Protein AF-0000000065926223 (afdb_homodimer)

InterPro domains:
  IPR000740 GrpE nucleotide exchange factor [MF_01151] (28-209)
  IPR000740 GrpE nucleotide exchange factor [PF01025] (44-209)
  IPR000740 GrpE nucleotide exchange factor [PR00773] (74-90)
  IPR000740 GrpE nucleotide exchange factor [PR00773] (102-117)
  IPR000740 GrpE nucleotide exchange factor [PR00773] (161-176)
  IPR000740 GrpE nucleotide exchange factor [PR00773] (188-207)
  IPR000740 GrpE nucleotide exchange factor [PTHR21237] (44-209)
  IPR000740 GrpE nucleotide exchange factor [cd00446] (72-207)
  IPR009012 GrpE nucleotide exchange factor, head [G3DSA:2.30.22.10] (153-209)
  IPR009012 GrpE nucleotide exchange factor, head [SSF51064] (154-209)
  IPR013805 GrpE nucleotide exchange factor, coiled-coil [G3DSA:3.90.20.20] (32-150)
  IPR013805 GrpE nucleotide exchange factor, coiled-coil [SSF58014] (54-153)

Radius of gyration: 42.56 Å; Cα contacts (8 Å, |Δi|>4): 434; chains: 2; bounding box: 91×116×112 Å

pLDDT: mean 78.64, std 27.22, range [23.28, 98.31]

Foldseek 3Di:
DDDDPDDDPPPPDDDDPDDPDDPPDDDPPPPPDDCPPPPDDPPPPPVPPPDPVVVVVVVVVVVVVVVVVVVVVVVVVVVVVVVVVVVVVVVVCCLQCVCLVVVLVCLVVLLVLVVVLVVDDPVNLVVDVVSVVVSVVSVVVSVVVVVVVVVSAKDWDDQAQHADDPVQEDEDEEDADPVHDARGFHAWSGIWMAGNNHTSGHTYTYGYHHDDD/DPPDDCPPPPDPDPDDPDDDDDPPPDDPPVPPPDPPVPPPDDPPPPVPPPDPVVVVVVVVVVVVVVVVVVVVVVVVVVVVVVVVVVVVVVVVCCLQCVCLVVVLVCLVVLLVLVVVLVVDDPVNLVVDVVSVVVSVVSVVVSVVVVVVVVVSQKDWDDQALHADDPVQEDEDEEDADPVHDARGFHAWSGIWMAGNNHTSGHTYTYGYHHDDD

Secondary structure (DSSP, 8-state):
---------------------------------------------------HHHHHHHHHHHHHHHHHHHHHHHHHHHHHHHHHHHHHHHHHHHHHHTTHHHHHHHHHHHHHHHHHHHTS-HHHHHH-HHHHHHHHHHHHHHHHHHHHHHHTTEEEE--TTSBP-TTTEEEEEEE--TTS-TTEEEEEEE-EEEETTEEEEPEEEEEE-----/---------------------------------------------------HHHHHHHHHHHHHHHHHHHHHHHHHHHHHHHHHHHHHHHHHHHHHHTTHHHHHHHHHHHHHHHHHHHTS-HHHHHH-HHHHHHHHHHHHHHHHHHHHHHHTTEEEE--TTSBP-TTTEEEEEEE--TTS-TTEEEEEEE-EEEETTEEEEPEEEEEE-----

Organism: Dictyostelium discoideum (NCBI:txid44689)

Nearest PDB structures (fo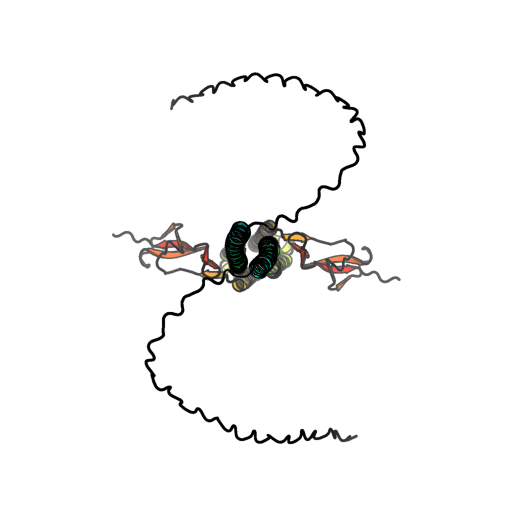ldseek):
  1dkg-assembly1_A  TM=8.616E-01  e=6.229E-10  Escherichia coli
  4ani-assembly1_B  TM=7.241E-01  e=8.053E-10  Geobacillus kaustophilus HTA426
  1dkg-assembly1_B  TM=6.951E-01  e=1.449E-08  Escherichia coli
  1dkg-assembly1_A  TM=8.561E-01  e=5.147E-10  Escherichia coli
  4ani-assembly1_B  TM=7.245E-01  e=1.112E-09  Geobacillus kaustophilus HTA426

Structure (mmCIF, N/CA/C/O backbone):
data_AF-0000000065926223-model_v1
#
loop_
_entity.id
_entity.type
_entity.pdbx_description
1 polymer 'GrpE protein homolog, mitochondrial'
#
loop_
_atom_site.group_PDB
_atom_site.id
_atom_site.type_symbol
_atom_site.label_atom_id
_atom_site.label_alt_id
_atom_site.label_comp_id
_atom_site.label_asym_id
_atom_site.label_entity_id
_atom_site.label_seq_id
_atom_site.pdbx_PDB_ins_code
_atom_site.Cartn_x
_atom_site.Cartn_y
_atom_site.Cartn_z
_atom_site.occupancy
_atom_site.B_iso_or_equiv
_atom_site.auth_seq_id
_atom_site.auth_comp_id
_atom_site.auth_asym_id
_atom_site.auth_atom_id
_atom_site.pdbx_PDB_model_num
ATOM 1 N N . MET A 1 1 ? 30.203 -31.156 47.719 1 23.75 1 MET A N 1
ATOM 2 C CA . MET A 1 1 ? 30.312 -30.125 48.75 1 23.75 1 MET A CA 1
ATOM 3 C C . MET A 1 1 ? 29.062 -29.25 48.781 1 23.75 1 MET A C 1
ATOM 5 O O . MET A 1 1 ? 28.547 -28.875 47.719 1 23.75 1 MET A O 1
ATOM 9 N N . ASN A 1 2 ? 28.203 -29.078 49.875 1 25.53 2 ASN A N 1
ATOM 10 C CA . ASN A 1 2 ? 26.938 -28.734 50.5 1 25.53 2 ASN A CA 1
ATOM 11 C C . ASN A 1 2 ? 26.672 -27.234 50.469 1 25.53 2 ASN A C 1
ATOM 13 O O . ASN A 1 2 ? 25.828 -26.719 51.188 1 25.53 2 ASN A O 1
ATOM 17 N N . SER A 1 3 ? 27.562 -26.359 49.875 1 26.95 3 SER A N 1
ATOM 18 C CA . SER A 1 3 ? 27.656 -25.062 50.531 1 26.95 3 SER A CA 1
ATOM 19 C C . SER A 1 3 ? 26.297 -24.359 50.531 1 26.95 3 SER A C 1
ATOM 21 O O . SER A 1 3 ? 25.484 -24.562 49.625 1 26.95 3 SER A O 1
ATOM 23 N N . LEU A 1 4 ? 25.906 -23.656 51.594 1 28.02 4 LEU A N 1
ATOM 24 C CA . LEU A 1 4 ? 25.016 -22.969 52.531 1 28.02 4 LEU A CA 1
ATOM 25 C C . LEU A 1 4 ? 24.438 -21.703 51.906 1 28.02 4 LEU A C 1
ATOM 27 O O . LEU A 1 4 ? 25.172 -20.734 51.656 1 28.02 4 LEU A O 1
ATOM 31 N N . ILE A 1 5 ? 23.531 -21.75 50.875 1 30.05 5 ILE A N 1
ATOM 32 C CA . ILE A 1 5 ? 22.938 -20.609 50.188 1 30.05 5 ILE A CA 1
ATOM 33 C C . ILE A 1 5 ? 22.188 -19.734 51.188 1 30.05 5 ILE A C 1
ATOM 35 O O . ILE A 1 5 ? 21.156 -20.141 51.75 1 30.05 5 ILE A O 1
ATOM 39 N N . ARG A 1 6 ? 22.812 -18.938 52.125 1 23.72 6 ARG A N 1
ATOM 40 C CA . ARG A 1 6 ? 22.406 -18.125 53.25 1 23.72 6 ARG A CA 1
ATOM 41 C C . ARG A 1 6 ? 21.422 -17.031 52.844 1 23.72 6 ARG A C 1
ATOM 43 O O . ARG A 1 6 ? 20.844 -16.344 53.688 1 23.72 6 ARG A O 1
ATOM 50 N N . ARG A 1 7 ? 21.172 -16.609 51.469 1 28.27 7 ARG A N 1
ATOM 51 C CA . ARG A 1 7 ? 21.047 -15.156 51.5 1 28.27 7 ARG A CA 1
ATOM 52 C C . ARG A 1 7 ? 19.875 -14.719 52.375 1 28.27 7 ARG A C 1
ATOM 54 O O . ARG A 1 7 ? 18.891 -15.438 52.531 1 28.27 7 ARG A O 1
ATOM 61 N N . GLY A 1 8 ? 19.953 -13.516 53.031 1 24.14 8 GLY A N 1
ATOM 62 C CA . GLY A 1 8 ? 19.578 -12.586 54.094 1 24.14 8 GLY A CA 1
ATOM 63 C C . GLY A 1 8 ? 18.188 -12 53.906 1 24.14 8 GLY A C 1
ATOM 64 O O . GLY A 1 8 ? 17.734 -11.797 52.781 1 24.14 8 GLY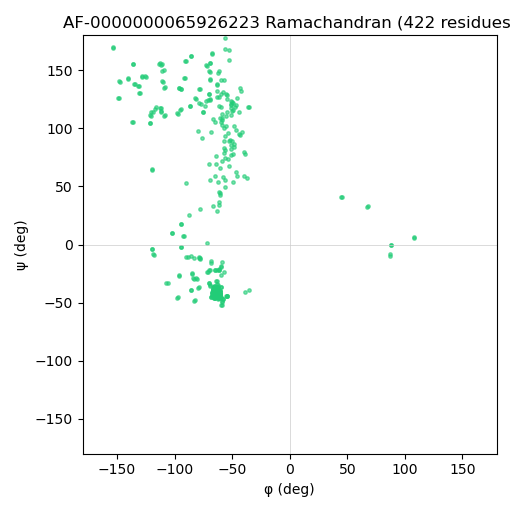 A O 1
ATOM 65 N N . LEU A 1 9 ? 17.219 -12.195 54.812 1 31.7 9 LEU A N 1
ATOM 66 C CA . LEU A 1 9 ? 15.867 -11.922 55.312 1 31.7 9 LEU A CA 1
ATOM 67 C C . LEU A 1 9 ? 15.594 -10.43 55.375 1 31.7 9 LEU A C 1
ATOM 69 O O . LEU A 1 9 ? 16.156 -9.711 56.188 1 31.7 9 LEU A O 1
ATOM 73 N N . VAL A 1 10 ? 15.812 -9.625 54.156 1 28.09 10 VAL A N 1
ATOM 74 C CA . VAL A 1 10 ? 15.758 -8.18 54.344 1 28.09 10 VAL A CA 1
ATOM 75 C C . VAL A 1 10 ? 14.406 -7.797 54.938 1 28.09 10 VAL A C 1
ATOM 77 O O . VAL A 1 10 ? 13.352 -8.172 54.406 1 28.09 10 VAL A O 1
ATOM 80 N N . SER A 1 11 ? 14.258 -7.543 56.25 1 28.02 11 SER A N 1
ATOM 81 C CA . SER A 1 11 ? 13.258 -7.164 57.25 1 28.02 11 SER A CA 1
ATOM 82 C C . SER A 1 11 ? 12.57 -5.852 56.875 1 28.02 11 SER A C 1
ATOM 84 O O . SER A 1 11 ? 13.18 -4.785 56.969 1 28.02 11 SER A O 1
ATOM 86 N N . ILE A 1 12 ? 12.078 -5.711 55.594 1 29.94 12 ILE A N 1
ATOM 87 C CA . ILE A 1 12 ? 11.688 -4.336 55.281 1 29.94 12 ILE A CA 1
ATOM 88 C C . ILE A 1 12 ? 10.703 -3.848 56.344 1 29.94 12 ILE A C 1
ATOM 90 O O . ILE A 1 12 ? 9.672 -4.48 56.594 1 29.94 12 ILE A O 1
ATOM 94 N N . ARG A 1 13 ? 11.125 -2.859 57.125 1 25.56 13 ARG A N 1
ATOM 95 C CA . ARG A 1 13 ? 10.742 -2.07 58.312 1 25.56 13 ARG A CA 1
ATOM 96 C C . ARG A 1 13 ? 9.344 -1.483 58.125 1 25.56 13 ARG A C 1
ATOM 98 O O . ARG A 1 13 ? 8.883 -1.297 57 1 25.56 13 ARG A O 1
ATOM 105 N N . THR A 1 14 ? 8.711 -1.131 59.219 1 27.23 14 THR A N 1
ATOM 106 C CA . THR A 1 14 ? 7.539 -0.996 60.062 1 27.23 14 THR A CA 1
ATOM 107 C C . THR A 1 14 ? 6.883 0.369 59.875 1 27.23 14 THR A C 1
ATOM 109 O O . THR A 1 14 ? 5.84 0.651 60.469 1 27.23 14 THR A O 1
ATOM 112 N N . SER A 1 15 ? 7.348 1.287 58.812 1 27.09 15 SER A N 1
ATOM 113 C CA . SER A 1 15 ? 7.25 2.656 59.312 1 27.09 15 SER A CA 1
ATOM 114 C C . SER A 1 15 ? 5.805 3.025 59.625 1 27.09 15 SER A C 1
ATOM 116 O O . SER A 1 15 ? 4.875 2.486 59 1 27.09 15 SER A O 1
ATOM 118 N N . THR A 1 16 ? 5.602 3.887 60.656 1 26.39 16 THR A N 1
ATOM 119 C CA . THR A 1 16 ? 4.715 4.43 61.688 1 26.39 16 THR A CA 1
ATOM 120 C C . THR A 1 16 ? 3.697 5.383 61.062 1 26.39 16 THR A C 1
ATOM 122 O O . THR A 1 16 ? 4.066 6.316 60.344 1 26.39 16 THR A O 1
ATOM 125 N N . VAL A 1 17 ? 2.502 4.945 60.656 1 31.7 17 VAL A N 1
ATOM 126 C CA . VAL A 1 17 ? 1.347 5.586 60.031 1 31.7 17 VAL A CA 1
ATOM 127 C C . VAL A 1 17 ? 0.868 6.746 60.906 1 31.7 17 VAL A C 1
ATOM 129 O O . VAL A 1 17 ? 0.377 6.539 62.031 1 31.7 17 VAL A O 1
ATOM 132 N N . ILE A 1 18 ? 1.649 7.867 60.875 1 28.47 18 ILE A N 1
ATOM 133 C CA . ILE A 1 18 ? 1.384 8.977 61.812 1 28.47 18 ILE A CA 1
ATOM 134 C C . ILE A 1 18 ? -0.054 9.461 61.625 1 28.47 18 ILE A C 1
ATOM 136 O O . ILE A 1 18 ? -0.587 9.438 60.5 1 28.47 18 ILE A O 1
ATOM 140 N N . LYS A 1 19 ? -0.744 9.82 62.719 1 29.92 19 LYS A N 1
ATOM 141 C CA . LYS A 1 19 ? -2.061 10.117 63.281 1 29.92 19 LYS A CA 1
ATOM 142 C C . LYS A 1 19 ? -2.611 11.43 62.719 1 29.92 19 LYS A C 1
ATOM 144 O O . LYS A 1 19 ? -2.115 12.508 63.062 1 29.92 19 LYS A O 1
ATOM 149 N N . PRO A 1 20 ? -2.746 11.672 61.438 1 30.23 20 PRO A N 1
ATOM 150 C CA . PRO A 1 20 ? -2.869 13.102 61.156 1 30.23 20 PRO A CA 1
ATOM 151 C C . PRO A 1 20 ? -3.986 13.766 61.938 1 30.23 20 PRO A C 1
ATOM 153 O O . PRO A 1 20 ? -4.996 13.133 62.25 1 30.23 20 PRO A O 1
ATOM 156 N N . SER A 1 21 ? -3.725 14.875 62.719 1 26.67 21 SER A N 1
ATOM 157 C CA . SER A 1 21 ? -4.34 15.727 63.719 1 26.67 21 SER A CA 1
ATOM 158 C C . SER A 1 21 ? -5.645 16.328 63.219 1 26.67 21 SER A C 1
ATOM 160 O O . SER A 1 21 ? -5.922 16.312 62 1 26.67 21 SER A O 1
ATOM 162 N N . SER A 1 22 ? -6.375 17.125 64.062 1 29.62 22 SER A N 1
ATOM 163 C CA . SER A 1 22 ? -7.633 17.609 64.625 1 29.62 22 SER A CA 1
ATOM 164 C C . SER A 1 22 ? -8.18 18.797 63.844 1 29.62 22 SER A C 1
ATOM 166 O O . SER A 1 22 ? -7.625 19.891 63.875 1 29.62 22 SER A O 1
ATOM 168 N N . PHE A 1 23 ? -8.375 18.797 62.562 1 30.06 23 PHE A N 1
ATOM 169 C CA . PHE A 1 23 ? -8.617 20.062 61.875 1 30.06 23 PHE A CA 1
ATOM 170 C C . PHE A 1 23 ? -9.805 20.797 62.5 1 30.06 23 PHE A C 1
ATOM 172 O O . PHE A 1 23 ? -10.891 20.219 62.625 1 30.06 23 PHE A O 1
ATOM 179 N N . GLY A 1 24 ? -9.648 21.859 63.375 1 28.78 24 GLY A N 1
ATOM 180 C CA . GLY A 1 24 ? -10.461 22.75 64.188 1 28.78 24 GLY A CA 1
ATOM 181 C C . GLY A 1 24 ? -11.414 23.594 63.344 1 28.78 24 GLY A C 1
ATOM 182 O O . GLY A 1 24 ? -10.992 24.5 62.625 1 28.78 24 GLY A O 1
ATOM 183 N N . LEU A 1 25 ? -12.203 23.094 62.531 1 29.84 25 LEU A N 1
ATOM 184 C CA . LEU A 1 25 ? -12.914 23.953 61.562 1 29.84 25 LEU A CA 1
ATOM 185 C C . LEU A 1 25 ? -13.586 25.109 62.281 1 29.84 25 LEU A C 1
ATOM 187 O O . LEU A 1 25 ? -14.227 24.922 63.312 1 29.84 25 LEU A O 1
ATOM 191 N N . MET A 1 26 ? -13.266 26.344 61.875 1 26.81 26 MET A N 1
ATOM 192 C CA . MET A 1 26 ? -13.445 27.75 62.219 1 26.81 26 MET A CA 1
ATOM 193 C C . MET A 1 26 ? -14.922 28.094 62.312 1 26.81 26 MET A C 1
ATOM 195 O O . MET A 1 26 ? -15.773 27.391 61.781 1 26.81 26 MET A O 1
ATOM 199 N N . ARG A 1 27 ? -15.25 29.344 62.875 1 29.06 27 ARG A N 1
ATOM 200 C CA . ARG A 1 27 ? -16.031 30.312 63.625 1 29.06 27 ARG A CA 1
ATOM 201 C C . ARG A 1 27 ? -17.078 30.984 62.75 1 29.06 27 ARG A C 1
ATOM 203 O O . ARG A 1 27 ? -17.266 32.188 62.812 1 29.06 27 ARG A O 1
ATOM 210 N N . ASN A 1 28 ? -17.547 30.438 61.719 1 27.31 28 ASN A N 1
ATOM 211 C CA . ASN A 1 28 ? -18.141 31.391 60.781 1 27.31 28 ASN A CA 1
ATOM 212 C C . ASN A 1 28 ? -19.25 32.219 61.438 1 27.31 28 ASN A C 1
ATOM 214 O O . ASN A 1 28 ? -20.297 31.656 61.812 1 27.31 28 ASN A O 1
ATOM 218 N N . ASN A 1 29 ? -18.922 33.25 62.125 1 28.14 29 ASN A N 1
ATOM 219 C CA . ASN A 1 29 ? -19.703 34.312 62.781 1 28.14 29 ASN A CA 1
ATOM 220 C C . ASN A 1 29 ? -20.703 34.938 61.812 1 28.14 29 ASN A C 1
ATOM 222 O O . ASN A 1 29 ? -20.312 35.5 60.781 1 28.14 29 ASN A O 1
ATOM 226 N N . ARG A 1 30 ? -21.844 34.406 61.656 1 33.31 30 ARG A N 1
ATOM 227 C CA . ARG A 1 30 ? -22.953 34.875 60.844 1 33.31 30 ARG A CA 1
ATOM 228 C C . ARG A 1 30 ? -23.312 36.312 61.156 1 33.31 30 ARG A C 1
ATOM 230 O O . ARG A 1 30 ? -23.906 36.594 62.219 1 33.31 30 ARG A O 1
ATOM 237 N N . PHE A 1 31 ? -22.438 37.344 60.844 1 31.5 31 PHE A N 1
ATOM 238 C CA . PHE A 1 31 ? -22.625 38.75 61.125 1 31.5 31 PHE A CA 1
ATOM 239 C C . PHE A 1 31 ? -23.844 39.281 60.375 1 31.5 31 PHE A C 1
ATOM 241 O O . PHE A 1 31 ? -23.734 39.75 59.25 1 31.5 31 PHE A O 1
ATOM 248 N N . TYR A 1 32 ? -24.859 38.531 60.062 1 30.3 32 TYR A N 1
ATOM 249 C CA . TYR A 1 32 ? -25.734 39.25 59.125 1 30.3 32 TYR A CA 1
ATOM 250 C C . TYR A 1 32 ? -26.062 40.625 59.656 1 30.3 32 TYR A C 1
ATOM 252 O O . TYR A 1 32 ? -26.438 40.812 60.812 1 30.3 32 TYR A O 1
ATOM 260 N N . SER A 1 33 ? -25.531 41.688 58.969 1 30.05 33 SER A N 1
ATOM 261 C CA . SER A 1 33 ? -25.422 43.125 58.781 1 30.05 33 SER A CA 1
ATOM 262 C C . SER A 1 33 ? -26.797 43.781 58.75 1 30.05 33 SER A C 1
ATOM 264 O O . SER A 1 33 ? -27.719 43.281 58.094 1 30.05 33 SER A O 1
ATOM 266 N N . THR A 1 34 ? -27.188 44.406 59.875 1 32.78 34 THR A N 1
ATOM 267 C CA . THR A 1 34 ? -28.281 45.344 60.125 1 32.78 34 THR A CA 1
ATOM 268 C C . THR A 1 34 ? -28.375 46.406 59.031 1 32.78 34 THR A C 1
ATOM 270 O O . THR A 1 34 ? -27.359 47 58.656 1 32.78 34 THR A O 1
ATOM 273 N N . GLU A 1 35 ? -29.453 46.438 58.219 1 30.41 35 GLU A N 1
ATOM 274 C CA . GLU A 1 35 ? -29.906 47.188 57.031 1 30.41 35 GLU A CA 1
ATOM 275 C C . GLU A 1 35 ? -30.016 48.688 57.344 1 30.41 35 GLU A C 1
ATOM 277 O O . GLU A 1 35 ? -31 49.125 57.938 1 30.41 35 GLU A O 1
ATOM 282 N N . ASN A 1 36 ? -29.062 49.312 58.062 1 29.59 36 ASN A N 1
ATOM 283 C CA . ASN A 1 36 ? -29.344 50.719 58.312 1 29.59 36 ASN A CA 1
ATOM 284 C C . ASN A 1 36 ? -29.5 51.5 57 1 29.59 36 ASN A C 1
ATOM 286 O O . ASN A 1 36 ? -28.625 51.469 56.125 1 29.59 36 ASN A O 1
ATOM 290 N N . ASN A 1 37 ? -30.703 51.938 56.625 1 29.89 37 ASN A N 1
ATOM 291 C CA . ASN A 1 37 ? -31.219 52.688 55.5 1 29.89 37 ASN A CA 1
ATOM 292 C C . ASN A 1 37 ? -30.609 54.094 55.406 1 29.89 37 ASN A C 1
ATOM 294 O O . ASN A 1 37 ? -31.109 55.031 56.031 1 29.89 37 ASN A O 1
ATOM 298 N N . GLN A 1 38 ? -29.359 54.281 55.781 1 29.3 38 GLN A N 1
ATOM 299 C CA . GLN A 1 38 ? -28.984 55.719 55.812 1 29.3 38 GLN A CA 1
ATOM 300 C C . GLN A 1 38 ? -29.109 56.312 54.406 1 29.3 38 GLN A C 1
ATOM 302 O O . GLN A 1 38 ? -28.703 55.719 53.406 1 29.3 38 GLN A O 1
ATOM 307 N N . GLU A 1 39 ? -29.984 57.344 54.219 1 32.16 39 GLU A N 1
ATOM 308 C CA . GLU A 1 39 ? -30.25 58.25 53.125 1 32.16 39 GLU A CA 1
ATOM 309 C C . GLU A 1 39 ? -28.969 58.906 52.625 1 32.16 39 GLU A C 1
ATOM 311 O O . GLU A 1 39 ? -28.312 59.625 53.375 1 32.16 39 GLU A O 1
ATOM 316 N N . ALA A 1 40 ? -28.188 58.219 51.75 1 33.19 40 ALA A N 1
ATOM 317 C CA . ALA A 1 40 ? -26.906 58.656 51.25 1 33.19 40 ALA A CA 1
ATOM 318 C C . ALA A 1 40 ? -27.031 60 50.531 1 33.19 40 ALA A C 1
ATOM 320 O O . ALA A 1 40 ? -27.906 60.156 49.656 1 33.19 40 ALA A O 1
ATOM 321 N N . ALA A 1 41 ? -26.609 61 51.25 1 34.25 41 ALA A N 1
ATOM 322 C CA . ALA A 1 41 ? -26.422 62.344 50.688 1 34.25 41 ALA A CA 1
ATOM 323 C C . ALA A 1 41 ? -25.594 62.281 49.406 1 34.25 41 ALA A C 1
ATOM 325 O O . ALA A 1 41 ? -24.703 61.438 49.25 1 34.25 41 ALA A O 1
ATOM 326 N N . LYS A 1 42 ? -26.094 62.75 48.312 1 36 42 LYS A N 1
ATOM 327 C CA . LYS A 1 42 ? -25.578 62.906 46.938 1 36 42 LYS A CA 1
ATOM 328 C C . LYS A 1 42 ? -24.219 63.625 46.938 1 36 42 LYS A C 1
ATOM 330 O O . LYS A 1 42 ? -24.125 64.75 47.344 1 36 42 LYS A O 1
ATOM 335 N N . PRO A 1 43 ? -23.125 62.875 47.312 1 34.44 43 PRO A N 1
ATOM 336 C CA . PRO A 1 43 ? -21.891 63.656 47.219 1 34.44 43 PRO A CA 1
ATOM 337 C C . PRO A 1 43 ? -21.75 64.375 45.906 1 34.44 43 PRO A C 1
ATOM 339 O O . PRO A 1 43 ? -22.266 63.938 44.875 1 34.44 43 PRO A O 1
ATOM 342 N N . GLU A 1 44 ? -21.625 65.688 45.906 1 33.16 44 GLU A N 1
ATOM 343 C CA . GLU A 1 44 ? -21.266 66.562 44.781 1 33.16 44 GLU A CA 1
ATOM 344 C C . GLU A 1 44 ? -20.031 66 44.062 1 33.16 44 GLU A C 1
ATOM 346 O O . GLU A 1 44 ? -18.984 65.812 44.656 1 33.16 44 GLU A O 1
ATOM 351 N N . GLU A 1 45 ? -20.125 65.125 43.125 1 33.41 45 GLU A N 1
ATOM 352 C CA . GLU A 1 45 ? -19.109 64.5 42.25 1 33.41 45 GLU A CA 1
ATOM 353 C C . GLU A 1 45 ? -18.188 65.625 41.688 1 33.41 45 GLU A C 1
ATOM 355 O O . GLU A 1 45 ? -18.609 66.375 40.844 1 33.41 45 GLU A O 1
ATOM 360 N N . THR A 1 46 ? -17.5 66.312 42.562 1 34.72 46 THR A N 1
ATOM 361 C CA . THR A 1 46 ? -16.438 67.062 41.906 1 34.72 46 THR A CA 1
ATOM 362 C C . THR A 1 46 ? -15.711 66.25 40.875 1 34.72 46 THR A C 1
ATOM 364 O O . THR A 1 46 ? -15.258 65.125 41.188 1 34.72 46 THR A O 1
ATOM 367 N N . GLU A 1 47 ? -16.047 66.312 39.656 1 37.81 47 GLU A N 1
ATOM 368 C CA . GLU A 1 47 ? -15.336 65.75 38.5 1 37.81 47 GLU A CA 1
ATOM 369 C C . GLU A 1 47 ? -13.828 65.875 38.688 1 37.81 47 GLU A C 1
ATOM 371 O O . GLU A 1 47 ? -13.273 67 38.625 1 37.81 47 GLU A O 1
ATOM 376 N N . ASN A 1 48 ? -13.258 65.375 39.688 1 39.84 48 ASN A N 1
ATOM 377 C CA . ASN A 1 48 ? -11.812 65.25 39.844 1 39.84 48 ASN A CA 1
ATOM 378 C C . ASN A 1 48 ? -11.125 64.875 38.531 1 39.84 48 ASN A C 1
ATOM 380 O O . ASN A 1 48 ? -11.281 63.781 38.062 1 39.84 48 ASN A O 1
ATOM 384 N N . L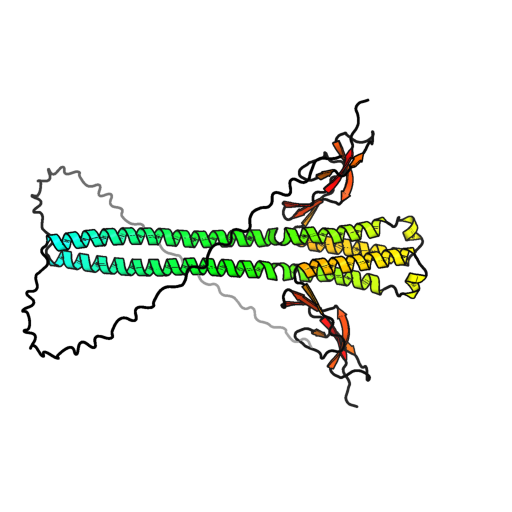YS A 1 49 ? -10.969 65.875 37.656 1 47.94 49 LYS A N 1
ATOM 385 C CA . LYS A 1 49 ? -10.109 65.688 36.469 1 47.94 49 LYS A CA 1
ATOM 386 C C . LYS A 1 49 ? -8.82 64.938 36.812 1 47.94 49 LYS A C 1
ATOM 388 O O . LYS A 1 49 ? -8.086 65.375 37.719 1 47.94 49 LYS A O 1
ATOM 393 N N . PRO A 1 50 ? -8.719 63.688 36.625 1 49.53 50 PRO A N 1
ATOM 394 C CA . PRO A 1 50 ? -7.465 63 36.938 1 49.53 50 PRO A CA 1
ATOM 395 C C . PRO A 1 50 ? -6.234 63.875 36.625 1 49.53 50 PRO A C 1
ATOM 397 O O . PRO A 1 50 ? -6.227 64.625 35.656 1 49.53 50 PRO A O 1
ATOM 400 N N . ALA A 1 51 ? -5.473 64.188 37.531 1 55.59 51 ALA A N 1
ATOM 401 C CA . ALA A 1 51 ? -4.246 65 37.438 1 55.59 51 ALA A CA 1
ATOM 402 C C . ALA A 1 51 ? -3.436 64.625 36.219 1 55.59 51 ALA A C 1
ATOM 404 O O . ALA A 1 51 ? -3.484 63.438 35.781 1 55.59 51 ALA A O 1
ATOM 405 N N . PRO A 1 52 ? -2.936 65.5 35.375 1 58.16 52 PRO A N 1
ATOM 406 C CA . PRO A 1 52 ? -2.146 65.312 34.156 1 58.16 52 PRO A CA 1
ATOM 407 C C . PRO A 1 52 ? -1.184 64.125 34.281 1 58.16 52 PRO A C 1
ATOM 409 O O . PRO A 1 52 ? -0.946 63.406 33.281 1 58.16 52 PRO A O 1
ATOM 412 N N . GLY A 1 53 ? -0.551 63.906 35.438 1 64.69 53 GLY A N 1
ATOM 413 C CA . GLY A 1 53 ? 0.356 62.812 35.688 1 64.69 53 GLY A CA 1
ATOM 414 C C . GLY A 1 53 ? -0.29 61.438 35.5 1 64.69 53 GLY A C 1
ATOM 415 O O . GLY A 1 53 ? 0.336 60.531 35 1 64.69 53 GLY A O 1
ATOM 416 N N . SER A 1 54 ? -1.621 61.469 35.688 1 82.12 54 SER A N 1
ATOM 417 C CA . SER A 1 54 ? -2.367 60.219 35.688 1 82.12 54 SER A CA 1
ATOM 418 C C . SER A 1 54 ? -2.701 59.781 34.281 1 82.12 54 SER A C 1
ATOM 420 O O . SER A 1 54 ? -2.57 58.594 33.938 1 82.12 54 SER A O 1
ATOM 422 N N . LEU A 1 55 ? -2.861 60.719 33.406 1 86.62 55 LEU A N 1
ATOM 423 C CA . LEU A 1 55 ? -3.207 60.406 32.031 1 86.62 55 LEU A CA 1
ATOM 424 C C . LEU A 1 55 ? -1.978 59.938 31.25 1 86.62 55 LEU A C 1
ATOM 426 O O . LEU A 1 55 ? -2.064 59.031 30.438 1 86.62 55 LEU A O 1
ATOM 430 N N . GLU A 1 56 ? -0.848 60.594 31.594 1 87.06 56 GLU A N 1
ATOM 431 C CA . GLU A 1 56 ? 0.405 60.219 30.953 1 87.06 56 GLU A CA 1
ATOM 432 C C . GLU A 1 56 ? 0.811 58.781 31.344 1 87.06 56 GLU A C 1
ATOM 434 O O . GLU A 1 56 ? 1.313 58.031 30.516 1 87.06 56 GLU A O 1
ATOM 439 N N . GLU A 1 57 ? 0.605 58.469 32.625 1 90.81 57 GLU A N 1
ATOM 440 C CA . GLU A 1 57 ? 0.903 57.125 33.094 1 90.81 57 GLU A CA 1
ATOM 441 C C . GLU A 1 57 ? 0.001 56.094 32.406 1 90.81 57 GLU A C 1
ATOM 443 O O . GLU A 1 57 ? 0.451 55 32.062 1 90.81 57 GLU A O 1
ATOM 448 N N . THR A 1 58 ? -1.238 56.438 32.25 1 92.81 58 THR A N 1
ATOM 449 C CA . THR A 1 58 ? -2.191 55.562 31.594 1 92.81 58 THR A CA 1
ATOM 450 C C . THR A 1 58 ? -1.801 55.344 30.141 1 92.81 58 THR A C 1
ATOM 452 O O . THR A 1 58 ? -1.886 54.219 29.625 1 92.81 58 THR A O 1
ATOM 455 N N . ILE A 1 59 ? -1.355 56.344 29.438 1 93.62 59 ILE A N 1
ATOM 456 C CA . ILE A 1 59 ? -0.938 56.281 28.047 1 93.62 59 ILE A CA 1
ATOM 457 C C . ILE A 1 59 ? 0.283 55.375 27.922 1 93.62 59 ILE A C 1
ATOM 459 O O . ILE A 1 59 ? 0.348 54.531 27.031 1 93.62 59 ILE A O 1
ATOM 463 N N . GLU A 1 60 ? 1.195 55.562 28.859 1 93.38 60 GLU A N 1
ATOM 464 C CA . GLU A 1 60 ? 2.396 54.719 28.828 1 93.38 60 GLU A CA 1
ATOM 465 C C . GLU A 1 60 ? 2.059 53.25 29.047 1 93.38 60 GLU A C 1
ATOM 467 O O . GLU A 1 60 ? 2.609 52.375 28.391 1 93.38 60 GLU A O 1
ATOM 472 N N . LYS A 1 61 ? 1.178 52.969 29.953 1 94.94 61 LYS A N 1
ATOM 473 C CA . LYS A 1 61 ? 0.764 51.594 30.234 1 94.94 61 LYS A CA 1
ATOM 474 C C . LYS A 1 61 ? 0.056 50.969 29.031 1 94.94 61 LYS A C 1
ATOM 476 O O . LYS A 1 61 ? 0.307 49.812 28.672 1 94.94 61 LYS A O 1
ATOM 481 N N . LEU A 1 62 ? -0.799 51.719 28.375 1 95.62 62 LEU A N 1
ATOM 482 C CA . LEU A 1 62 ? -1.535 51.25 27.203 1 95.62 62 LEU A CA 1
ATOM 483 C C . LEU A 1 62 ? -0.591 51 26.031 1 95.62 62 LEU A C 1
ATOM 485 O O . LEU A 1 62 ? -0.769 50.031 25.297 1 95.62 62 LEU A O 1
ATOM 489 N N . LYS A 1 63 ? 0.397 51.844 25.875 1 95.44 63 LYS A N 1
ATOM 490 C CA . LYS A 1 63 ? 1.381 51.656 24.812 1 95.44 63 LYS A CA 1
ATOM 491 C C . LYS A 1 63 ? 2.191 50.406 25.047 1 95.44 63 LYS A C 1
ATOM 493 O O . LYS A 1 63 ? 2.453 49.656 24.094 1 95.44 63 LYS A O 1
ATOM 498 N N . GLU A 1 64 ? 2.529 50.188 26.297 1 96.56 64 GLU A N 1
ATOM 499 C CA . GLU A 1 64 ? 3.275 48.969 26.641 1 96.56 64 GLU A CA 1
ATOM 500 C C . GLU A 1 64 ? 2.443 47.719 26.375 1 96.56 64 GLU A C 1
ATOM 502 O O . GLU A 1 64 ? 2.932 46.75 25.797 1 96.56 64 GLU A O 1
ATOM 507 N N . GLU A 1 65 ? 1.233 47.719 26.781 1 97.12 65 GLU A N 1
ATOM 508 C CA . GLU A 1 65 ? 0.344 46.594 26.562 1 97.12 65 GLU A CA 1
ATOM 509 C C . GLU A 1 65 ? 0.108 46.344 25.078 1 97.12 65 GLU A C 1
ATOM 511 O O . GLU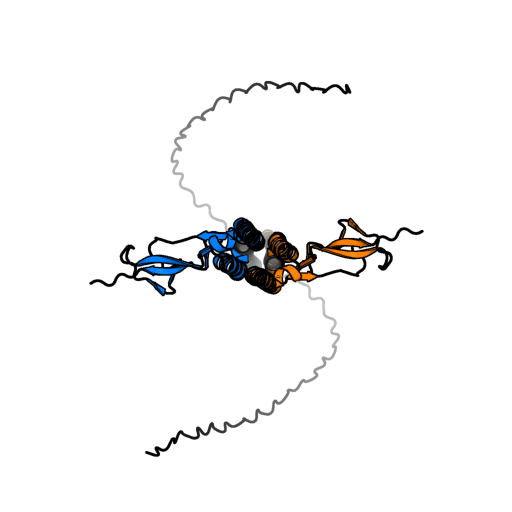 A 1 65 ? 0.069 45.219 24.625 1 97.12 65 GLU A O 1
ATOM 516 N N . LEU A 1 66 ? -0.049 47.406 24.344 1 97.25 66 LEU A N 1
ATOM 517 C CA . LEU A 1 66 ? -0.258 47.312 22.906 1 97.25 66 LEU A CA 1
ATOM 518 C C . LEU A 1 66 ? 0.958 46.688 22.219 1 97.25 66 LEU A C 1
ATOM 520 O O . LEU A 1 66 ? 0.817 45.844 21.359 1 97.25 66 LEU A O 1
ATOM 524 N N . GLU A 1 67 ? 2.133 47.156 22.609 1 97.19 67 GLU A N 1
ATOM 525 C CA . GLU A 1 67 ? 3.361 46.625 22.047 1 97.19 67 GLU A CA 1
ATOM 526 C C . GLU A 1 67 ? 3.51 45.125 22.359 1 97.19 67 GLU A C 1
ATOM 528 O O . GLU A 1 67 ? 3.895 44.344 21.484 1 97.19 67 GLU A O 1
ATOM 533 N N . GLU A 1 68 ? 3.174 44.781 23.547 1 97.75 68 GLU A N 1
ATOM 534 C CA . GLU A 1 68 ? 3.254 43.375 23.953 1 97.75 68 GLU A CA 1
ATOM 535 C C . GLU A 1 68 ? 2.254 42.5 23.172 1 97.75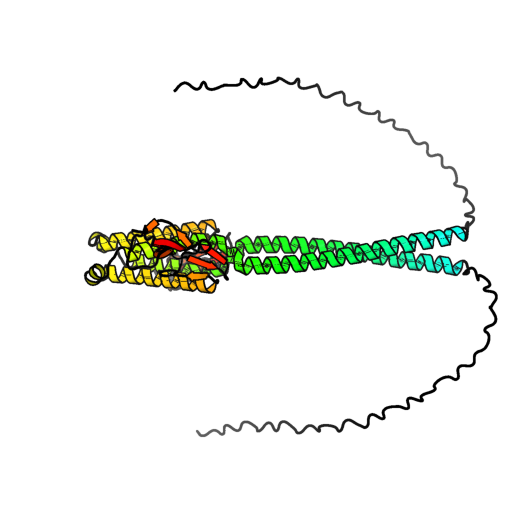 68 GLU A C 1
ATOM 537 O O . GLU A 1 68 ? 2.586 41.406 22.734 1 97.75 68 GLU A O 1
ATOM 542 N N . THR A 1 69 ? 1.075 42.969 23.016 1 97.75 69 THR A N 1
ATOM 543 C CA . THR A 1 69 ? 0.039 42.25 22.297 1 97.75 69 THR A CA 1
ATOM 544 C C . THR A 1 69 ? 0.398 42.094 20.828 1 97.75 69 THR A C 1
ATOM 546 O O . THR A 1 69 ? 0.147 41.062 20.219 1 97.75 69 THR A O 1
ATOM 549 N N . LYS A 1 70 ? 0.994 43.219 20.312 1 97.62 70 LYS A N 1
ATOM 550 C CA . LYS A 1 70 ? 1.426 43.156 18.906 1 97.62 70 LYS A CA 1
ATOM 551 C C . LYS A 1 70 ? 2.521 42.125 18.719 1 97.62 70 LYS A C 1
ATOM 553 O O . LYS A 1 70 ? 2.525 41.406 17.719 1 97.62 70 LYS A O 1
ATOM 558 N N . LYS A 1 71 ? 3.395 42 19.688 1 97.81 71 LYS A N 1
ATOM 559 C CA . LYS A 1 71 ? 4.441 41 19.641 1 97.81 71 LYS A CA 1
ATOM 560 C C . LYS A 1 71 ? 3.842 39.594 19.719 1 97.81 71 LYS A C 1
ATOM 562 O O . LYS A 1 71 ? 4.234 38.688 18.953 1 97.81 71 LYS A O 1
ATOM 567 N N . GLN A 1 72 ? 2.92 39.406 20.609 1 97.56 72 GLN A N 1
ATOM 568 C CA . GLN A 1 72 ? 2.256 38.125 20.734 1 97.56 72 GLN A CA 1
ATOM 569 C C . GLN A 1 72 ? 1.527 37.75 19.453 1 97.56 72 GLN A C 1
ATOM 571 O O . GLN A 1 72 ? 1.558 36.594 19.031 1 97.56 72 GLN A O 1
ATOM 576 N N . LEU A 1 73 ? 0.86 38.75 18.875 1 97.62 73 LEU A N 1
ATOM 577 C CA . LEU A 1 73 ? 0.141 38.531 17.625 1 97.62 73 LEU A CA 1
ATOM 578 C C . LEU A 1 73 ? 1.092 38.062 16.516 1 97.62 73 LEU A C 1
ATOM 580 O O . LEU A 1 73 ? 0.794 37.125 15.789 1 97.62 73 LEU A O 1
ATOM 584 N N . LEU A 1 74 ? 2.236 38.75 16.406 1 97.31 74 LEU A N 1
ATOM 585 C CA . LEU A 1 74 ? 3.229 38.406 15.406 1 97.31 74 LEU A CA 1
ATOM 586 C C . LEU A 1 74 ? 3.736 36.969 15.617 1 97.31 74 LEU A C 1
ATOM 588 O O . LEU A 1 74 ? 3.85 36.188 14.672 1 97.31 74 LEU A O 1
ATOM 592 N N . TYR A 1 75 ? 3.979 36.625 16.891 1 96.81 75 TYR A N 1
ATOM 593 C CA . TYR A 1 75 ? 4.461 35.312 17.234 1 96.81 75 TYR A CA 1
ATOM 594 C C . TYR A 1 75 ? 3.412 34.25 16.922 1 96.81 75 TYR A C 1
ATOM 596 O O . TYR A 1 75 ? 3.723 33.219 16.312 1 96.81 75 TYR A O 1
ATOM 604 N N . THR A 1 76 ? 2.211 34.5 17.297 1 97 76 THR A N 1
ATOM 605 C CA . THR A 1 76 ? 1.131 33.531 17.062 1 97 76 THR A CA 1
ATOM 606 C C . THR A 1 76 ? 0.902 33.344 15.57 1 97 76 THR A C 1
ATOM 608 O O . THR A 1 76 ? 0.664 32.219 15.125 1 97 76 THR A O 1
ATOM 611 N N . ALA A 1 77 ? 0.988 34.406 14.805 1 96.69 77 ALA A N 1
ATOM 612 C CA . ALA A 1 77 ? 0.829 34.312 13.352 1 96.69 77 ALA A CA 1
ATOM 613 C C . ALA A 1 77 ? 1.946 33.5 12.727 1 96.69 77 ALA A C 1
ATOM 615 O O . ALA A 1 77 ? 1.699 32.688 11.828 1 96.69 77 ALA A O 1
ATOM 616 N N . ALA A 1 78 ? 3.119 33.656 13.242 1 97.06 78 ALA A N 1
ATOM 617 C CA . ALA A 1 78 ? 4.262 32.875 12.766 1 97.06 78 ALA A CA 1
ATOM 618 C C . ALA A 1 78 ? 4.098 31.406 13.109 1 97.06 78 ALA A C 1
ATOM 620 O O . ALA A 1 78 ? 4.363 30.531 12.273 1 97.06 78 ALA A O 1
ATOM 621 N N . ASP A 1 79 ? 3.627 31.219 14.305 1 95.88 79 ASP A N 1
ATOM 622 C CA . ASP A 1 79 ? 3.395 29.844 14.734 1 95.88 79 ASP A CA 1
ATOM 623 C C . ASP A 1 79 ? 2.354 29.156 13.852 1 95.88 79 ASP A C 1
ATOM 625 O O . ASP A 1 79 ? 2.514 28 13.484 1 95.88 79 ASP A O 1
ATOM 629 N N . ARG A 1 80 ? 1.347 29.938 13.602 1 95.62 80 ARG A N 1
ATOM 630 C CA . ARG A 1 80 ? 0.302 29.406 12.734 1 95.62 80 ARG A CA 1
ATOM 631 C C . ARG A 1 80 ? 0.87 29 11.383 1 95.62 80 ARG A C 1
ATOM 633 O O . ARG A 1 80 ? 0.581 27.906 10.883 1 95.62 80 ARG A O 1
ATOM 640 N N . GLU A 1 81 ? 1.647 29.828 10.812 1 96.19 81 GLU A N 1
ATOM 641 C CA . GLU A 1 81 ? 2.24 29.531 9.508 1 96.19 81 GLU A CA 1
ATOM 642 C C . GLU A 1 81 ? 3.197 28.344 9.586 1 96.19 81 GLU A C 1
ATOM 644 O O . GLU A 1 81 ? 3.238 27.516 8.68 1 96.19 81 GLU A O 1
ATOM 649 N N . ASN A 1 82 ? 3.904 28.266 10.719 1 96 82 ASN A N 1
ATOM 650 C CA . ASN A 1 82 ? 4.82 27.156 10.906 1 96 82 ASN A CA 1
ATOM 651 C C . ASN A 1 82 ? 4.07 25.828 11.016 1 96 82 ASN A C 1
ATOM 653 O O . ASN A 1 82 ? 4.484 24.828 10.422 1 96 82 ASN A O 1
ATOM 657 N N . VAL A 1 83 ? 2.988 25.891 11.727 1 95.5 83 VAL A N 1
ATOM 658 C CA . VAL A 1 83 ? 2.172 24.688 11.875 1 95.5 83 VAL A CA 1
ATOM 659 C C . VAL A 1 83 ? 1.662 24.25 10.508 1 95.5 83 VAL A C 1
ATOM 661 O O . VAL A 1 83 ? 1.694 23.062 10.188 1 95.5 83 VAL A O 1
ATOM 664 N N . ARG A 1 84 ? 1.23 25.188 9.734 1 95.38 84 ARG A N 1
ATOM 665 C CA . ARG A 1 84 ? 0.726 24.906 8.398 1 95.38 84 ARG A CA 1
ATOM 666 C C . ARG A 1 84 ? 1.817 24.297 7.52 1 95.38 84 ARG A C 1
ATOM 668 O O . ARG A 1 84 ? 1.59 23.312 6.828 1 95.38 84 ARG A O 1
ATOM 675 N N . ARG A 1 85 ? 2.953 24.859 7.523 1 96.12 85 ARG A N 1
ATOM 676 C CA . ARG A 1 85 ? 4.074 24.391 6.707 1 96.12 85 ARG A CA 1
ATOM 677 C C . ARG A 1 85 ? 4.504 22.984 7.105 1 96.12 85 ARG A C 1
ATOM 679 O O . ARG A 1 85 ? 4.688 22.125 6.246 1 96.12 85 ARG A O 1
ATOM 686 N N . PHE A 1 86 ? 4.594 22.734 8.398 1 94.19 86 PHE A N 1
ATOM 687 C CA . PHE A 1 86 ? 5 21.422 8.891 1 94.19 86 PHE A CA 1
ATOM 688 C C . PHE A 1 86 ? 3.973 20.359 8.523 1 94.19 86 PHE A C 1
ATOM 690 O O . PHE A 1 86 ? 4.336 19.25 8.125 1 94.19 86 PHE A O 1
ATOM 697 N N . ALA A 1 87 ? 2.723 20.781 8.664 1 93.56 87 ALA A N 1
ATOM 698 C CA . ALA A 1 87 ? 1.656 19.844 8.305 1 93.56 87 ALA A CA 1
ATOM 699 C C . ALA A 1 87 ? 1.74 19.453 6.836 1 93.56 87 ALA A C 1
ATOM 701 O O . ALA A 1 87 ? 1.575 18.281 6.488 1 93.56 87 ALA A O 1
ATOM 702 N N . LYS A 1 88 ? 2.029 20.375 6.016 1 93.94 88 LYS A N 1
ATOM 703 C CA . LYS A 1 88 ? 2.146 20.125 4.582 1 93.94 88 LYS A CA 1
ATOM 704 C C . LYS A 1 88 ? 3.33 19.203 4.281 1 93.94 88 LYS A C 1
ATOM 706 O O . LYS A 1 88 ? 3.211 18.266 3.496 1 93.94 88 LYS A O 1
ATOM 711 N N . GLU A 1 89 ? 4.391 19.453 4.902 1 94.81 89 GLU A N 1
ATOM 712 C CA . GLU A 1 89 ? 5.59 18.656 4.699 1 94.81 89 GLU A CA 1
ATOM 713 C C . GLU A 1 89 ? 5.379 17.219 5.172 1 94.81 89 GLU A C 1
ATOM 715 O O . GLU A 1 89 ? 5.781 16.266 4.496 1 94.81 89 GLU A O 1
ATOM 720 N N . ASP A 1 90 ? 4.773 17.156 6.281 1 93.12 90 ASP A N 1
ATOM 721 C CA . ASP A 1 90 ? 4.504 15.836 6.84 1 93.12 90 ASP A CA 1
ATOM 722 C C . ASP A 1 90 ? 3.566 15.039 5.934 1 93.12 90 ASP A C 1
ATOM 724 O O . ASP A 1 90 ? 3.74 13.828 5.762 1 93.12 90 ASP A O 1
ATOM 728 N N . ASN A 1 91 ? 2.613 15.75 5.41 1 92.5 91 ASN A N 1
ATOM 729 C CA . ASN A 1 91 ? 1.689 15.102 4.484 1 92.5 91 ASN A CA 1
ATOM 730 C C . ASN A 1 91 ? 2.406 14.594 3.234 1 92.5 91 ASN A C 1
ATOM 732 O O . ASN A 1 91 ? 2.131 13.492 2.758 1 92.5 91 ASN A O 1
ATOM 736 N N . GLU A 1 92 ? 3.332 15.273 2.719 1 92.94 92 GLU A N 1
ATOM 737 C CA . GLU A 1 92 ? 4.098 14.883 1.539 1 92.94 92 GLU A CA 1
ATOM 738 C C . GLU A 1 92 ? 4.973 13.664 1.828 1 92.94 92 GLU A C 1
ATOM 740 O O . GLU A 1 92 ? 5.066 12.75 1.007 1 92.94 92 GLU A O 1
ATOM 745 N N . LYS A 1 93 ? 5.57 13.688 3.002 1 92.06 93 LYS A N 1
ATOM 746 C CA . LYS A 1 93 ? 6.383 12.539 3.402 1 92.06 93 LYS A CA 1
ATOM 747 C C . LYS A 1 93 ? 5.527 11.289 3.566 1 92.06 93 LYS A C 1
ATOM 749 O O . LYS A 1 93 ? 5.93 10.195 3.152 1 92.06 93 LYS A O 1
ATOM 754 N N . ALA A 1 94 ? 4.406 11.508 4.137 1 91.69 94 ALA A N 1
ATOM 755 C CA . ALA A 1 94 ? 3.486 10.391 4.34 1 91.69 94 ALA A CA 1
ATOM 756 C C . ALA A 1 94 ? 3.037 9.797 3.004 1 91.69 94 ALA A C 1
ATOM 758 O O . ALA A 1 94 ? 2.918 8.578 2.867 1 91.69 94 ALA A O 1
ATOM 759 N N . LYS A 1 95 ? 2.789 10.609 2.049 1 89.88 95 LYS A N 1
ATOM 760 C CA . LYS A 1 95 ? 2.379 10.148 0.726 1 89.88 95 LYS A CA 1
ATOM 761 C C . LYS A 1 95 ? 3.463 9.289 0.081 1 89.88 95 LYS A C 1
ATOM 763 O O . LYS A 1 95 ? 3.164 8.273 -0.554 1 89.88 95 LYS A O 1
ATOM 768 N N . LYS A 1 96 ? 4.707 9.648 0.31 1 90.25 96 LYS A N 1
ATOM 769 C CA . LYS A 1 96 ? 5.82 8.969 -0.344 1 90.25 96 LYS A CA 1
ATOM 770 C C . LYS A 1 96 ? 6.238 7.727 0.438 1 90.25 96 LYS A C 1
ATOM 772 O O . LYS A 1 96 ? 6.523 6.68 -0.152 1 90.25 96 LYS A O 1
ATOM 777 N N . PHE A 1 97 ? 6.227 7.852 1.803 1 92 97 PHE A N 1
ATOM 778 C CA . PHE A 1 97 ? 6.871 6.809 2.59 1 92 97 PHE A CA 1
ATOM 779 C C . PHE A 1 97 ? 5.867 6.133 3.516 1 92 97 PHE A C 1
ATOM 781 O O . PHE A 1 97 ? 6.215 5.195 4.238 1 92 97 PHE A O 1
ATOM 788 N N . GLY A 1 98 ? 4.684 6.629 3.502 1 89.5 98 GLY A N 1
ATOM 789 C CA . GLY A 1 98 ? 3.68 6.098 4.406 1 89.5 98 GLY A CA 1
ATOM 790 C C . GLY A 1 98 ? 3.41 4.617 4.199 1 89.5 98 GLY A C 1
ATOM 791 O O . GLY A 1 98 ? 2.998 3.92 5.125 1 89.5 98 GLY A O 1
ATOM 792 N N . ILE A 1 99 ? 3.777 4.066 3.049 1 91.81 99 ILE A N 1
ATOM 793 C CA . ILE A 1 99 ? 3.451 2.68 2.738 1 91.81 99 ILE A CA 1
ATOM 794 C C . ILE A 1 99 ? 4.684 1.802 2.939 1 91.81 99 ILE A C 1
ATOM 796 O O . ILE A 1 99 ? 4.684 0.623 2.576 1 91.81 99 ILE A O 1
ATOM 800 N N . GLN A 1 100 ? 5.668 2.32 3.486 1 94.19 100 GLN A N 1
ATOM 801 C CA . GLN A 1 100 ? 6.949 1.625 3.584 1 94.19 100 GLN A CA 1
ATOM 802 C C . GLN A 1 100 ? 6.805 0.311 4.344 1 94.19 100 GLN A C 1
ATOM 804 O O . GLN A 1 100 ? 7.246 -0.738 3.875 1 94.19 100 GLN A O 1
ATOM 809 N N . SER A 1 101 ? 6.238 0.349 5.484 1 93.88 101 SER A N 1
ATOM 810 C CA . SER A 1 101 ? 6.078 -0.862 6.285 1 93.88 101 SER A CA 1
ATOM 811 C C . SER A 1 101 ? 5.203 -1.886 5.57 1 93.88 101 SER A C 1
ATOM 813 O O . SER A 1 101 ? 5.523 -3.076 5.547 1 93.88 101 SER A O 1
ATOM 815 N N . PHE A 1 102 ? 4.145 -1.383 4.969 1 94.62 102 PHE A N 1
ATOM 816 C CA . PHE A 1 102 ? 3.234 -2.236 4.215 1 94.62 102 PHE A CA 1
ATOM 817 C C . PHE A 1 102 ? 3.953 -2.902 3.049 1 94.62 102 PHE A C 1
ATOM 819 O O . PHE A 1 102 ? 3.832 -4.113 2.85 1 94.62 102 PHE A O 1
ATOM 826 N N . THR A 1 103 ? 4.703 -2.078 2.359 1 95.31 103 THR A N 1
ATOM 827 C CA . THR A 1 103 ? 5.465 -2.584 1.223 1 95.31 103 THR A CA 1
ATOM 828 C C . THR A 1 103 ? 6.457 -3.652 1.668 1 95.31 103 THR A C 1
ATOM 830 O O . THR A 1 103 ? 6.617 -4.676 1 1 95.31 103 THR A O 1
ATOM 833 N N . LYS A 1 104 ? 7.039 -3.424 2.74 1 96.62 104 LYS A N 1
ATOM 834 C CA . LYS A 1 104 ? 8 -4.383 3.271 1 96.62 104 LYS A CA 1
ATOM 835 C C . LYS A 1 104 ? 7.344 -5.734 3.533 1 96.62 104 LYS A C 1
ATOM 837 O O . LYS A 1 104 ? 7.898 -6.781 3.182 1 96.62 104 LYS A O 1
ATOM 842 N N . GLU A 1 105 ? 6.227 -5.719 4.105 1 96.5 105 GLU A N 1
ATOM 843 C CA . GLU A 1 105 ? 5.484 -6.949 4.371 1 96.5 105 GLU A CA 1
ATOM 844 C C . GLU A 1 105 ? 5.07 -7.633 3.07 1 96.5 105 GLU A C 1
ATOM 846 O O . GLU A 1 105 ? 5.141 -8.859 2.959 1 96.5 105 GLU A O 1
ATOM 851 N N . LEU A 1 106 ? 4.734 -6.867 2.121 1 97.38 106 LEU A N 1
ATOM 852 C CA . LEU A 1 106 ? 4.266 -7.395 0.844 1 97.38 106 LEU A CA 1
ATOM 853 C C . LEU A 1 106 ? 5.402 -8.07 0.087 1 97.38 106 LEU A C 1
ATOM 855 O O . LEU A 1 106 ? 5.164 -8.922 -0.777 1 97.38 106 LEU A O 1
ATOM 859 N N . LEU A 1 107 ? 6.594 -7.727 0.397 1 97.69 107 LEU A N 1
ATOM 860 C CA . LEU A 1 107 ? 7.734 -8.328 -0.291 1 97.69 107 LEU A CA 1
ATOM 861 C C . LEU A 1 107 ? 7.816 -9.82 0.002 1 97.69 107 LEU A C 1
ATOM 863 O O . LEU A 1 107 ? 8.406 -10.578 -0.772 1 97.69 107 LEU A O 1
ATOM 867 N N . GLU A 1 108 ? 7.207 -10.242 1.087 1 96.19 108 GLU A N 1
ATOM 868 C CA . GLU A 1 108 ? 7.137 -11.664 1.393 1 96.19 108 GLU A CA 1
ATOM 869 C C . GLU A 1 108 ? 6.332 -12.414 0.335 1 96.19 108 GLU A C 1
ATOM 871 O O . GLU A 1 108 ? 6.617 -13.578 0.039 1 96.19 108 GLU A O 1
ATOM 876 N N . VAL A 1 109 ? 5.402 -11.773 -0.218 1 97 109 VAL A N 1
ATOM 877 C CA . VAL A 1 109 ? 4.582 -12.375 -1.263 1 97 109 VAL A CA 1
ATOM 878 C C . VAL A 1 109 ? 5.422 -12.594 -2.518 1 97 109 VAL A C 1
ATOM 880 O O . VAL A 1 109 ? 5.375 -13.672 -3.119 1 97 109 VAL A O 1
ATOM 883 N N . VAL A 1 110 ? 6.199 -11.602 -2.889 1 95.81 110 VAL A N 1
ATOM 884 C CA . VAL A 1 110 ? 7.07 -11.711 -4.055 1 95.81 110 VAL A CA 1
ATOM 885 C C . VAL A 1 110 ? 8.07 -12.852 -3.854 1 95.81 110 VAL A C 1
ATOM 887 O O . VAL A 1 110 ? 8.281 -13.664 -4.754 1 95.81 110 VAL A O 1
ATOM 890 N N . ASP A 1 111 ? 8.57 -12.859 -2.66 1 95.38 111 ASP A N 1
ATOM 891 C CA . ASP A 1 111 ? 9.539 -13.906 -2.344 1 95.38 111 ASP A CA 1
ATOM 892 C C . ASP A 1 111 ? 8.906 -15.289 -2.48 1 95.38 111 ASP A C 1
ATOM 894 O O . ASP A 1 111 ? 9.531 -16.219 -3.01 1 95.38 111 ASP A O 1
ATOM 898 N N . GLN A 1 112 ? 7.738 -15.375 -1.992 1 95.19 112 GLN A N 1
ATOM 899 C CA . GLN A 1 112 ? 7.039 -16.656 -2.07 1 95.19 112 GLN A CA 1
ATOM 900 C C . GLN A 1 112 ? 6.77 -17.047 -3.52 1 95.19 112 GLN A C 1
ATOM 902 O O . GLN A 1 112 ? 6.93 -18.203 -3.895 1 95.19 112 GLN A O 1
ATOM 907 N N . LEU A 1 113 ? 6.383 -16.125 -4.359 1 95.12 113 LEU A N 1
ATOM 908 C CA . LEU A 1 113 ? 6.133 -16.391 -5.773 1 95.12 113 LEU A CA 1
ATOM 909 C C . LEU A 1 113 ? 7.414 -16.812 -6.48 1 95.12 113 LEU A C 1
ATOM 911 O O . LEU A 1 113 ? 7.406 -17.766 -7.262 1 95.12 113 LEU A O 1
ATOM 915 N N . GLU A 1 114 ? 8.469 -16.125 -6.18 1 93.19 114 GLU A N 1
ATOM 916 C CA . GLU A 1 114 ? 9.766 -16.453 -6.766 1 93.19 114 GLU A CA 1
ATOM 917 C C . GLU A 1 114 ? 10.219 -17.859 -6.34 1 93.19 114 GLU A C 1
ATOM 919 O O . GLU A 1 114 ? 10.703 -18.625 -7.164 1 93.19 114 GLU A O 1
ATOM 924 N N . MET A 1 115 ? 10.023 -18.156 -5.109 1 91.31 115 MET A N 1
ATOM 925 C CA . MET A 1 115 ? 10.398 -19.469 -4.598 1 91.31 115 MET A CA 1
ATOM 926 C C . MET A 1 115 ? 9.609 -20.562 -5.293 1 91.31 115 MET A C 1
ATOM 928 O O . MET A 1 115 ? 10.172 -21.594 -5.668 1 91.31 115 MET A O 1
ATOM 932 N N . ALA A 1 116 ? 8.352 -20.297 -5.48 1 91.62 116 ALA A N 1
ATOM 933 C CA . ALA A 1 116 ? 7.473 -21.281 -6.102 1 91.62 116 ALA A CA 1
ATOM 934 C C . ALA A 1 116 ? 7.91 -21.578 -7.535 1 91.62 116 ALA A C 1
ATOM 936 O O . ALA A 1 116 ? 7.883 -22.734 -7.973 1 91.62 116 ALA A O 1
ATOM 937 N N . THR A 1 117 ? 8.359 -20.609 -8.234 1 91.56 117 THR A N 1
ATOM 938 C CA . THR A 1 117 ? 8.703 -20.797 -9.641 1 91.56 117 THR A CA 1
ATOM 939 C C . THR A 1 117 ? 10.125 -21.328 -9.789 1 91.56 117 THR A C 1
ATOM 941 O O . THR A 1 117 ? 10.43 -22.047 -10.742 1 91.56 117 THR A O 1
ATOM 944 N N . ASN A 1 118 ? 10.938 -21.062 -8.812 1 89.56 118 ASN A N 1
ATOM 945 C CA . ASN A 1 118 ? 12.328 -21.484 -8.891 1 89.56 118 ASN A CA 1
ATOM 946 C C . ASN A 1 118 ? 12.484 -22.969 -8.578 1 89.56 118 ASN A C 1
ATOM 948 O O . ASN A 1 118 ? 13.516 -23.562 -8.883 1 89.56 118 ASN A O 1
ATOM 952 N N . LEU A 1 119 ? 11.469 -23.594 -8.078 1 87.38 119 LEU A N 1
ATOM 953 C CA . LEU A 1 119 ? 11.508 -25 -7.699 1 87.38 119 LEU A CA 1
ATOM 954 C C . LEU A 1 119 ? 11.398 -25.906 -8.93 1 87.38 119 LEU A C 1
ATOM 956 O O . LEU A 1 119 ? 11.68 -27.094 -8.859 1 87.38 119 LEU A O 1
ATOM 960 N N . PHE A 1 120 ? 11.039 -25.297 -10.062 1 90.19 120 PHE A N 1
ATOM 961 C CA . PHE A 1 120 ? 10.789 -26.109 -11.25 1 90.19 120 PHE A CA 1
ATOM 962 C C . PHE A 1 120 ? 11.711 -25.688 -12.391 1 90.19 120 PHE A C 1
ATOM 964 O O . PHE A 1 120 ? 11.414 -24.734 -13.109 1 90.19 120 PHE A O 1
ATOM 971 N N . PRO A 1 121 ? 12.703 -26.578 -12.562 1 87.88 121 PRO A N 1
ATOM 972 C CA . PRO A 1 121 ? 13.633 -26.266 -13.648 1 87.88 121 PRO A CA 1
ATOM 973 C C . PRO A 1 121 ? 12.977 -26.375 -15.031 1 87.88 121 PRO A C 1
ATOM 975 O O . PRO A 1 121 ? 11.898 -26.969 -15.164 1 87.88 121 PRO A O 1
ATOM 978 N N . LYS A 1 122 ? 13.586 -25.859 -15.969 1 89.56 122 LYS A N 1
ATOM 979 C CA . LYS A 1 122 ? 13.047 -25.75 -17.328 1 89.56 122 LYS A CA 1
ATOM 980 C C . LYS A 1 122 ? 12.742 -27.141 -17.906 1 89.56 122 LYS A C 1
ATOM 982 O O . LYS A 1 122 ? 11.75 -27.312 -18.609 1 89.56 122 LYS A O 1
ATOM 987 N N . GLU A 1 123 ? 13.523 -28.062 -17.609 1 89.56 123 GLU A N 1
ATOM 988 C CA . GLU A 1 123 ? 13.359 -29.422 -18.125 1 89.56 123 GLU A CA 1
ATOM 989 C C . GLU A 1 123 ? 12.023 -30.016 -17.688 1 89.56 123 GLU A C 1
ATOM 991 O O . GLU A 1 123 ? 11.336 -30.656 -18.484 1 89.56 123 GLU A O 1
ATOM 996 N N . LYS A 1 124 ? 11.719 -29.797 -16.5 1 88.56 124 LYS A N 1
ATOM 997 C CA . LYS A 1 124 ? 10.469 -30.328 -15.969 1 88.56 124 LYS A CA 1
ATOM 998 C C . LYS A 1 124 ? 9.266 -29.609 -16.562 1 88.56 124 LYS A C 1
ATOM 1000 O O . LYS A 1 124 ? 8.227 -30.234 -16.828 1 88.56 124 LYS A O 1
ATOM 1005 N N . LEU A 1 125 ? 9.453 -28.406 -16.812 1 91.19 125 LEU A N 1
ATOM 1006 C CA . LEU A 1 125 ? 8.375 -27.594 -17.359 1 91.19 125 LEU A CA 1
ATOM 1007 C C . LEU A 1 125 ? 8.047 -28.016 -18.797 1 91.19 125 LEU A C 1
ATOM 1009 O O . LEU A 1 125 ? 6.879 -28.062 -19.188 1 91.19 125 LEU A O 1
ATOM 1013 N N . ASP A 1 126 ? 9.031 -28.375 -19.469 1 90.62 126 ASP A N 1
ATOM 1014 C CA . ASP A 1 126 ? 8.852 -28.75 -20.875 1 90.62 126 ASP A CA 1
ATOM 1015 C C . ASP A 1 126 ? 8.125 -30.078 -21 1 90.62 126 ASP A C 1
ATOM 1017 O O . ASP A 1 126 ? 7.48 -30.344 -22.016 1 90.62 126 ASP A O 1
ATOM 1021 N N . GLU A 1 127 ? 8.164 -30.922 -20.016 1 89.62 127 GLU A N 1
ATOM 1022 C CA . GLU A 1 127 ? 7.574 -32.25 -20.062 1 89.62 127 GLU A CA 1
ATOM 1023 C C . GLU A 1 127 ? 6.117 -32.219 -19.609 1 89.62 127 GLU A C 1
ATOM 1025 O O . GLU A 1 127 ? 5.395 -33.219 -19.781 1 89.62 127 GLU A O 1
ATOM 1030 N N . ASN A 1 128 ? 5.75 -31.125 -19.078 1 90.44 128 ASN A N 1
ATOM 1031 C CA . ASN A 1 128 ? 4.414 -31.031 -18.5 1 90.44 128 ASN A CA 1
ATOM 1032 C C . ASN A 1 128 ? 3.734 -29.719 -18.859 1 90.44 128 ASN A C 1
ATOM 1034 O O . ASN A 1 128 ? 3.973 -28.703 -18.219 1 90.44 128 ASN A O 1
ATOM 1038 N N . LYS A 1 129 ? 2.801 -29.75 -19.75 1 91.38 129 LYS A N 1
ATOM 1039 C CA . LYS A 1 129 ? 2.178 -28.547 -20.281 1 91.38 129 LYS A CA 1
ATOM 1040 C C . LYS A 1 129 ? 1.395 -27.812 -19.219 1 91.38 129 LYS A C 1
ATOM 1042 O O . LYS A 1 129 ? 1.45 -26.578 -19.141 1 91.38 129 LYS A O 1
ATOM 1047 N N . GLU A 1 130 ? 0.699 -28.531 -18.453 1 91.69 130 GLU A N 1
ATOM 1048 C CA . GLU A 1 130 ? -0.109 -27.906 -17.406 1 91.69 130 GLU A CA 1
ATOM 1049 C C . GLU A 1 130 ? 0.77 -27.219 -16.359 1 91.69 130 GLU A C 1
ATOM 1051 O O . GLU A 1 130 ? 0.45 -26.109 -15.906 1 91.69 130 GLU A O 1
ATOM 1056 N N . LEU A 1 131 ? 1.855 -27.891 -16.047 1 93.06 131 LEU A N 1
ATOM 1057 C CA . LEU A 1 131 ? 2.816 -27.297 -15.109 1 93.06 131 LEU A CA 1
ATOM 1058 C C . LEU A 1 131 ? 3.43 -26.031 -15.688 1 93.06 131 LEU A C 1
ATOM 1060 O O . LEU A 1 131 ? 3.58 -25.031 -14.977 1 93.06 131 LEU A O 1
ATOM 1064 N N . LYS A 1 132 ? 3.68 -26.109 -16.906 1 94.38 132 LYS A N 1
ATOM 1065 C CA . LYS A 1 132 ? 4.254 -24.953 -17.594 1 94.38 132 LYS A CA 1
ATOM 1066 C C . LYS A 1 132 ? 3.275 -23.781 -17.625 1 94.38 132 LYS A C 1
ATOM 1068 O O . LYS A 1 132 ? 3.662 -22.641 -17.406 1 94.38 132 LYS A O 1
ATOM 1073 N N . ASP A 1 133 ? 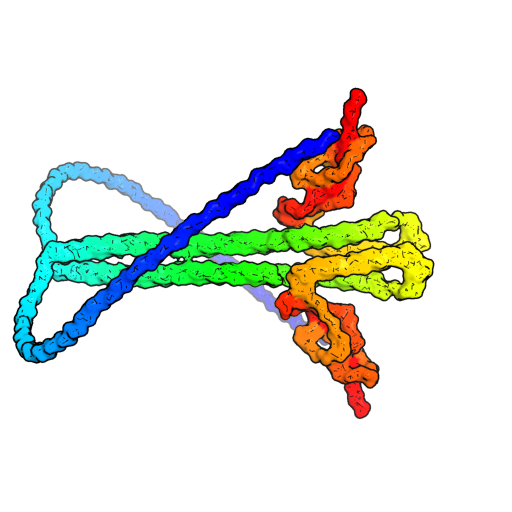2.07 -24.062 -17.906 1 93.25 133 ASP A N 1
ATOM 1074 C CA . ASP A 1 133 ? 1.042 -23.031 -17.953 1 93.25 133 ASP A CA 1
ATOM 1075 C C . ASP A 1 133 ? 0.882 -22.344 -16.594 1 93.25 133 ASP A C 1
ATOM 1077 O O . ASP A 1 133 ? 0.819 -21.125 -16.516 1 93.25 133 ASP A O 1
ATOM 1081 N N . LEU A 1 134 ? 0.857 -23.125 -15.594 1 94.25 134 LEU A N 1
ATOM 1082 C CA . LEU A 1 134 ? 0.727 -22.562 -14.25 1 94.25 134 LEU A CA 1
ATOM 1083 C C . LEU A 1 134 ? 1.978 -21.781 -13.875 1 94.25 134 LEU A C 1
ATOM 1085 O O . LEU A 1 134 ? 1.883 -20.688 -13.289 1 94.25 134 LEU A O 1
ATOM 1089 N N . HIS A 1 135 ? 3.096 -22.359 -14.164 1 95.31 135 HIS A N 1
ATOM 1090 C CA . HIS A 1 135 ? 4.363 -21.672 -13.906 1 95.31 135 HIS A CA 1
ATOM 1091 C C . HIS A 1 135 ? 4.402 -20.312 -14.57 1 95.31 135 HIS A C 1
ATOM 1093 O O . HIS A 1 135 ? 4.777 -19.312 -13.938 1 95.31 135 HIS A O 1
ATOM 1099 N N . GLU A 1 136 ? 3.979 -20.25 -15.742 1 94.06 136 GLU A N 1
ATOM 1100 C CA . GLU A 1 136 ? 3.939 -19 -16.484 1 94.06 136 GLU A CA 1
ATOM 1101 C C . GLU A 1 136 ? 2.932 -18.031 -15.883 1 94.06 136 GLU A C 1
ATOM 1103 O O . GLU A 1 136 ? 3.18 -16.828 -15.828 1 94.06 136 GLU A O 1
ATOM 1108 N N . GLY A 1 137 ? 1.828 -18.516 -15.445 1 93.56 137 GLY A N 1
ATOM 1109 C CA . GLY A 1 137 ? 0.855 -17.688 -14.766 1 93.56 137 GLY A CA 1
ATOM 1110 C C . GLY A 1 137 ? 1.401 -17.047 -13.5 1 93.56 137 GLY A C 1
ATOM 1111 O O . GLY A 1 137 ? 1.137 -15.867 -13.227 1 93.56 137 GLY A O 1
ATOM 1112 N N . VAL A 1 138 ? 2.139 -17.828 -12.805 1 95.5 138 VAL A N 1
ATOM 1113 C CA . VAL A 1 138 ? 2.748 -17.328 -11.578 1 95.5 138 VAL A CA 1
ATOM 1114 C C . VAL A 1 138 ? 3.77 -16.25 -11.914 1 95.5 138 VAL A C 1
ATOM 1116 O O . VAL A 1 138 ? 3.805 -15.195 -11.273 1 95.5 138 VAL A O 1
ATOM 1119 N N . LYS A 1 139 ? 4.504 -16.422 -12.961 1 95.5 139 LYS A N 1
ATOM 1120 C CA . LYS A 1 139 ? 5.504 -15.445 -13.391 1 95.5 139 LYS A CA 1
ATOM 1121 C C . LYS A 1 139 ? 4.84 -14.156 -13.852 1 95.5 139 LYS A C 1
ATOM 1123 O O . LYS A 1 139 ? 5.316 -13.062 -13.539 1 95.5 139 LYS A O 1
ATOM 1128 N N . MET A 1 140 ? 3.789 -14.328 -14.523 1 94.69 140 MET A N 1
ATOM 1129 C CA . MET A 1 140 ? 3.041 -13.164 -14.977 1 94.69 140 MET A CA 1
ATOM 1130 C C . MET A 1 140 ? 2.486 -12.375 -13.789 1 94.69 140 MET A C 1
ATOM 1132 O O . MET A 1 140 ? 2.48 -11.148 -13.805 1 94.69 140 MET A O 1
ATOM 1136 N N . THR A 1 141 ? 2.025 -13.117 -12.836 1 97 141 THR A N 1
ATOM 1137 C CA . THR A 1 141 ? 1.506 -12.461 -11.633 1 97 141 THR A CA 1
ATOM 1138 C C . THR A 1 141 ? 2.615 -11.719 -10.898 1 97 141 THR A C 1
ATOM 1140 O O . THR A 1 141 ? 2.412 -10.594 -10.438 1 97 141 THR A O 1
ATOM 1143 N N . GLU A 1 142 ? 3.717 -12.359 -10.766 1 96.12 142 GLU A N 1
ATOM 1144 C CA . GLU A 1 142 ? 4.875 -11.719 -10.148 1 96.12 142 GLU A CA 1
ATOM 1145 C C . GLU A 1 142 ? 5.234 -10.414 -10.867 1 96.12 142 GLU A C 1
ATOM 1147 O O . GLU A 1 142 ? 5.457 -9.391 -10.227 1 96.12 142 GLU A O 1
ATOM 1152 N N . GLN A 1 143 ? 5.234 -10.438 -12.117 1 96.75 143 GLN A N 1
ATOM 1153 C CA . GLN A 1 143 ? 5.555 -9.258 -12.914 1 96.75 143 GLN A CA 1
ATOM 1154 C C . GLN A 1 143 ? 4.512 -8.164 -12.711 1 96.75 143 GLN A C 1
ATOM 1156 O O . GLN A 1 143 ? 4.859 -6.984 -12.586 1 96.75 143 GLN A O 1
ATOM 1161 N N . LEU A 1 144 ? 3.293 -8.602 -12.703 1 97.12 144 LEU A N 1
ATOM 1162 C CA . LEU A 1 144 ? 2.209 -7.652 -12.453 1 97.12 144 LEU A CA 1
ATOM 1163 C C . LEU A 1 144 ? 2.357 -7 -11.086 1 97.12 144 LEU A C 1
ATOM 1165 O O . LEU A 1 144 ? 2.213 -5.781 -10.953 1 97.12 144 LEU A O 1
ATOM 1169 N N . PHE A 1 145 ? 2.646 -7.809 -10.164 1 97.56 145 PHE A N 1
ATOM 1170 C CA . PHE A 1 145 ? 2.84 -7.34 -8.797 1 97.56 145 PHE A CA 1
ATOM 1171 C C . PHE A 1 145 ? 3.961 -6.309 -8.734 1 97.56 145 PHE A C 1
ATOM 1173 O O . PHE A 1 145 ? 3.781 -5.219 -8.188 1 97.56 145 PHE A O 1
ATOM 1180 N N . LEU A 1 146 ? 5.016 -6.598 -9.289 1 96.88 146 LEU A N 1
ATOM 1181 C CA . LEU A 1 146 ? 6.18 -5.723 -9.266 1 96.88 146 LEU A CA 1
ATOM 1182 C C . LEU A 1 146 ? 5.906 -4.434 -10.031 1 96.88 146 LEU A C 1
ATOM 1184 O O . LEU A 1 146 ? 6.387 -3.363 -9.656 1 96.88 146 LEU A O 1
ATOM 1188 N N . LYS A 1 147 ? 5.172 -4.586 -11.07 1 97.62 147 LYS A N 1
ATOM 1189 C CA . LYS A 1 147 ? 4.793 -3.406 -11.844 1 97.62 147 LYS A CA 1
ATOM 1190 C C . LYS A 1 147 ? 3.943 -2.451 -11.008 1 97.62 147 LYS A C 1
ATOM 1192 O O . LYS A 1 147 ? 4.203 -1.247 -10.977 1 97.62 147 LYS A O 1
ATOM 1197 N N . ILE A 1 148 ? 2.996 -2.98 -10.312 1 97.31 148 ILE A N 1
ATOM 1198 C CA . ILE A 1 148 ? 2.105 -2.178 -9.477 1 97.31 148 ILE A CA 1
ATOM 1199 C C . ILE A 1 148 ? 2.906 -1.517 -8.359 1 97.31 148 ILE A C 1
ATOM 1201 O O . ILE A 1 148 ? 2.744 -0.323 -8.094 1 97.31 148 ILE A O 1
ATOM 1205 N N . MET A 1 149 ? 3.752 -2.244 -7.777 1 96.75 149 MET A N 1
ATOM 1206 C CA . MET A 1 149 ? 4.594 -1.709 -6.711 1 96.75 149 MET A CA 1
ATOM 1207 C C . MET A 1 149 ? 5.543 -0.642 -7.25 1 96.75 149 MET A C 1
ATOM 1209 O O . MET A 1 149 ? 5.816 0.35 -6.574 1 96.75 149 MET A O 1
ATOM 1213 N N . GLY A 1 150 ? 5.988 -0.905 -8.453 1 96.81 150 GLY A N 1
ATOM 1214 C CA . GLY A 1 150 ? 6.859 0.069 -9.086 1 96.81 150 GLY A CA 1
ATOM 1215 C C . GLY A 1 150 ? 6.188 1.408 -9.328 1 96.81 150 GLY A C 1
ATOM 1216 O O . GLY A 1 150 ? 6.82 2.457 -9.203 1 96.81 150 GLY A O 1
ATOM 1217 N N . ASN A 1 151 ? 4.926 1.357 -9.617 1 95.38 151 ASN A N 1
ATOM 1218 C CA . ASN A 1 151 ? 4.152 2.578 -9.812 1 95.38 151 ASN A CA 1
ATOM 1219 C C . ASN A 1 151 ? 4.105 3.418 -8.531 1 95.38 151 ASN A C 1
ATOM 1221 O O . ASN A 1 151 ? 3.934 4.637 -8.594 1 95.38 151 ASN A O 1
ATOM 1225 N N . GLN A 1 152 ? 4.34 2.771 -7.391 1 94.44 152 GLN A N 1
ATOM 1226 C CA . GLN A 1 152 ? 4.328 3.453 -6.102 1 94.44 152 GLN A CA 1
ATOM 1227 C C . GLN A 1 152 ? 5.734 3.889 -5.695 1 94.44 152 GLN A C 1
ATOM 1229 O O . GLN A 1 152 ? 5.926 4.48 -4.633 1 94.44 152 GLN A O 1
ATOM 1234 N N . GLY A 1 153 ? 6.719 3.549 -6.527 1 96 153 GLY A N 1
ATOM 1235 C CA . GLY A 1 153 ? 8.07 4.02 -6.27 1 96 153 GLY A CA 1
ATOM 1236 C C . GLY A 1 153 ? 9 2.924 -5.781 1 96 153 GLY A C 1
ATOM 1237 O O . GLY A 1 153 ? 10.141 3.195 -5.395 1 96 153 GLY A O 1
ATOM 1238 N N . LEU A 1 154 ? 8.531 1.737 -5.781 1 97.12 154 LEU A N 1
ATOM 1239 C CA . LEU A 1 154 ? 9.383 0.632 -5.352 1 97.12 154 LEU A CA 1
ATOM 1240 C C . LEU A 1 154 ? 10.352 0.23 -6.457 1 97.12 154 LEU A C 1
ATOM 1242 O O . LEU A 1 154 ? 9.953 0.073 -7.613 1 97.12 154 LEU A O 1
ATOM 1246 N N . GLN A 1 155 ? 11.57 0.073 -6.039 1 97.06 155 GLN A N 1
ATOM 1247 C CA . GLN A 1 155 ? 12.602 -0.328 -6.992 1 97.06 155 GLN A CA 1
ATOM 1248 C C . GLN A 1 155 ? 13.414 -1.503 -6.461 1 97.06 155 GLN A C 1
ATOM 1250 O O . GLN A 1 155 ? 13.891 -1.473 -5.32 1 97.06 155 GLN A O 1
ATOM 1255 N N . ARG A 1 156 ? 13.516 -2.453 -7.316 1 97 156 ARG A N 1
ATOM 1256 C CA . ARG A 1 156 ? 14.312 -3.631 -6.988 1 97 156 ARG A CA 1
ATOM 1257 C C . ARG A 1 156 ? 15.758 -3.463 -7.461 1 97 156 ARG A C 1
ATOM 1259 O O . ARG A 1 156 ? 16.016 -2.807 -8.469 1 97 156 ARG A O 1
ATOM 1266 N N . PHE A 1 157 ? 16.688 -3.98 -6.668 1 96.25 157 PHE A N 1
ATOM 1267 C CA . PHE A 1 157 ? 18.062 -3.984 -7.137 1 96.25 157 PHE A CA 1
ATOM 1268 C C . PHE A 1 157 ? 18.719 -5.336 -6.875 1 96.25 157 PHE A C 1
ATOM 1270 O O . PHE A 1 157 ? 18.438 -5.984 -5.863 1 96.25 157 PHE A O 1
ATOM 1277 N N . ASN A 1 158 ? 19.484 -5.812 -7.859 1 95.12 158 ASN A N 1
ATOM 1278 C CA . ASN A 1 158 ? 20.266 -7.051 -7.797 1 95.12 158 ASN A CA 1
ATOM 1279 C C . ASN A 1 158 ? 21.766 -6.77 -7.707 1 95.12 158 ASN A C 1
ATOM 1281 O O . ASN A 1 158 ? 22.391 -6.398 -8.703 1 95.12 158 ASN A O 1
ATOM 1285 N N . PRO A 1 159 ? 22.359 -7.051 -6.617 1 96.19 159 PRO A N 1
ATOM 1286 C CA . PRO A 1 159 ? 23.75 -6.645 -6.418 1 96.19 159 PRO A CA 1
ATOM 1287 C C . PRO A 1 159 ? 24.734 -7.746 -6.789 1 96.19 159 PRO A C 1
ATOM 1289 O O . PRO A 1 159 ? 25.906 -7.703 -6.375 1 96.19 159 PRO A O 1
ATOM 1292 N N . ILE A 1 160 ? 24.328 -8.711 -7.52 1 94.56 160 ILE A N 1
ATOM 1293 C CA . ILE A 1 160 ? 25.219 -9.805 -7.871 1 94.56 160 ILE A CA 1
ATOM 1294 C C . ILE A 1 160 ? 26.484 -9.25 -8.531 1 94.56 160 ILE A C 1
ATOM 1296 O O . ILE A 1 160 ? 26.391 -8.422 -9.438 1 94.56 160 ILE A O 1
ATOM 1300 N N . GLY A 1 161 ? 27.609 -9.656 -8.055 1 94 161 GLY A N 1
ATOM 1301 C CA . GLY A 1 161 ? 28.875 -9.25 -8.641 1 94 161 GLY A CA 1
ATOM 1302 C C . GLY A 1 161 ? 29.406 -7.941 -8.086 1 94 161 GLY A C 1
ATOM 1303 O O . GLY A 1 161 ? 30.547 -7.574 -8.336 1 94 161 GLY A O 1
ATOM 1304 N N . GLU A 1 162 ? 28.656 -7.281 -7.359 1 96.12 162 GLU A N 1
ATOM 1305 C CA . GLU A 1 162 ? 29.062 -6.016 -6.758 1 96.12 162 GLU A CA 1
ATOM 1306 C C . GLU A 1 162 ? 29.797 -6.242 -5.441 1 96.12 162 GLU A C 1
ATOM 1308 O O . GLU A 1 162 ? 29.719 -7.324 -4.855 1 96.12 162 GLU A O 1
ATOM 1313 N N . LYS A 1 163 ? 30.5 -5.133 -5.074 1 96.81 163 LYS A N 1
ATOM 1314 C CA . LYS A 1 163 ? 31.125 -5.18 -3.76 1 96.81 163 LYS A CA 1
ATOM 1315 C C . LYS A 1 163 ? 30.078 -5.145 -2.648 1 96.81 163 LYS A C 1
ATOM 1317 O O . LYS A 1 163 ? 29.109 -4.398 -2.732 1 96.81 163 LYS A O 1
ATOM 1322 N N . PHE A 1 164 ? 30.344 -5.891 -1.635 1 97.5 164 PHE A N 1
ATOM 1323 C CA . PHE A 1 164 ? 29.438 -5.949 -0.503 1 97.5 164 PHE A CA 1
ATOM 1324 C C . PHE A 1 164 ? 29.297 -4.578 0.154 1 97.5 164 PHE A C 1
ATOM 1326 O O . PHE A 1 164 ? 30.297 -3.912 0.427 1 97.5 164 PHE A O 1
ATOM 1333 N N . ASP A 1 165 ? 28.094 -4.156 0.297 1 97.06 165 ASP A N 1
ATOM 1334 C CA . ASP A 1 165 ? 27.766 -2.893 0.952 1 97.06 165 ASP A CA 1
ATOM 1335 C C . ASP A 1 165 ? 26.859 -3.119 2.164 1 97.06 165 ASP A C 1
ATOM 1337 O O . ASP A 1 165 ? 25.672 -3.436 2.016 1 97.06 165 ASP A O 1
ATOM 1341 N N . PHE A 1 166 ? 27.312 -2.852 3.367 1 95.31 166 PHE A N 1
ATOM 1342 C CA . PHE A 1 166 ? 26.609 -3.109 4.621 1 95.31 166 PHE A CA 1
ATOM 1343 C C . PHE A 1 166 ? 25.312 -2.32 4.684 1 95.31 166 PHE A C 1
ATOM 1345 O O . PHE A 1 166 ? 24.391 -2.691 5.414 1 95.31 166 PHE A O 1
ATOM 1352 N N . ASN A 1 167 ? 25.25 -1.305 3.922 1 95.88 167 ASN A N 1
ATOM 1353 C CA . ASN A 1 167 ? 24.047 -0.472 3.953 1 95.88 167 ASN A CA 1
ATOM 1354 C C . ASN A 1 167 ? 22.922 -1.074 3.113 1 95.88 167 ASN A C 1
ATOM 1356 O O . ASN A 1 167 ? 21.75 -0.884 3.418 1 95.88 167 ASN A O 1
ATOM 1360 N N . ASN A 1 168 ? 23.297 -1.789 2.123 1 97.38 168 ASN A N 1
ATOM 1361 C CA . ASN A 1 168 ? 22.297 -2.248 1.165 1 97.38 168 ASN A CA 1
ATOM 1362 C C . ASN A 1 168 ? 22.219 -3.771 1.122 1 97.38 168 ASN A C 1
ATOM 1364 O O . ASN A 1 168 ? 21.297 -4.332 0.521 1 97.38 168 ASN A O 1
ATOM 1368 N N . HIS A 1 169 ? 23.172 -4.363 1.809 1 98.31 169 HIS A N 1
ATOM 1369 C CA . HIS A 1 169 ? 23.234 -5.82 1.731 1 98.31 169 HIS A CA 1
ATOM 1370 C C . HIS A 1 169 ? 23.266 -6.445 3.123 1 98.31 169 HIS A C 1
ATOM 1372 O O . HIS A 1 169 ? 23.797 -5.852 4.062 1 98.31 169 HIS A O 1
ATOM 1378 N N . HIS A 1 170 ? 22.656 -7.559 3.262 1 97.94 170 HIS A N 1
ATOM 1379 C CA . HIS A 1 170 ? 22.719 -8.406 4.445 1 97.94 170 HIS A CA 1
ATOM 1380 C C . HIS A 1 170 ? 23.344 -9.758 4.121 1 97.94 170 HIS A C 1
ATOM 1382 O O . HIS A 1 170 ? 22.781 -10.547 3.367 1 97.94 170 HIS A O 1
ATOM 1388 N N . ALA A 1 171 ? 24.422 -9.992 4.715 1 97.25 171 ALA A N 1
ATOM 1389 C CA . ALA A 1 171 ? 25.125 -11.242 4.438 1 97.25 171 ALA A CA 1
ATOM 1390 C C . ALA A 1 171 ? 24.531 -12.398 5.234 1 97.25 171 ALA A C 1
ATOM 1392 O O . ALA A 1 171 ? 24.438 -12.336 6.461 1 97.25 171 ALA A O 1
ATOM 1393 N N . ILE A 1 172 ? 24.172 -13.398 4.516 1 96.69 172 ILE A N 1
ATOM 1394 C CA . ILE A 1 172 ? 23.547 -14.539 5.176 1 96.69 172 ILE A CA 1
ATOM 1395 C C . ILE A 1 172 ? 24.531 -15.695 5.254 1 96.69 172 ILE A C 1
ATOM 1397 O O . ILE A 1 172 ? 24.469 -16.531 6.164 1 96.69 172 ILE A O 1
ATOM 1401 N N . PHE A 1 173 ? 25.453 -15.852 4.215 1 95.31 173 PHE A N 1
ATOM 1402 C CA . PHE A 1 173 ? 26.469 -16.906 4.223 1 95.31 173 PHE A CA 1
ATOM 1403 C C . PHE A 1 173 ? 27.672 -16.484 3.395 1 95.31 173 PHE A C 1
ATOM 1405 O O . PHE A 1 173 ? 27.656 -15.438 2.746 1 95.31 173 PHE A O 1
ATOM 1412 N N . GLU A 1 174 ? 28.688 -17.344 3.574 1 94.94 174 GLU A N 1
ATOM 1413 C CA . GLU A 1 174 ? 29.922 -17.078 2.834 1 94.94 174 GLU A CA 1
ATOM 1414 C C . GLU A 1 174 ? 30.141 -18.141 1.749 1 94.94 174 GLU A C 1
ATOM 1416 O O . GLU A 1 174 ? 29.812 -19.312 1.931 1 94.94 174 GLU A O 1
ATOM 1421 N N . LEU A 1 175 ? 30.625 -17.547 0.667 1 92.75 175 LEU A N 1
ATOM 1422 C CA . LEU A 1 175 ? 31.016 -18.422 -0.429 1 92.75 175 LEU A CA 1
ATOM 1423 C C . LEU A 1 175 ? 32.531 -18.422 -0.604 1 92.75 175 LEU A C 1
ATOM 1425 O O . LEU A 1 175 ? 33.219 -17.453 -0.224 1 92.75 175 LEU A O 1
ATOM 1429 N N . ASN A 1 176 ? 33.031 -19.609 -1.086 1 91 176 ASN A N 1
ATOM 1430 C CA . ASN A 1 176 ? 34.438 -19.719 -1.368 1 91 176 ASN A CA 1
ATOM 1431 C C . ASN A 1 176 ? 34.719 -20.047 -2.838 1 91 176 ASN A C 1
ATOM 1433 O O . ASN A 1 176 ? 35.156 -21.141 -3.17 1 91 176 ASN A O 1
ATOM 1437 N N . ASP A 1 177 ? 34.344 -19.094 -3.645 1 88.5 177 ASP A N 1
ATOM 1438 C CA . ASP A 1 177 ? 34.562 -19.234 -5.082 1 88.5 177 ASP A CA 1
ATOM 1439 C C . ASP A 1 177 ? 35.844 -18.5 -5.52 1 88.5 177 ASP A C 1
ATOM 1441 O O . ASP A 1 177 ? 35.875 -17.266 -5.539 1 88.5 177 ASP A O 1
ATOM 1445 N N . PRO A 1 178 ? 36.844 -19.25 -5.949 1 86.94 178 PRO A N 1
ATOM 1446 C CA . PRO A 1 178 ? 38.125 -18.641 -6.316 1 86.94 178 PRO A CA 1
ATOM 1447 C C . PRO A 1 178 ? 38.031 -17.781 -7.578 1 86.94 178 PRO A C 1
ATOM 1449 O O . PRO A 1 178 ? 38.906 -16.953 -7.84 1 86.94 178 PRO A O 1
ATOM 1452 N N . THR A 1 179 ? 36.969 -17.938 -8.336 1 88.69 179 THR A N 1
ATOM 1453 C CA . THR A 1 179 ? 36.781 -17.219 -9.602 1 88.69 179 THR A CA 1
ATOM 1454 C C . THR A 1 179 ? 36.219 -15.828 -9.375 1 88.69 179 THR A C 1
ATOM 1456 O O . THR A 1 179 ? 36.219 -14.992 -10.281 1 88.69 179 THR A O 1
ATOM 1459 N N . LYS A 1 180 ? 35.781 -15.594 -8.18 1 87.5 180 LYS A N 1
ATOM 1460 C CA . LYS A 1 180 ? 35.188 -14.305 -7.891 1 87.5 180 LYS A CA 1
ATOM 1461 C C . LYS A 1 180 ? 36.062 -13.477 -6.953 1 87.5 180 LYS A C 1
ATOM 1463 O O . LYS A 1 180 ? 36.844 -14.023 -6.191 1 87.5 180 LYS A O 1
ATOM 1468 N N . GLU A 1 181 ? 35.844 -12.172 -7.086 1 90.56 181 GLU A N 1
ATOM 1469 C CA . GLU A 1 181 ? 36.625 -11.258 -6.266 1 90.56 181 GLU A CA 1
ATOM 1470 C C . GLU A 1 181 ? 36.25 -11.352 -4.793 1 90.56 181 GLU A C 1
ATOM 1472 O O . GLU A 1 181 ? 35.094 -11.641 -4.473 1 90.56 181 GLU A O 1
ATOM 1477 N N . ASN A 1 182 ? 37.188 -11.125 -4.012 1 92.38 182 ASN A N 1
ATOM 1478 C CA . ASN A 1 182 ? 36.969 -11.117 -2.568 1 92.38 182 ASN A CA 1
ATOM 1479 C C . ASN A 1 182 ? 36 -10.016 -2.156 1 92.38 182 ASN A C 1
ATOM 1481 O O . ASN A 1 182 ? 36.062 -8.906 -2.684 1 92.38 182 ASN A O 1
ATOM 1485 N N . ASN A 1 183 ? 35.156 -10.391 -1.273 1 94.94 183 ASN A N 1
ATOM 1486 C CA . ASN A 1 183 ? 34.188 -9.461 -0.669 1 94.94 183 ASN A CA 1
ATOM 1487 C C . ASN A 1 183 ? 33.156 -8.969 -1.686 1 94.94 183 ASN A C 1
ATOM 1489 O O . ASN A 1 183 ? 32.781 -7.797 -1.68 1 94.94 183 ASN A O 1
ATOM 1493 N N . THR A 1 184 ? 32.844 -9.82 -2.598 1 96.19 184 THR A N 1
ATOM 1494 C CA . THR A 1 184 ? 31.812 -9.492 -3.584 1 96.19 184 THR A CA 1
ATOM 1495 C C . THR A 1 184 ? 30.578 -10.383 -3.396 1 96.19 184 THR A C 1
ATOM 1497 O O . THR A 1 184 ? 30.688 -11.477 -2.83 1 96.19 184 THR A O 1
ATOM 1500 N N . VAL A 1 185 ? 29.531 -9.875 -3.85 1 97.19 185 VAL A N 1
ATOM 1501 C CA . VAL A 1 185 ? 28.281 -10.625 -3.756 1 97.19 185 VAL A CA 1
ATOM 1502 C C . VAL A 1 185 ? 28.281 -11.75 -4.797 1 97.19 185 VAL A C 1
ATOM 1504 O O . VAL A 1 185 ? 28.25 -11.484 -6 1 97.19 185 VAL A O 1
ATOM 1507 N N . GLY A 1 186 ? 28.297 -13 -4.301 1 95 186 GLY A N 1
ATOM 1508 C CA . GLY A 1 186 ? 28.344 -14.141 -5.211 1 95 186 GLY A CA 1
ATOM 1509 C C . GLY A 1 186 ? 26.984 -14.734 -5.5 1 95 186 GLY A C 1
ATOM 1510 O O . GLY A 1 186 ? 26.797 -15.391 -6.523 1 95 186 GLY A O 1
ATOM 1511 N N . HIS A 1 187 ? 26.109 -14.539 -4.539 1 95 187 HIS A N 1
ATOM 1512 C CA . HIS A 1 187 ? 24.766 -15.094 -4.664 1 95 187 HIS A CA 1
ATOM 1513 C C . HIS A 1 187 ? 23.734 -14.195 -3.973 1 95 187 HIS A C 1
ATOM 1515 O O . HIS A 1 187 ? 24 -13.664 -2.896 1 95 187 HIS A O 1
ATOM 1521 N N . VAL A 1 188 ? 22.641 -14.109 -4.633 1 95.94 188 VAL A N 1
ATOM 1522 C CA . VAL A 1 188 ? 21.562 -13.336 -4.035 1 95.94 188 VAL A CA 1
ATOM 1523 C C . VAL A 1 188 ? 20.406 -14.266 -3.666 1 95.94 188 VAL A C 1
ATOM 1525 O O . VAL A 1 188 ? 19.812 -14.906 -4.539 1 95.94 188 VAL A O 1
ATOM 1528 N N . VAL A 1 189 ? 20.094 -14.359 -2.379 1 94.5 189 VAL A N 1
ATOM 1529 C CA . VAL A 1 189 ? 19 -15.195 -1.893 1 94.5 189 VAL A CA 1
ATOM 1530 C C . VAL A 1 189 ? 17.672 -14.445 -2.033 1 94.5 189 VAL A C 1
ATOM 1532 O O . VAL A 1 189 ? 16.703 -14.992 -2.549 1 94.5 189 VAL A O 1
ATOM 1535 N N . LYS A 1 190 ? 17.656 -13.188 -1.577 1 95.75 190 LYS A N 1
ATOM 1536 C CA . LYS A 1 190 ? 16.516 -12.289 -1.728 1 95.75 190 LYS A CA 1
ATOM 1537 C C . LYS A 1 190 ? 16.953 -10.93 -2.26 1 95.75 190 LYS A C 1
ATOM 1539 O O . LYS A 1 190 ? 17.953 -10.367 -1.804 1 95.75 190 LYS A O 1
ATOM 1544 N N . GLN A 1 191 ? 16.234 -10.445 -3.156 1 96.12 191 GLN A N 1
ATOM 1545 C CA . GLN A 1 191 ? 16.578 -9.156 -3.754 1 96.12 191 GLN A CA 1
ATOM 1546 C C . GLN A 1 191 ? 16.297 -8.016 -2.781 1 96.12 191 GLN A C 1
ATOM 1548 O O . GLN A 1 191 ? 15.523 -8.164 -1.837 1 96.12 191 GLN A O 1
ATOM 1553 N N . GLY A 1 192 ? 17.047 -6.887 -2.975 1 97.69 192 GLY A N 1
ATOM 1554 C CA . GLY A 1 192 ? 16.812 -5.68 -2.201 1 97.69 192 GLY A CA 1
ATOM 1555 C C . GLY A 1 192 ? 15.82 -4.738 -2.854 1 97.69 192 GLY A C 1
ATOM 1556 O O . GLY A 1 192 ? 15.594 -4.805 -4.066 1 97.69 192 GLY A O 1
ATOM 1557 N N . TYR A 1 193 ? 15.258 -3.898 -1.982 1 98.31 193 TYR A N 1
ATOM 1558 C CA . TYR A 1 193 ? 14.234 -2.98 -2.475 1 98.31 193 TYR A CA 1
ATOM 1559 C C . TYR A 1 193 ? 14.383 -1.607 -1.831 1 98.31 193 TYR A C 1
ATOM 1561 O O . TYR A 1 193 ? 14.695 -1.502 -0.644 1 98.31 193 TYR A O 1
ATOM 1569 N N . LYS A 1 194 ? 14.125 -0.645 -2.654 1 97.69 194 LYS A N 1
ATOM 1570 C CA . LYS A 1 194 ? 14.062 0.736 -2.184 1 97.69 194 LYS A CA 1
ATOM 1571 C C . LYS A 1 194 ? 12.734 1.385 -2.559 1 97.69 194 LYS A C 1
ATOM 1573 O O . LYS A 1 194 ? 12.172 1.095 -3.617 1 97.69 194 LYS A O 1
ATOM 1578 N N . LEU A 1 195 ? 12.266 2.232 -1.658 1 97.06 195 LEU A N 1
ATOM 1579 C CA . LEU A 1 195 ? 11.086 3.057 -1.918 1 97.06 195 LEU A CA 1
ATOM 1580 C C . LEU A 1 195 ? 11.469 4.527 -2.027 1 97.06 195 LEU A C 1
ATOM 1582 O O . LEU A 1 195 ? 11.828 5.16 -1.027 1 97.06 195 LEU A O 1
ATOM 1586 N N . HIS A 1 196 ? 11.32 5.082 -3.162 1 94.81 196 HIS A N 1
ATOM 1587 C CA . HIS A 1 196 ? 11.758 6.453 -3.398 1 94.81 196 HIS A CA 1
ATOM 1588 C C . HIS A 1 196 ? 13.156 6.688 -2.822 1 94.81 196 HIS A C 1
ATOM 1590 O O . HIS A 1 196 ? 13.367 7.652 -2.084 1 94.81 196 HIS A O 1
ATOM 1596 N N . ASP A 1 197 ? 14.008 5.793 -2.967 1 92 197 ASP A N 1
ATOM 1597 C CA . ASP A 1 197 ? 15.43 5.871 -2.668 1 92 197 ASP A CA 1
ATOM 1598 C C . ASP A 1 197 ? 15.711 5.492 -1.215 1 92 197 ASP A C 1
ATOM 1600 O O . ASP A 1 197 ? 16.859 5.508 -0.772 1 92 197 ASP A O 1
ATOM 1604 N N . ARG A 1 198 ? 14.648 5.188 -0.52 1 95.31 198 ARG A N 1
ATOM 1605 C CA . ARG A 1 198 ? 14.828 4.684 0.837 1 95.31 198 ARG A CA 1
ATOM 1606 C C . ARG A 1 198 ? 14.805 3.158 0.862 1 95.31 198 ARG A C 1
ATOM 1608 O O . ARG A 1 198 ? 13.961 2.533 0.224 1 95.31 198 ARG A O 1
ATOM 1615 N N . LEU A 1 199 ? 15.797 2.713 1.623 1 97.31 199 LEU A N 1
ATOM 1616 C CA . LEU A 1 199 ? 15.914 1.261 1.69 1 97.31 199 LEU A CA 1
ATOM 1617 C C . LEU A 1 199 ? 14.742 0.652 2.453 1 97.31 199 LEU A C 1
ATOM 1619 O O . LEU A 1 199 ? 14.438 1.072 3.57 1 97.31 199 LEU A O 1
ATOM 1623 N N . VAL A 1 200 ? 14.078 -0.237 1.855 1 97.31 200 VAL A N 1
ATOM 1624 C CA . VAL A 1 200 ? 12.961 -0.939 2.482 1 97.31 200 VAL A CA 1
ATOM 1625 C C . VAL A 1 200 ? 13.438 -2.285 3.023 1 97.31 200 VAL A C 1
ATOM 1627 O O . VAL A 1 200 ? 13.078 -2.674 4.141 1 97.31 200 VAL A O 1
ATOM 1630 N N . ARG A 1 201 ? 14.195 -3 2.211 1 97.5 201 ARG A N 1
ATOM 1631 C CA . ARG A 1 201 ? 14.789 -4.281 2.572 1 97.5 201 ARG A CA 1
ATOM 1632 C C . ARG A 1 201 ? 16.125 -4.488 1.863 1 97.5 201 ARG A C 1
ATOM 1634 O O . ARG A 1 201 ? 16.203 -4.359 0.64 1 97.5 201 ARG A O 1
ATOM 1641 N N . PRO A 1 202 ? 17.141 -4.773 2.658 1 97.88 202 PRO A N 1
ATOM 1642 C CA . PRO A 1 202 ? 18.406 -5.055 2.006 1 97.88 202 PRO A CA 1
ATOM 1643 C C . PRO A 1 202 ? 18.406 -6.375 1.239 1 97.88 202 PRO A C 1
ATOM 1645 O O . PRO A 1 202 ? 17.578 -7.242 1.507 1 97.88 202 PRO A O 1
ATOM 1648 N N . ALA A 1 203 ? 19.297 -6.43 0.266 1 98.25 203 ALA A N 1
ATOM 1649 C CA . ALA A 1 203 ? 19.469 -7.711 -0.414 1 98.25 203 ALA A CA 1
ATOM 1650 C C . ALA A 1 203 ? 20.141 -8.734 0.5 1 98.25 203 ALA A C 1
ATOM 1652 O O . ALA A 1 203 ? 21.109 -8.406 1.193 1 98.25 203 ALA A O 1
ATOM 1653 N N . MET A 1 204 ? 19.547 -9.836 0.578 1 97.88 204 MET A N 1
ATOM 1654 C CA . MET A 1 204 ? 20.172 -10.938 1.319 1 97.88 204 MET A CA 1
ATOM 1655 C C . MET A 1 204 ? 21.109 -11.734 0.427 1 97.88 204 MET A C 1
ATOM 1657 O O . MET A 1 204 ? 20.672 -12.375 -0.528 1 97.88 204 MET A O 1
ATOM 1661 N N . VAL A 1 205 ? 22.359 -11.719 0.862 1 97.81 205 VAL A N 1
ATOM 1662 C CA . VAL A 1 205 ? 23.328 -12.156 -0.129 1 97.81 205 VAL A CA 1
ATOM 1663 C C . VAL A 1 205 ? 24.344 -13.094 0.525 1 97.81 205 VAL A C 1
ATOM 1665 O O . VAL A 1 205 ? 24.469 -13.141 1.752 1 97.81 205 VAL A O 1
ATOM 1668 N N . GLY A 1 206 ? 24.922 -13.945 -0.368 1 96.94 206 GLY A N 1
ATOM 1669 C CA . GLY A 1 206 ? 26.156 -14.641 -0.04 1 96.94 206 GLY A CA 1
ATOM 1670 C C . GLY A 1 206 ? 27.406 -13.914 -0.537 1 96.94 206 GLY A C 1
ATOM 1671 O O . GLY A 1 206 ? 27.469 -13.516 -1.7 1 96.94 206 GLY A O 1
ATOM 1672 N N . VAL A 1 207 ? 28.359 -13.828 0.344 1 97 207 VAL A N 1
ATOM 1673 C CA . VAL A 1 207 ? 29.547 -13.031 0.018 1 97 207 VAL A CA 1
ATOM 1674 C C . VAL A 1 207 ? 30.734 -13.953 -0.218 1 97 207 VAL A C 1
ATOM 1676 O O . VAL A 1 207 ? 30.938 -14.914 0.523 1 97 207 VAL A O 1
ATOM 1679 N N . ASN A 1 208 ? 31.438 -13.633 -1.253 1 95.94 208 ASN A N 1
ATOM 1680 C CA . ASN A 1 208 ? 32.625 -14.391 -1.555 1 95.94 208 ASN A CA 1
ATOM 1681 C C . ASN A 1 208 ? 33.812 -13.977 -0.664 1 95.94 208 ASN A C 1
ATOM 1683 O O . ASN A 1 208 ? 34.188 -12.805 -0.643 1 95.94 208 ASN A O 1
ATOM 1687 N N . LYS A 1 209 ? 34.312 -14.945 0.039 1 91.44 209 LYS A N 1
ATOM 1688 C CA . LYS A 1 209 ? 35.469 -14.711 0.875 1 91.44 209 LYS A CA 1
ATOM 1689 C C . LYS A 1 209 ? 36.625 -15.633 0.48 1 91.44 209 LYS A C 1
ATOM 1691 O O . LYS A 1 209 ? 36.5 -16.859 0.541 1 91.44 209 LYS A O 1
ATOM 1696 N N . ILE A 1 210 ? 37.594 -15.062 -0.041 1 83.44 210 ILE A N 1
ATOM 1697 C CA . ILE A 1 210 ? 38.781 -15.844 -0.391 1 83.44 210 ILE A CA 1
ATOM 1698 C C . ILE A 1 210 ? 39.812 -15.758 0.732 1 83.44 210 ILE A C 1
ATOM 1700 O O . ILE A 1 210 ? 40.156 -14.664 1.178 1 83.44 210 ILE A O 1
ATOM 1704 N N . LYS A 1 211 ? 40.094 -16.969 1.382 1 71.75 211 LYS A N 1
ATOM 1705 C CA . LYS A 1 211 ? 41.156 -17.016 2.398 1 71.75 211 LYS A CA 1
ATOM 1706 C C . LYS A 1 211 ? 42.531 -16.891 1.77 1 71.75 211 LYS A C 1
ATOM 1708 O O . LYS A 1 211 ? 42.781 -17.438 0.7 1 71.75 211 LYS A O 1
ATOM 1713 N N . PRO A 1 212 ? 43.312 -15.93 2.209 1 66.81 212 PRO A N 1
ATOM 1714 C CA . PRO A 1 212 ? 44.688 -15.914 1.707 1 66.81 212 PRO A CA 1
ATOM 1715 C C . PRO A 1 212 ? 45.375 -17.266 1.84 1 66.81 212 PRO A C 1
ATOM 1717 O O . PRO A 1 212 ? 45.094 -18.016 2.789 1 66.81 212 PRO A O 1
ATOM 1720 N N . GLN A 1 213 ? 45.75 -17.984 0.819 1 49.19 213 GLN A N 1
ATOM 1721 C CA . GLN A 1 213 ? 46.656 -19.109 0.956 1 49.19 213 GLN A CA 1
ATOM 1722 C C . GLN A 1 213 ? 47.844 -18.75 1.854 1 49.19 213 GLN A C 1
ATOM 1724 O O . GLN A 1 213 ? 48.344 -17.625 1.811 1 49.19 213 GLN A O 1
ATOM 1729 N N . MET B 1 1 ? -25.312 9.875 -46.281 1 24.77 1 MET B N 1
ATOM 1730 C CA . MET B 1 1 ? -23.969 10.031 -46.812 1 24.77 1 MET B CA 1
ATOM 1731 C C . MET B 1 1 ? -23.438 11.43 -46.531 1 24.77 1 MET B C 1
ATOM 1733 O O . MET B 1 1 ? -22.297 11.586 -46.094 1 24.77 1 MET B O 1
ATOM 1737 N N . ASN B 1 2 ? -24.016 12.539 -47.094 1 23.28 2 ASN B N 1
ATOM 1738 C CA . ASN B 1 2 ? -23.219 13.602 -47.688 1 23.28 2 ASN B CA 1
ATOM 1739 C C . ASN B 1 2 ? -22.891 14.703 -46.688 1 23.28 2 ASN B C 1
ATOM 1741 O O . ASN B 1 2 ? -22.609 15.836 -47.062 1 23.28 2 ASN B O 1
ATOM 1745 N N . SER B 1 3 ? -23.203 14.578 -45.281 1 32.06 3 SER B N 1
ATOM 1746 C CA . SER B 1 3 ? -23.359 15.836 -44.562 1 32.06 3 SER B CA 1
ATOM 1747 C C . SER B 1 3 ? -22.047 16.578 -44.438 1 32.06 3 SER B C 1
ATOM 1749 O O . SER B 1 3 ? -21.047 16.031 -43.969 1 32.06 3 SER B O 1
ATOM 1751 N N . LEU B 1 4 ? -21.781 17.594 -45.375 1 30.12 4 LEU B N 1
ATOM 1752 C CA . LEU B 1 4 ? -20.703 18.5 -45.75 1 30.12 4 LEU B CA 1
ATOM 1753 C C . LEU B 1 4 ? -20.094 19.141 -44.5 1 30.12 4 LEU B C 1
ATOM 1755 O O . LEU B 1 4 ? -20.797 19.5 -43.562 1 30.12 4 LEU B O 1
ATOM 1759 N N . ILE B 1 5 ? -18.672 19.062 -44.25 1 31.91 5 ILE B N 1
ATOM 1760 C CA . ILE B 1 5 ? -17.484 19.344 -43.438 1 31.91 5 ILE B CA 1
ATOM 1761 C C . ILE B 1 5 ? -17.25 20.844 -43.375 1 31.91 5 ILE B C 1
ATOM 1763 O O . ILE B 1 5 ? -16.953 21.484 -44.406 1 31.91 5 ILE B O 1
ATOM 1767 N N . ARG B 1 6 ? -18.172 21.719 -42.625 1 25.95 6 ARG B N 1
ATOM 1768 C CA . ARG B 1 6 ? -18.109 23.172 -42.594 1 25.95 6 ARG B CA 1
ATOM 1769 C C . ARG B 1 6 ? -16.734 23.656 -42.094 1 25.95 6 ARG B C 1
ATOM 1771 O O . ARG B 1 6 ? -16.375 23.438 -40.938 1 25.95 6 ARG B O 1
ATOM 1778 N N . ARG B 1 7 ? -15.617 23.688 -42.906 1 29.7 7 ARG B N 1
ATOM 1779 C CA . ARG B 1 7 ? -14.211 24.031 -42.75 1 29.7 7 ARG B CA 1
ATOM 1780 C C . ARG B 1 7 ? -14.055 25.484 -42.344 1 29.7 7 ARG B C 1
ATOM 1782 O O . ARG B 1 7 ? -14.117 26.391 -43.156 1 29.7 7 ARG B O 1
ATOM 1789 N N . GLY B 1 8 ? -14.875 26.062 -41.312 1 25.94 8 GLY B N 1
ATOM 1790 C CA . GLY B 1 8 ? -14.812 27.516 -41.156 1 25.94 8 GLY B CA 1
ATOM 1791 C C . GLY B 1 8 ? -13.406 28.031 -40.938 1 25.94 8 GLY B C 1
ATOM 1792 O O . GLY B 1 8 ? -12.641 27.453 -40.156 1 25.94 8 GLY B O 1
ATOM 1793 N N . LEU B 1 9 ? -12.727 28.766 -41.875 1 30.8 9 LEU B N 1
ATOM 1794 C CA . LEU B 1 9 ? -11.484 29.453 -42.25 1 30.8 9 LEU B CA 1
ATOM 1795 C C . LEU B 1 9 ? -11.125 30.5 -41.188 1 30.8 9 LEU B C 1
ATOM 1797 O O . LEU B 1 9 ? -11.789 31.531 -41.094 1 30.8 9 LEU B O 1
ATOM 1801 N N . VAL B 1 10 ? -10.977 30.156 -39.812 1 31.34 10 VAL B N 1
ATOM 1802 C CA . VAL B 1 10 ? -10.812 31.234 -38.844 1 31.34 10 VAL B CA 1
ATOM 1803 C C . VAL B 1 10 ? -9.547 32.031 -39.188 1 31.34 10 VAL B C 1
ATOM 1805 O O . VAL B 1 10 ? -8.477 31.469 -39.375 1 31.34 10 VAL B O 1
ATOM 1808 N N . SER B 1 11 ? -9.633 33.344 -39.719 1 28.39 11 SER B N 1
ATOM 1809 C CA . SER B 1 11 ? -8.766 34.375 -40.25 1 28.39 11 SER B CA 1
ATOM 1810 C C . SER B 1 11 ? -7.719 34.781 -39.219 1 28.39 11 SER B C 1
ATOM 1812 O O . SER B 1 11 ? -8.023 34.906 -38.031 1 28.39 11 SER B O 1
ATOM 1814 N N . ILE B 1 12 ? -6.418 34.5 -39.438 1 31.05 12 ILE B N 1
ATOM 1815 C CA . ILE B 1 12 ? -5.105 34.625 -38.844 1 31.05 12 ILE B CA 1
ATOM 1816 C C . ILE B 1 12 ? -4.738 36.094 -38.719 1 31.05 12 ILE B C 1
ATOM 1818 O O . ILE B 1 12 ? -4.395 36.75 -39.719 1 31.05 12 ILE B O 1
ATOM 1822 N N . ARG B 1 13 ? -5.582 37 -37.938 1 27.41 13 ARG B N 1
ATOM 1823 C CA . ARG B 1 13 ? -5.32 38.438 -37.969 1 27.41 13 ARG B CA 1
ATOM 1824 C C . ARG B 1 13 ? -3.906 38.719 -37.469 1 27.41 13 ARG B C 1
ATOM 1826 O O . ARG B 1 13 ? -3.418 38.094 -36.531 1 27.41 13 ARG B O 1
ATOM 1833 N N . THR B 1 14 ? -3.09 39.5 -38.219 1 29.14 14 THR B N 1
ATOM 1834 C CA . THR B 1 14 ? -1.724 39.969 -38.438 1 29.14 14 THR B CA 1
ATOM 1835 C C . THR B 1 14 ? -1.339 41.031 -37.438 1 29.14 14 THR B C 1
ATOM 1837 O O . THR B 1 14 ? -0.259 41.594 -37.5 1 29.14 14 THR B O 1
ATOM 1840 N N . SER B 1 15 ? -1.884 41.062 -36.094 1 28.5 15 SER B N 1
ATOM 1841 C CA . SER B 1 15 ? -1.83 42.375 -35.469 1 28.5 15 SER B CA 1
ATOM 1842 C C . SER B 1 15 ? -0.391 42.844 -35.281 1 28.5 15 SER B C 1
ATOM 1844 O O . SER B 1 15 ? 0.51 42.031 -35.062 1 28.5 15 SER B O 1
ATOM 1846 N N . THR B 1 16 ? -0.077 44.156 -35.688 1 28.22 16 THR B N 1
ATOM 1847 C CA . THR B 1 16 ? 0.998 45.094 -35.969 1 28.22 16 THR B CA 1
ATOM 1848 C C . THR B 1 16 ? 1.76 45.438 -34.688 1 28.22 16 THR B C 1
ATOM 1850 O O . THR B 1 16 ? 1.153 45.75 -33.656 1 28.22 16 THR B O 1
ATOM 1853 N N . VAL B 1 17 ? 3.025 44.969 -34.469 1 30.67 17 VAL B N 1
ATOM 1854 C CA . VAL B 1 17 ? 4.051 44.938 -33.438 1 30.67 17 VAL B CA 1
ATOM 1855 C C . VAL B 1 17 ? 4.523 46.375 -33.156 1 30.67 17 VAL B C 1
ATOM 1857 O O . VAL B 1 17 ? 5.145 47 -34.031 1 30.67 17 VAL B O 1
ATOM 1860 N N . ILE B 1 18 ? 3.713 47.219 -32.406 1 29.55 18 ILE B N 1
ATOM 1861 C CA . ILE B 1 18 ? 3.957 48.625 -32.156 1 29.55 18 ILE B CA 1
ATOM 1862 C C . ILE B 1 18 ? 5.312 48.812 -31.469 1 29.55 18 ILE B C 1
ATOM 1864 O O . ILE B 1 18 ? 5.68 48.031 -30.594 1 29.55 18 ILE B O 1
ATOM 1868 N N . LYS B 1 19 ? 6.152 49.75 -31.984 1 30.97 19 LYS B N 1
ATOM 1869 C CA . LYS B 1 19 ? 7.531 50.219 -31.859 1 30.97 19 LYS B CA 1
ATOM 1870 C C . LYS B 1 19 ? 7.797 50.812 -30.469 1 30.97 19 LYS B C 1
ATOM 1872 O O . LYS B 1 19 ? 7.043 51.656 -30 1 30.97 19 LYS B O 1
ATOM 1877 N N . PRO B 1 20 ? 8.5 50.156 -29.547 1 32.28 20 PRO B N 1
ATOM 1878 C CA . PRO B 1 20 ? 8.734 50.531 -28.141 1 32.28 20 PRO B CA 1
ATOM 1879 C C . PRO B 1 20 ? 9.43 51.875 -28 1 32.28 20 PRO B C 1
ATOM 1881 O O . PRO B 1 20 ? 10.352 52.188 -28.766 1 32.28 20 PRO B O 1
ATOM 1884 N N . SER B 1 21 ? 8.758 53 -27.594 1 27.41 21 SER B N 1
ATOM 1885 C CA . SER B 1 21 ? 9.078 54.406 -27.469 1 27.41 21 SER B CA 1
ATOM 1886 C C . SER B 1 21 ? 10.344 54.625 -26.641 1 27.41 21 SER B C 1
ATOM 1888 O O . SER B 1 21 ? 10.758 53.719 -25.906 1 27.41 21 SER B O 1
ATOM 1890 N N . SER B 1 22 ? 10.945 55.906 -26.641 1 29.62 22 SER B N 1
ATOM 1891 C CA . SER B 1 22 ? 12.117 56.75 -26.516 1 29.62 22 SER B CA 1
ATOM 1892 C C . SER B 1 22 ? 12.492 56.969 -25.062 1 29.62 22 SER B C 1
ATOM 1894 O O . SER B 1 22 ? 11.648 57.375 -24.25 1 29.62 22 SER B O 1
ATOM 1896 N N . PHE B 1 23 ? 13.453 56.25 -24.438 1 32.5 23 PHE B N 1
ATOM 1897 C CA . PHE B 1 23 ? 14.016 56.281 -23.094 1 32.5 23 PHE B CA 1
ATOM 1898 C C . PHE B 1 23 ? 14.57 57.656 -22.734 1 32.5 23 PHE B C 1
ATOM 1900 O O . PHE B 1 23 ? 15.539 58.094 -23.344 1 32.5 23 PHE B O 1
ATOM 1907 N N . GLY B 1 24 ? 13.75 58.688 -22.297 1 28 24 GLY B N 1
ATOM 1908 C CA . GLY B 1 24 ? 14.07 60.062 -21.969 1 28 24 GLY B CA 1
ATOM 1909 C C . GLY B 1 24 ? 15.062 60.188 -20.828 1 28 24 GLY B C 1
ATOM 1910 O O . GLY B 1 24 ? 14.742 59.906 -19.672 1 28 24 GLY B O 1
ATOM 1911 N N . LEU B 1 25 ? 16.281 59.781 -20.922 1 30.83 25 LEU B N 1
ATOM 1912 C CA . LEU B 1 25 ? 17.25 59.75 -19.844 1 30.83 25 LEU B CA 1
ATOM 1913 C C . LEU B 1 25 ? 17.375 61.125 -19.172 1 30.83 25 LEU B C 1
ATOM 1915 O O . LEU B 1 25 ? 17.641 62.094 -19.859 1 30.83 25 LEU B O 1
ATOM 1919 N N . MET B 1 26 ? 16.656 61.344 -18.062 1 29.3 26 MET B N 1
ATOM 1920 C CA . MET B 1 26 ? 16.547 62.469 -17.156 1 29.3 26 MET B CA 1
ATOM 1921 C C . MET B 1 26 ? 17.938 62.938 -16.688 1 29.3 26 MET B C 1
ATOM 1923 O O . MET B 1 26 ? 18.766 62.094 -16.312 1 29.3 26 MET B O 1
ATOM 1927 N N . ARG B 1 27 ? 18.281 64.188 -17.031 1 27.44 27 ARG B N 1
ATOM 1928 C CA . ARG B 1 27 ? 19.438 65.062 -16.812 1 27.44 27 ARG B CA 1
ATOM 1929 C C . ARG B 1 27 ? 19.797 65.125 -15.336 1 27.44 27 ARG B C 1
ATOM 1931 O O . ARG B 1 27 ? 18.922 65.312 -14.484 1 27.44 27 ARG B O 1
ATOM 1938 N N . ASN B 1 28 ? 20.984 64.75 -14.992 1 28.69 28 ASN B N 1
ATOM 1939 C CA . ASN B 1 28 ? 21.844 64.625 -13.82 1 28.69 28 ASN B CA 1
ATOM 1940 C C . ASN B 1 28 ? 22.062 66 -13.164 1 28.69 28 ASN B C 1
ATOM 1942 O O . ASN B 1 28 ? 22.953 66.75 -13.555 1 28.69 28 ASN B O 1
ATOM 1946 N N . ASN B 1 29 ? 20.953 66.812 -13.023 1 27.69 29 ASN B N 1
ATOM 1947 C CA . ASN B 1 29 ? 21.25 68.188 -12.531 1 27.69 29 ASN B CA 1
ATOM 1948 C C . ASN B 1 29 ? 21.984 68.125 -11.195 1 27.69 29 ASN B C 1
ATOM 1950 O O . ASN B 1 29 ? 21.453 67.625 -10.203 1 27.69 29 ASN B O 1
ATOM 1954 N N . ARG B 1 30 ? 23.25 68.062 -11.203 1 33.38 30 ARG B N 1
ATOM 1955 C CA . ARG B 1 30 ? 24.219 68.062 -10.109 1 33.38 30 ARG B CA 1
ATOM 1956 C C . ARG B 1 30 ? 24.078 69.312 -9.25 1 33.38 30 ARG B C 1
ATOM 1958 O O . ARG B 1 30 ? 24.516 70.375 -9.656 1 33.38 30 ARG B O 1
ATOM 1965 N N . PHE B 1 31 ? 22.828 69.562 -8.633 1 30.58 31 PHE B N 1
ATOM 1966 C CA . PHE B 1 31 ? 22.641 70.75 -7.805 1 30.58 31 PHE B CA 1
ATOM 1967 C C . PHE B 1 31 ? 23.688 70.75 -6.691 1 30.58 31 PHE B C 1
ATOM 1969 O O . PHE B 1 31 ? 23.828 69.812 -5.914 1 30.58 31 PHE B O 1
ATOM 1976 N N . TYR B 1 32 ? 24.797 71.438 -6.988 1 31.64 32 TYR B N 1
ATOM 1977 C CA . TYR B 1 32 ? 25.859 71.75 -6.047 1 31.64 32 TYR B CA 1
ATOM 1978 C C . TYR B 1 32 ? 25.297 72.438 -4.797 1 31.64 32 TYR B C 1
ATOM 1980 O O . TYR B 1 32 ? 24.734 73.5 -4.871 1 31.64 32 TYR B O 1
ATOM 1988 N N . SER B 1 33 ? 24.609 71.625 -3.945 1 30.17 33 SER B N 1
ATOM 1989 C CA . SER B 1 33 ? 24.031 72.062 -2.682 1 30.17 33 SER B CA 1
ATOM 1990 C C . SER B 1 33 ? 25.047 72.812 -1.834 1 30.17 33 SER B C 1
ATOM 1992 O O . SER B 1 33 ? 26.125 72.312 -1.544 1 30.17 33 SER B O 1
ATOM 1994 N N . THR B 1 34 ? 25.109 74.188 -2.062 1 32.19 34 THR B N 1
ATOM 1995 C CA . THR B 1 34 ? 25.828 75.188 -1.272 1 32.19 34 THR B CA 1
ATOM 1996 C C . THR B 1 34 ? 25.578 75 0.218 1 32.19 34 THR B C 1
ATOM 1998 O O . THR B 1 34 ? 24.422 74.812 0.639 1 32.19 34 THR B O 1
ATOM 2001 N N . GLU B 1 35 ? 26.641 74.75 1.048 1 30.45 35 GLU B N 1
ATOM 2002 C CA . GLU B 1 35 ? 26.922 74.438 2.443 1 30.45 35 GLU B CA 1
ATOM 2003 C C . GLU B 1 35 ? 26.453 75.562 3.377 1 30.45 35 GLU B C 1
ATOM 2005 O O . GLU B 1 35 ? 27.188 76.5 3.621 1 30.45 35 GLU B O 1
ATOM 2010 N N . ASN B 1 36 ? 25.312 76.25 3.127 1 29.75 36 ASN B N 1
ATOM 2011 C CA . ASN B 1 36 ? 25.094 77.375 4.043 1 29.75 36 ASN B CA 1
ATOM 2012 C C . ASN B 1 36 ? 25.031 76.875 5.492 1 29.75 36 ASN B C 1
ATOM 2014 O O . ASN B 1 36 ? 24.203 76.062 5.84 1 29.75 36 ASN B O 1
ATOM 2018 N N . ASN B 1 37 ? 26.047 77.125 6.285 1 29.39 37 ASN B N 1
ATOM 2019 C CA . ASN B 1 37 ? 26.328 76.812 7.688 1 29.39 37 ASN B CA 1
ATOM 2020 C C . ASN B 1 37 ? 25.375 77.562 8.617 1 29.39 37 ASN B C 1
ATOM 2022 O O . ASN B 1 37 ? 25.625 78.688 9 1 29.39 37 ASN B O 1
ATOM 2026 N N . GLN B 1 38 ? 24.125 77.812 8.242 1 29.39 38 GLN B N 1
ATOM 2027 C CA . GLN B 1 38 ? 23.406 78.688 9.172 1 29.39 38 GLN B CA 1
ATOM 2028 C C . GLN B 1 38 ? 23.344 78.062 10.562 1 29.39 38 GLN B C 1
ATOM 2030 O O . GLN B 1 38 ? 23.062 76.875 10.703 1 29.39 38 GLN B O 1
ATOM 2035 N N . GLU B 1 39 ? 23.953 78.75 11.562 1 31.34 39 GLU B N 1
ATOM 2036 C CA . GLU B 1 39 ? 23.984 78.562 13.008 1 31.34 39 GLU B CA 1
ATOM 2037 C C . GLU B 1 39 ? 22.578 78.438 13.57 1 31.34 39 GLU B C 1
ATOM 2039 O O . GLU B 1 39 ? 21.75 79.312 13.406 1 31.34 39 GLU B O 1
ATOM 2044 N N . ALA B 1 40 ? 22.031 77.188 13.656 1 33.06 40 ALA B N 1
ATOM 2045 C CA . ALA B 1 40 ? 20.719 76.75 14.164 1 33.06 40 ALA B CA 1
ATOM 2046 C C . ALA B 1 40 ? 20.5 77.312 15.578 1 33.06 40 ALA B C 1
ATOM 2048 O O . ALA B 1 40 ? 21.297 77.062 16.484 1 33.06 40 ALA B O 1
ATOM 2049 N N . ALA B 1 41 ? 19.922 78.5 15.586 1 34.94 41 ALA B N 1
ATOM 2050 C CA . ALA B 1 41 ? 19.422 79 16.859 1 34.94 41 ALA B CA 1
ATOM 2051 C C . ALA B 1 41 ? 18.547 78 17.562 1 34.94 41 ALA B C 1
ATOM 2053 O O . ALA B 1 41 ? 17.797 77.25 16.906 1 34.94 41 ALA B O 1
ATOM 2054 N N . LYS B 1 42 ? 18.891 77.562 18.75 1 35.69 42 LYS B N 1
ATOM 2055 C CA . LYS B 1 42 ? 18.281 76.688 19.719 1 35.69 42 LYS B CA 1
ATOM 2056 C C . LYS B 1 42 ? 16.828 77.062 20 1 35.69 42 LYS B C 1
ATOM 2058 O O . LYS B 1 42 ? 16.562 78.188 20.5 1 35.69 42 LYS B O 1
ATOM 2063 N N . PRO B 1 43 ? 15.859 76.688 19.062 1 34.22 43 PRO B N 1
ATOM 2064 C CA . PRO B 1 43 ? 14.492 77 19.484 1 34.22 43 PRO B CA 1
ATOM 2065 C C . PRO B 1 43 ? 14.203 76.562 20.922 1 34.22 43 PRO B C 1
ATOM 2067 O O . PRO B 1 43 ? 14.734 75.562 21.391 1 34.22 43 PRO B O 1
ATOM 2070 N N . GLU B 1 44 ? 13.898 77.5 21.766 1 32.31 44 GLU B N 1
ATOM 2071 C CA . GLU B 1 44 ? 13.367 77.312 23.125 1 32.31 44 GLU B CA 1
ATOM 2072 C C . GLU B 1 44 ? 12.188 76.312 23.109 1 32.31 44 GLU B C 1
ATOM 2074 O O . GLU B 1 44 ? 11.195 76.562 22.422 1 32.31 44 GLU B O 1
ATOM 2079 N N . GLU B 1 45 ? 12.367 75.062 23.141 1 33.28 45 GLU B N 1
ATOM 2080 C CA . GLU B 1 45 ? 11.383 73.938 23.25 1 33.28 45 GLU B CA 1
ATOM 2081 C C . GLU B 1 45 ? 10.352 74.25 24.344 1 33.28 45 GLU B C 1
ATOM 2083 O O . GLU B 1 45 ? 10.68 74.25 25.531 1 33.28 45 GLU B O 1
ATOM 2088 N N . THR B 1 46 ? 9.633 75.375 24.172 1 34.47 46 THR B N 1
ATOM 2089 C CA . THR B 1 46 ? 8.484 75.375 25.078 1 34.47 46 THR B CA 1
ATOM 2090 C C . THR B 1 46 ? 7.805 74.062 25.125 1 34.47 46 THR B C 1
ATOM 2092 O O . THR B 1 46 ? 7.449 73.5 24.094 1 34.47 46 THR B O 1
ATOM 2095 N N . GLU B 1 47 ? 8.141 73.25 26.047 1 37.62 47 GLU B N 1
ATOM 2096 C CA . GLU B 1 47 ? 7.461 72 26.391 1 37.62 47 GLU B CA 1
ATOM 2097 C C . GLU B 1 47 ? 5.945 72.188 26.312 1 37.62 47 GLU B C 1
ATOM 2099 O O . GLU B 1 47 ? 5.34 72.812 27.141 1 37.62 47 GLU B O 1
ATOM 2104 N N . ASN B 1 48 ? 5.371 72.562 25.219 1 40.12 48 ASN B N 1
ATOM 2105 C CA . ASN B 1 48 ? 3.93 72.5 25 1 40.12 48 ASN B CA 1
ATOM 2106 C C . ASN B 1 48 ? 3.299 71.25 25.578 1 40.12 48 ASN B C 1
ATOM 2108 O O . ASN B 1 48 ? 3.525 70.188 25.078 1 40.12 48 ASN B O 1
ATOM 2112 N N . LYS B 1 49 ? 3.088 71.312 26.859 1 48.03 49 LYS B N 1
ATOM 2113 C CA . LYS B 1 49 ? 2.266 70.25 27.516 1 48.03 49 LYS B CA 1
ATOM 2114 C C . LYS B 1 49 ? 1.001 70 26.703 1 48.03 49 LYS B C 1
ATOM 2116 O O . LYS B 1 49 ? 0.215 70.875 26.438 1 48.03 49 LYS B O 1
ATOM 2121 N N . PRO B 1 50 ? 0.938 69 25.875 1 50.03 50 PRO B N 1
ATOM 2122 C CA . PRO B 1 50 ? -0.285 68.688 25.125 1 50.03 50 PRO B CA 1
ATOM 2123 C C . PRO B 1 50 ? -1.552 68.938 25.938 1 50.03 50 PRO B C 1
ATOM 2125 O O . PRO B 1 50 ? -1.565 68.688 27.141 1 50.03 50 PRO B O 1
ATOM 2128 N N . ALA B 1 51 ? -2.383 69.75 25.578 1 56.38 51 ALA B N 1
ATOM 2129 C CA . ALA B 1 51 ? -3.66 70.125 26.203 1 56.38 51 ALA B CA 1
ATOM 2130 C C . ALA B 1 51 ? -4.406 68.875 26.672 1 56.38 51 ALA B C 1
ATOM 2132 O O . ALA B 1 51 ? -4.254 67.812 26.078 1 56.38 51 ALA B O 1
ATOM 2133 N N . PRO B 1 52 ? -4.969 68.812 27.844 1 57.69 52 PRO B N 1
ATOM 2134 C CA . PRO B 1 52 ? -5.703 67.688 28.453 1 57.69 52 PRO B CA 1
ATOM 2135 C C . PRO B 1 52 ? -6.574 66.938 27.453 1 57.69 52 PRO B C 1
ATOM 2137 O O . PRO B 1 52 ? -6.723 65.75 27.547 1 57.69 52 PRO B O 1
ATOM 2140 N N . GLY B 1 53 ? -7.277 67.688 26.531 1 63.72 53 GLY B N 1
ATOM 2141 C CA . GLY B 1 53 ? -8.094 67.062 25.484 1 63.72 53 GLY B CA 1
ATOM 2142 C C . GLY B 1 53 ? -7.332 66.125 24.594 1 63.72 53 GLY B C 1
ATOM 2143 O O . GLY B 1 53 ? -7.852 65.062 24.203 1 63.72 53 GLY B O 1
ATOM 2144 N N . SER B 1 54 ? -6.027 66.375 24.547 1 82.19 54 SER B N 1
ATOM 2145 C CA . SER B 1 54 ? -5.164 65.625 23.625 1 82.19 54 SER B CA 1
ATOM 2146 C C . SER B 1 54 ? -4.727 64.312 24.219 1 82.19 54 SER B C 1
ATOM 2148 O O . SER B 1 54 ? -4.734 63.281 23.531 1 82.19 54 SER B O 1
ATOM 2150 N N . LEU B 1 55 ? -4.633 64.25 25.516 1 86.69 55 LEU B N 1
ATOM 2151 C CA . LEU B 1 55 ? -4.195 63.062 26.172 1 86.69 55 LEU B CA 1
ATOM 2152 C C . LEU B 1 55 ? -5.336 62.031 26.266 1 86.69 55 LEU B C 1
ATOM 2154 O O . LEU B 1 55 ? -5.121 60.844 26.094 1 86.69 55 LEU B O 1
ATOM 2158 N N . GLU B 1 56 ? -6.535 62.625 26.5 1 87.06 56 GLU B N 1
ATOM 2159 C CA . GLU B 1 56 ? -7.715 61.75 26.562 1 87.06 56 GLU B CA 1
ATOM 2160 C C . GLU B 1 56 ? -7.996 61.094 25.203 1 87.06 56 GLU B C 1
ATOM 2162 O O . GLU B 1 56 ? -8.383 59.938 25.141 1 87.06 56 GLU B O 1
ATOM 2167 N N . GLU B 1 57 ? -7.824 61.875 24.172 1 90.81 57 GLU B N 1
ATOM 2168 C CA . GLU B 1 57 ? -8.008 61.344 22.828 1 90.81 57 GLU B CA 1
ATOM 2169 C C . GLU B 1 57 ? -6.977 60.281 22.516 1 90.81 57 GLU B C 1
ATOM 2171 O O . GLU B 1 57 ? -7.297 59.281 21.875 1 90.81 57 GLU B O 1
ATOM 2176 N N . THR B 1 58 ? -5.777 60.5 22.922 1 92.88 58 THR B N 1
ATOM 2177 C CA . THR B 1 58 ? -4.707 59.531 22.734 1 92.88 58 THR B CA 1
ATOM 2178 C C . THR B 1 58 ? -5.008 58.25 23.484 1 92.88 58 THR B C 1
ATOM 2180 O O . THR B 1 58 ? -4.789 57.125 22.969 1 92.88 58 THR B O 1
ATOM 2183 N N . ILE B 1 59 ? -5.523 58.312 24.688 1 93.5 59 ILE B N 1
ATOM 2184 C CA . ILE B 1 59 ? -5.867 57.156 25.5 1 93.5 59 ILE B CA 1
ATOM 2185 C C . ILE B 1 59 ? -6.98 56.344 24.828 1 93.5 59 ILE B C 1
ATOM 2187 O O . ILE B 1 59 ? -6.918 55.125 24.766 1 93.5 59 ILE B O 1
ATOM 2191 N N . GLU B 1 60 ? -7.941 57.094 24.328 1 93.38 60 GLU B N 1
ATOM 2192 C CA . GLU B 1 60 ? -9.055 56.406 23.656 1 93.38 60 GLU B CA 1
ATOM 2193 C C . GLU B 1 60 ? -8.578 55.688 22.406 1 93.38 60 GLU B C 1
ATOM 2195 O O . GLU B 1 60 ? -9 54.562 22.141 1 93.38 60 GLU B O 1
ATOM 2200 N N . LYS B 1 61 ? -7.727 56.281 21.641 1 94.94 61 LYS B N 1
ATOM 2201 C CA . LYS B 1 61 ? -7.191 55.656 20.422 1 94.94 61 LYS B CA 1
ATOM 2202 C C . LYS B 1 61 ? -6.367 54.406 20.766 1 94.94 61 LYS B C 1
ATOM 2204 O O . LYS B 1 61 ? -6.48 53.375 20.094 1 94.94 61 LYS B O 1
ATOM 2209 N N . LEU B 1 62 ? -5.57 54.5 21.812 1 95.62 62 LEU B N 1
ATOM 2210 C CA . LEU B 1 62 ? -4.734 53.375 22.234 1 95.62 62 LEU B CA 1
ATOM 2211 C C . LEU B 1 62 ? -5.59 52.219 22.734 1 95.62 62 LEU B C 1
ATOM 2213 O O . LEU B 1 62 ? -5.281 51.062 22.484 1 95.62 62 LEU B O 1
ATOM 2217 N N . LYS B 1 63 ? -6.656 52.562 23.469 1 95.44 63 LYS B N 1
ATOM 2218 C CA . LYS B 1 63 ? -7.562 51.531 23.953 1 95.44 63 LYS B CA 1
ATOM 2219 C C . LYS B 1 63 ? -8.25 50.781 22.812 1 95.44 63 LYS B C 1
ATOM 2221 O O . LYS B 1 63 ? -8.391 49.562 22.828 1 95.44 63 LYS B O 1
ATOM 2226 N N . GLU B 1 64 ? -8.625 51.594 21.828 1 96.56 64 GLU B N 1
ATOM 2227 C CA . GLU B 1 64 ? -9.258 51 20.641 1 96.56 64 GLU B CA 1
ATOM 2228 C C . GLU B 1 64 ? -8.289 50.094 19.891 1 96.56 64 GLU B C 1
ATOM 2230 O O . GLU B 1 64 ? -8.648 48.969 19.516 1 96.56 64 GLU B O 1
ATOM 2235 N N . GLU B 1 65 ? -7.109 50.531 19.703 1 97.06 65 GLU B N 1
ATOM 2236 C CA . GLU B 1 65 ? -6.098 49.719 19.016 1 97.06 65 GLU B CA 1
ATOM 2237 C C . GLU B 1 65 ? -5.77 48.469 19.797 1 97.06 65 GLU B C 1
ATOM 2239 O O . GLU B 1 65 ? -5.59 47.375 19.219 1 97.06 65 GLU B O 1
ATOM 2244 N N . LEU B 1 66 ? -5.684 48.594 21.078 1 97.31 66 LEU B N 1
ATOM 2245 C CA . LEU B 1 66 ? -5.398 47.438 21.938 1 97.31 66 LEU B CA 1
ATOM 2246 C C . LEU B 1 66 ? -6.512 46.406 21.859 1 97.31 66 LEU B C 1
ATOM 2248 O O . LEU B 1 66 ? -6.242 45.188 21.766 1 97.31 66 LEU B O 1
ATOM 2252 N N . GLU B 1 67 ? -7.742 46.875 21.891 1 97.19 67 GLU B N 1
ATOM 2253 C CA . GLU B 1 67 ? -8.883 45.969 21.797 1 97.19 67 GLU B CA 1
ATOM 2254 C C . GLU B 1 67 ? -8.891 45.25 20.453 1 97.19 67 GLU B C 1
ATOM 2256 O O . GLU B 1 67 ? -9.148 44.062 20.391 1 97.19 67 GLU B O 1
ATOM 2261 N N . GLU B 1 68 ? -8.57 45.969 19.406 1 97.75 68 GLU B N 1
ATOM 2262 C CA . GLU B 1 68 ? -8.523 45.375 18.078 1 97.75 68 GLU B CA 1
ATOM 2263 C C . GLU B 1 68 ? -7.406 44.344 17.984 1 97.75 68 GLU B C 1
ATOM 2265 O O . GLU B 1 68 ? -7.602 43.25 17.422 1 97.75 68 GLU B O 1
ATOM 2270 N N . THR B 1 69 ? -6.273 44.625 18.5 1 97.69 69 THR B N 1
ATOM 2271 C CA . THR B 1 69 ? -5.133 43.719 18.453 1 97.69 69 THR B CA 1
ATOM 2272 C C . THR B 1 69 ? -5.406 42.469 19.281 1 97.69 69 THR B C 1
ATOM 2274 O O . THR B 1 69 ? -5.023 41.344 18.891 1 97.69 69 THR B O 1
ATOM 2277 N N . LYS B 1 70 ? -6.098 42.719 20.422 1 97.62 70 LYS B N 1
ATOM 2278 C CA . LYS B 1 70 ? -6.457 41.562 21.266 1 97.62 70 LYS B CA 1
ATOM 2279 C C . LYS B 1 70 ? -7.43 40.656 20.531 1 97.62 70 LYS B C 1
ATOM 2281 O O . LYS B 1 70 ? -7.312 39.406 20.641 1 97.62 70 LYS B O 1
ATOM 2286 N N . LYS B 1 71 ? -8.328 41.219 19.781 1 97.88 71 LYS B N 1
ATOM 2287 C CA . LYS B 1 71 ? -9.258 40.438 18.984 1 97.88 71 LYS B CA 1
ATOM 2288 C C . LYS B 1 71 ? -8.523 39.656 17.906 1 97.88 71 LYS B C 1
ATOM 2290 O O . LYS B 1 71 ? -8.781 38.469 17.703 1 97.88 71 LYS B O 1
ATOM 2295 N N . GLN B 1 72 ? -7.633 40.312 17.234 1 97.62 72 GLN B N 1
ATOM 2296 C CA . GLN B 1 72 ? -6.844 39.656 16.203 1 97.62 72 GLN B CA 1
ATOM 2297 C C . GLN B 1 72 ? -6.023 38.5 16.781 1 97.62 72 GLN B C 1
ATOM 2299 O O . GLN B 1 72 ? -5.91 37.438 16.156 1 97.62 72 GLN B O 1
ATOM 2304 N N . LEU B 1 73 ? -5.441 38.781 17.953 1 97.69 73 LEU B N 1
ATOM 2305 C CA . LEU B 1 73 ? -4.645 37.75 18.625 1 97.69 73 LEU B CA 1
ATOM 2306 C C . LEU B 1 73 ? -5.492 36.531 18.938 1 97.69 73 LEU B C 1
ATOM 2308 O O . LEU B 1 73 ? -5.066 35.375 18.703 1 97.69 73 LEU B O 1
ATOM 2312 N N . LEU B 1 74 ? -6.691 36.781 19.469 1 97.38 74 LEU B N 1
ATOM 2313 C CA . LEU B 1 74 ? -7.594 35.688 19.797 1 97.38 74 LEU B CA 1
ATOM 2314 C C . LEU B 1 74 ? -7.961 34.875 18.547 1 97.38 74 LEU B C 1
ATOM 2316 O O . LEU B 1 74 ? -7.953 33.656 18.562 1 97.38 74 LEU B O 1
ATOM 2320 N N . TYR B 1 75 ? -8.219 35.625 17.453 1 96.75 75 TYR B N 1
ATOM 2321 C CA . TYR B 1 75 ? -8.578 34.969 16.188 1 96.75 75 TYR B CA 1
ATOM 2322 C C . TYR B 1 75 ? -7.41 34.156 15.641 1 96.75 75 TYR B C 1
ATOM 2324 O O . TYR B 1 75 ? -7.582 33 15.227 1 96.75 75 TYR B O 1
ATOM 2332 N N . THR B 1 76 ? -6.266 34.719 15.641 1 97.06 76 THR B N 1
ATOM 2333 C CA . THR B 1 76 ? -5.082 34.062 15.125 1 97.06 76 THR B CA 1
ATOM 2334 C C . THR B 1 76 ? -4.766 32.812 15.938 1 97.06 76 THR B C 1
ATOM 2336 O O . THR B 1 76 ? -4.391 31.766 15.383 1 97.06 76 THR B O 1
ATOM 2339 N N . ALA B 1 77 ? -4.941 32.906 17.25 1 96.69 77 ALA B N 1
ATOM 2340 C CA . ALA B 1 77 ? -4.711 31.766 18.125 1 96.69 77 ALA B CA 1
ATOM 2341 C C . ALA B 1 77 ? -5.707 30.641 17.844 1 96.69 77 ALA B C 1
ATOM 2343 O O . ALA B 1 77 ? -5.34 29.469 17.828 1 96.69 77 ALA B O 1
ATOM 2344 N N . ALA B 1 78 ? -6.902 31.016 17.578 1 97 78 ALA B N 1
ATOM 2345 C CA . ALA B 1 78 ? -7.938 30.047 17.234 1 97 78 ALA B CA 1
ATOM 2346 C C . ALA B 1 78 ? -7.641 29.375 15.891 1 97 78 ALA B C 1
ATOM 2348 O O . ALA B 1 78 ? -7.785 28.172 15.75 1 97 78 ALA B O 1
ATOM 2349 N N . ASP B 1 79 ? -7.203 30.219 15.008 1 95.94 79 ASP B N 1
ATOM 2350 C CA . ASP B 1 79 ? -6.852 29.703 13.688 1 95.94 79 ASP B CA 1
ATOM 2351 C C . ASP B 1 79 ? -5.707 28.688 13.789 1 95.94 79 ASP B C 1
ATOM 2353 O O . ASP B 1 79 ? -5.738 27.641 13.133 1 95.94 79 ASP B O 1
ATOM 2357 N N . ARG B 1 80 ? -4.781 29.078 14.578 1 95.62 80 ARG B N 1
ATOM 2358 C CA . ARG B 1 80 ? -3.65 28.188 14.789 1 95.62 80 ARG B CA 1
ATOM 2359 C C . ARG B 1 80 ? -4.117 26.828 15.328 1 95.62 80 ARG B C 1
ATOM 2361 O O . ARG B 1 80 ? -3.697 25.781 14.836 1 95.62 80 ARG B O 1
ATOM 2368 N N . GLU B 1 81 ? -4.941 26.844 16.281 1 96.25 81 GLU B N 1
ATOM 2369 C CA . GLU B 1 81 ? -5.445 25.609 16.875 1 96.25 81 GLU B CA 1
ATOM 2370 C C . GLU B 1 81 ? -6.285 24.828 15.875 1 96.25 81 GLU B C 1
ATOM 2372 O O . GLU B 1 81 ? -6.203 23.594 15.828 1 96.25 81 GLU B O 1
ATOM 2377 N N . ASN B 1 82 ? -7.031 25.578 15.055 1 96.06 82 ASN B N 1
ATOM 2378 C CA . ASN B 1 82 ? -7.844 24.922 14.031 1 96.06 82 ASN B CA 1
ATOM 2379 C C . ASN B 1 82 ? -6.977 24.219 12.992 1 96.06 82 ASN B C 1
ATOM 2381 O O . ASN B 1 82 ? -7.262 23.094 12.586 1 96.06 82 ASN B O 1
ATOM 2385 N N . VAL B 1 83 ? -5.93 24.906 12.625 1 95.44 83 VAL B N 1
ATOM 2386 C CA . VAL B 1 83 ? -5.008 24.344 11.656 1 95.44 83 VAL B CA 1
ATOM 2387 C C . VAL B 1 83 ? -4.395 23.062 12.219 1 95.44 83 VAL B C 1
ATOM 2389 O O . VAL B 1 83 ? -4.297 22.047 11.516 1 95.44 83 VAL B O 1
ATOM 2392 N N . ARG B 1 84 ? -4.027 23.109 13.453 1 95.38 84 ARG B N 1
ATOM 2393 C CA . ARG B 1 84 ? -3.436 21.953 14.117 1 95.38 84 ARG B CA 1
ATOM 2394 C C . ARG B 1 84 ? -4.422 20.797 14.172 1 95.38 84 ARG B C 1
ATOM 2396 O O . ARG B 1 84 ? -4.066 19.656 13.875 1 95.38 84 ARG B O 1
ATOM 2403 N N . ARG B 1 85 ? -5.605 21.031 14.531 1 96.06 85 ARG B N 1
ATOM 2404 C CA . ARG B 1 85 ? -6.637 20.016 14.656 1 96.06 85 ARG B CA 1
ATOM 2405 C C . ARG B 1 85 ? -6.941 19.375 13.305 1 96.06 85 ARG B C 1
ATOM 2407 O O . ARG B 1 85 ? -6.996 18.141 13.195 1 96.06 85 ARG B O 1
ATOM 2414 N N . PHE B 1 86 ? -7.062 20.188 12.273 1 94.31 86 PHE B N 1
ATOM 2415 C CA . PHE B 1 86 ? -7.363 19.688 10.938 1 94.31 86 PHE B CA 1
ATOM 2416 C C . PHE B 1 86 ? -6.215 18.828 10.406 1 94.31 86 PHE B C 1
ATOM 2418 O O . PHE B 1 86 ? -6.445 17.781 9.805 1 94.31 86 PHE B O 1
ATOM 2425 N N . ALA B 1 87 ? -5.012 19.328 10.688 1 93.62 87 ALA B N 1
ATOM 2426 C CA . ALA B 1 87 ? -3.844 18.562 10.258 1 93.62 87 ALA B CA 1
ATOM 2427 C C . ALA B 1 87 ? -3.818 17.188 10.906 1 93.62 87 ALA B C 1
ATOM 2429 O O . ALA B 1 87 ? -3.52 16.188 10.242 1 93.62 87 ALA B O 1
ATOM 2430 N N . LYS B 1 88 ? -4.16 17.125 12.125 1 93.88 88 LYS B N 1
ATOM 2431 C CA . LYS B 1 88 ? -4.184 15.852 12.852 1 93.88 88 LYS B CA 1
ATOM 2432 C C . LYS B 1 88 ? -5.254 14.914 12.289 1 93.88 88 LYS B C 1
ATOM 2434 O O . LYS B 1 88 ? -5 13.727 12.086 1 93.88 88 LYS B O 1
ATOM 2439 N N . GLU B 1 89 ? -6.363 15.445 12.023 1 94.88 89 GLU B N 1
ATOM 2440 C CA . GLU B 1 89 ? -7.461 14.656 11.484 1 94.88 89 GLU B CA 1
ATOM 2441 C C . GLU B 1 89 ? -7.125 14.125 10.094 1 94.88 89 GLU B C 1
ATOM 2443 O O . GLU B 1 89 ? -7.395 12.961 9.789 1 94.88 89 GLU B O 1
ATOM 2448 N N . ASP B 1 90 ? -6.578 14.992 9.352 1 93.12 90 ASP B N 1
ATOM 2449 C CA . ASP B 1 90 ? -6.199 14.594 8 1 93.12 90 ASP B CA 1
ATOM 2450 C C . ASP B 1 90 ? -5.141 13.492 8.023 1 93.12 90 ASP B C 1
ATOM 2452 O O . ASP B 1 90 ? -5.18 12.57 7.203 1 93.12 90 ASP B O 1
ATOM 2456 N N . ASN B 1 91 ? -4.246 13.641 8.945 1 92.44 91 ASN B N 1
ATOM 2457 C CA . ASN B 1 91 ? -3.215 12.617 9.094 1 92.44 91 ASN B CA 1
ATOM 2458 C C . ASN B 1 91 ? -3.816 11.273 9.484 1 92.44 91 ASN B C 1
ATOM 2460 O O . ASN B 1 91 ? -3.406 10.234 8.969 1 92.44 91 ASN B O 1
ATOM 2464 N N . GLU B 1 92 ? -4.777 11.219 10.289 1 92.88 92 GLU B N 1
ATOM 2465 C CA . GLU B 1 92 ? -5.445 9.992 10.711 1 92.88 92 GLU B CA 1
ATOM 2466 C C . GLU B 1 92 ? -6.203 9.344 9.555 1 92.88 92 GLU B C 1
ATOM 2468 O O . GLU B 1 92 ? -6.156 8.125 9.383 1 92.88 92 GLU B O 1
ATOM 2473 N N . LYS B 1 93 ? -6.852 10.195 8.773 1 92 93 LYS B N 1
ATOM 2474 C CA . LYS B 1 93 ? -7.555 9.688 7.605 1 92 93 LYS B CA 1
ATOM 2475 C C . LYS B 1 93 ? -6.582 9.094 6.586 1 92 93 LYS B C 1
ATOM 2477 O O . LYS B 1 93 ? -6.848 8.047 6.004 1 92 93 LYS B O 1
ATOM 2482 N N . ALA B 1 94 ? -5.52 9.781 6.434 1 91.56 94 ALA B N 1
ATOM 2483 C CA . ALA B 1 94 ? -4.496 9.32 5.5 1 91.56 94 ALA B CA 1
ATOM 2484 C C . ALA B 1 94 ? -3.928 7.969 5.934 1 91.56 94 ALA B C 1
ATOM 2486 O O . ALA B 1 94 ? -3.676 7.098 5.098 1 91.56 94 ALA B O 1
ATOM 2487 N N . LYS B 1 95 ? -3.725 7.785 7.184 1 89.62 95 LYS B N 1
ATOM 2488 C CA . LYS B 1 95 ? -3.207 6.527 7.707 1 89.62 95 LYS B CA 1
ATOM 2489 C C . LYS B 1 95 ? -4.164 5.375 7.414 1 89.62 95 LYS B C 1
ATOM 2491 O O . LYS B 1 95 ? -3.73 4.273 7.074 1 89.62 95 LYS B O 1
ATOM 2496 N N . LYS B 1 96 ? -5.449 5.652 7.469 1 90.12 96 LYS B N 1
ATOM 2497 C CA . LYS B 1 96 ? -6.449 4.602 7.309 1 90.12 96 LYS B CA 1
ATOM 2498 C C . LYS B 1 96 ? -6.773 4.363 5.836 1 90.12 96 LYS B C 1
ATOM 2500 O O . LYS B 1 96 ? -6.922 3.221 5.406 1 90.12 96 LYS B O 1
ATOM 2505 N N . PHE B 1 97 ? -6.836 5.484 5.055 1 91.81 97 PHE B N 1
ATOM 2506 C CA . PHE B 1 97 ? -7.402 5.355 3.715 1 91.81 97 PHE B CA 1
ATOM 2507 C C . PHE B 1 97 ? -6.379 5.738 2.654 1 91.81 97 PHE B C 1
ATOM 2509 O O . PHE B 1 97 ? -6.66 5.664 1.457 1 91.81 97 PHE B O 1
ATOM 2516 N N . GLY B 1 98 ? -5.258 6.164 3.104 1 89.38 98 GLY B N 1
ATOM 2517 C CA . GLY B 1 98 ? -4.242 6.621 2.166 1 89.38 98 GLY B CA 1
ATOM 2518 C C . GLY B 1 98 ? -3.809 5.547 1.186 1 89.38 98 GLY B C 1
ATOM 2519 O O . GLY B 1 98 ? -3.367 5.855 0.077 1 89.38 98 GLY B O 1
ATOM 2520 N N . ILE B 1 99 ? -4.059 4.277 1.485 1 91.75 99 ILE B N 1
ATOM 2521 C CA . ILE B 1 99 ? -3.572 3.191 0.644 1 91.75 99 ILE B CA 1
ATOM 2522 C C . ILE B 1 99 ? -4.715 2.656 -0.218 1 91.75 99 ILE B C 1
ATOM 2524 O O . ILE B 1 99 ? -4.566 1.63 -0.887 1 91.75 99 ILE B O 1
ATOM 2528 N N . GLN B 1 100 ? -5.777 3.297 -0.231 1 94.12 100 GLN B N 1
ATOM 2529 C CA . GLN B 1 100 ? -6.977 2.791 -0.889 1 94.12 100 GLN B CA 1
ATOM 2530 C C . GLN B 1 100 ? -6.73 2.551 -2.375 1 94.12 100 GLN B C 1
ATOM 2532 O O . GLN B 1 100 ? -7.039 1.478 -2.895 1 94.12 100 GLN B O 1
ATOM 2537 N N . SER B 1 101 ? -6.23 3.51 -3.051 1 93.75 101 SER B N 1
ATOM 2538 C CA . SER B 1 101 ? -5.98 3.365 -4.484 1 93.75 101 SER B CA 1
ATOM 2539 C C . SER B 1 101 ? -4.969 2.262 -4.762 1 93.75 101 SER B C 1
ATOM 2541 O O . SER B 1 101 ? -5.16 1.449 -5.668 1 93.75 101 SER B O 1
ATOM 2543 N N . PHE B 1 102 ? -3.938 2.24 -3.934 1 94.5 102 PHE B N 1
ATOM 2544 C CA . PHE B 1 102 ? -2.902 1.221 -4.055 1 94.5 102 PHE B CA 1
ATOM 2545 C C . PHE B 1 102 ? -3.484 -0.172 -3.848 1 94.5 102 PHE B C 1
ATOM 2547 O O . PHE B 1 102 ? -3.223 -1.084 -4.633 1 94.5 102 PHE B O 1
ATOM 2554 N N . THR B 1 103 ? -4.289 -0.257 -2.812 1 95.25 103 THR B N 1
ATOM 2555 C CA . THR B 1 103 ? -4.926 -1.531 -2.502 1 95.25 103 THR B CA 1
ATOM 2556 C C . THR B 1 103 ? -5.824 -1.98 -3.65 1 95.25 103 THR B C 1
ATOM 2558 O O . THR B 1 103 ? -5.84 -3.162 -4.008 1 95.25 103 THR B O 1
ATOM 2561 N N . LYS B 1 104 ? -6.48 -1.082 -4.195 1 96.5 104 LYS B N 1
ATOM 2562 C CA . LYS B 1 104 ? -7.359 -1.396 -5.32 1 96.5 104 LYS B CA 1
ATOM 2563 C C . LYS B 1 104 ? -6.57 -1.984 -6.488 1 96.5 104 LYS B C 1
ATOM 2565 O O . LYS B 1 104 ? -6.984 -2.979 -7.086 1 96.5 104 LYS B O 1
ATOM 2570 N N . GLU B 1 105 ? -5.484 -1.407 -6.793 1 96.5 105 GLU B N 1
ATOM 2571 C CA . GLU B 1 105 ? -4.625 -1.907 -7.859 1 96.5 105 GLU B CA 1
ATOM 2572 C C . GLU B 1 105 ? -4.078 -3.291 -7.527 1 96.5 105 GLU B C 1
ATOM 2574 O O . GLU B 1 105 ? -4 -4.16 -8.398 1 96.5 105 GLU B O 1
ATOM 2579 N N . LEU B 1 106 ? -3.781 -3.496 -6.316 1 97.38 106 LEU B N 1
ATOM 2580 C CA . LEU B 1 106 ? -3.195 -4.758 -5.875 1 97.38 106 LEU B CA 1
ATOM 2581 C C . LEU B 1 106 ? -4.215 -5.891 -5.957 1 97.38 106 LEU B C 1
ATOM 2583 O O . LEU B 1 106 ? -3.84 -7.062 -6.039 1 97.38 106 LEU B O 1
ATOM 2587 N N . LEU B 1 107 ? -5.441 -5.555 -5.945 1 97.69 107 LEU B N 1
ATOM 2588 C CA . LEU B 1 107 ? -6.469 -6.59 -6.016 1 97.69 107 LEU B CA 1
ATOM 2589 C C . LEU B 1 107 ? -6.41 -7.328 -7.348 1 97.69 107 LEU B C 1
ATOM 2591 O O . LEU B 1 107 ? -6.875 -8.461 -7.453 1 97.69 107 LEU B O 1
ATOM 2595 N N . GLU B 1 108 ? -5.824 -6.703 -8.336 1 96.19 108 GLU B N 1
ATOM 2596 C CA . GLU B 1 108 ? -5.613 -7.367 -9.617 1 96.19 108 GLU B CA 1
ATOM 2597 C C . GLU B 1 108 ? -4.68 -8.57 -9.477 1 96.19 108 GLU B C 1
ATOM 2599 O O . GLU B 1 108 ? -4.824 -9.562 -10.188 1 96.19 108 GLU B O 1
ATOM 2604 N N . VAL B 1 109 ? -3.797 -8.477 -8.586 1 97 109 VAL B N 1
ATOM 2605 C CA . VAL B 1 109 ? -2.863 -9.57 -8.328 1 97 109 VAL B CA 1
ATOM 2606 C C . VAL B 1 109 ? -3.609 -10.758 -7.734 1 97 109 VAL B C 1
ATOM 2608 O O . VAL B 1 109 ? -3.418 -11.898 -8.164 1 97 109 VAL B O 1
ATOM 2611 N N . VAL B 1 110 ? -4.477 -10.5 -6.781 1 95.88 110 VAL B N 1
ATOM 2612 C CA . VAL B 1 110 ? -5.273 -11.555 -6.156 1 95.88 110 VAL B CA 1
ATOM 2613 C C . VAL B 1 110 ? -6.148 -12.234 -7.207 1 95.88 110 VAL B C 1
ATOM 2615 O O . VAL B 1 110 ? -6.227 -13.461 -7.254 1 95.88 110 VAL B O 1
ATOM 2618 N N . ASP B 1 111 ? -6.703 -11.383 -8.008 1 95.44 111 ASP B N 1
ATOM 2619 C CA . ASP B 1 111 ? -7.559 -11.914 -9.062 1 95.44 111 ASP B CA 1
ATOM 2620 C C . ASP B 1 111 ? -6.777 -12.836 -10 1 95.44 111 ASP B C 1
ATOM 2622 O O . ASP B 1 111 ? -7.27 -13.891 -10.391 1 95.44 111 ASP B O 1
ATOM 2626 N N . GLN B 1 112 ? -5.633 -12.383 -10.305 1 95.12 112 GLN B N 1
ATOM 2627 C CA . GLN B 1 112 ? -4.793 -13.188 -11.188 1 95.12 112 GLN B CA 1
ATOM 2628 C C . GLN B 1 112 ? -4.41 -14.508 -10.539 1 95.12 112 GLN B C 1
ATOM 2630 O O . GLN B 1 112 ? -4.422 -15.555 -11.188 1 95.12 112 GLN B O 1
ATOM 2635 N N . LEU B 1 113 ? -4.078 -14.523 -9.273 1 95.06 113 LEU B N 1
ATOM 2636 C CA . LEU B 1 113 ? -3.736 -15.742 -8.547 1 95.06 113 LEU B CA 1
ATOM 2637 C C . LEU B 1 113 ? -4.926 -16.688 -8.484 1 95.06 113 LEU B C 1
ATOM 2639 O O . LEU B 1 113 ? -4.777 -17.891 -8.711 1 95.06 113 LEU B O 1
ATOM 2643 N N . GLU B 1 114 ? -6.066 -16.141 -8.219 1 93.12 114 GLU B N 1
ATOM 2644 C CA . GLU B 1 114 ? -7.285 -16.938 -8.164 1 93.12 114 GLU B CA 1
ATOM 2645 C C . GLU B 1 114 ? -7.598 -17.562 -9.531 1 93.12 114 GLU B C 1
ATOM 2647 O O . GLU B 1 114 ? -7.953 -18.734 -9.617 1 93.12 114 GLU B O 1
ATOM 2652 N N . MET B 1 115 ? -7.434 -16.781 -10.539 1 91.38 115 MET B N 1
ATOM 2653 C CA . MET B 1 115 ? -7.691 -17.266 -11.891 1 91.38 115 MET B CA 1
ATOM 2654 C C . MET B 1 115 ? -6.746 -18.422 -12.242 1 91.38 115 MET B C 1
ATOM 2656 O O . MET B 1 115 ? -7.168 -19.422 -12.82 1 91.38 115 MET B O 1
ATOM 2660 N N . ALA B 1 116 ? -5.52 -18.25 -11.836 1 91.62 116 ALA B N 1
ATOM 2661 C CA . ALA B 1 116 ? -4.508 -19.25 -12.148 1 91.62 116 ALA B CA 1
ATOM 2662 C C . ALA B 1 116 ? -4.836 -20.594 -11.477 1 91.62 116 ALA B C 1
ATOM 2664 O O . ALA B 1 116 ? -4.652 -21.656 -12.07 1 91.62 116 ALA B O 1
ATOM 2665 N N . THR B 1 117 ? -5.367 -20.547 -10.297 1 91.62 117 THR B N 1
ATOM 2666 C CA . THR B 1 117 ? -5.613 -21.781 -9.547 1 91.62 117 THR B CA 1
ATOM 2667 C C . THR B 1 117 ? -6.957 -22.391 -9.945 1 91.62 117 THR B C 1
ATOM 2669 O O . THR B 1 117 ? -7.129 -23.609 -9.891 1 91.62 117 THR B O 1
ATOM 2672 N N . ASN B 1 118 ? -7.84 -21.562 -10.414 1 89.56 118 ASN B N 1
ATOM 2673 C CA . ASN B 1 118 ? -9.172 -22.047 -10.758 1 89.56 118 ASN B CA 1
ATOM 2674 C C . ASN B 1 118 ? -9.18 -22.766 -12.102 1 89.56 118 ASN B C 1
ATOM 2676 O O . ASN B 1 118 ? -10.125 -23.5 -12.414 1 89.56 118 ASN B O 1
ATOM 2680 N N . LEU B 1 119 ? -8.125 -22.688 -12.852 1 87.19 119 LEU B N 1
ATOM 2681 C CA . LEU B 1 119 ? -8.031 -23.297 -14.172 1 87.19 119 LEU B CA 1
ATOM 2682 C C . LEU B 1 119 ? -7.762 -24.797 -14.055 1 87.19 119 LEU B C 1
ATOM 2684 O O . LEU B 1 119 ? -7.918 -25.547 -15.031 1 87.19 119 LEU B O 1
ATOM 2688 N N . PHE B 1 120 ? -7.418 -25.25 -12.844 1 90.12 120 PHE B N 1
ATOM 2689 C CA . PHE B 1 120 ? -7.023 -26.641 -12.68 1 90.12 120 PHE B CA 1
ATOM 2690 C C . PHE B 1 120 ? -7.922 -27.344 -11.672 1 90.12 120 PHE B C 1
ATOM 2692 O O . PHE B 1 120 ? -7.703 -27.25 -10.461 1 90.12 120 PHE B O 1
ATOM 2699 N N . PRO B 1 121 ? -8.805 -28.156 -12.289 1 88.06 121 PRO B N 1
ATOM 2700 C CA . PRO B 1 121 ? -9.703 -28.891 -11.406 1 88.06 121 PRO B CA 1
ATOM 2701 C C . PRO B 1 121 ? -8.977 -29.938 -10.555 1 88.06 121 PRO B C 1
ATOM 2703 O O . PRO B 1 121 ? -7.84 -30.297 -10.859 1 88.06 121 PRO B O 1
ATOM 2706 N N . LYS B 1 122 ? -9.586 -30.391 -9.578 1 89.69 122 LYS B N 1
ATOM 2707 C CA . LYS B 1 122 ? -9 -31.297 -8.586 1 89.69 122 LYS B CA 1
ATOM 2708 C C . LYS B 1 122 ? -8.508 -32.594 -9.242 1 89.69 122 LYS B C 1
ATOM 2710 O O . LYS B 1 122 ? -7.469 -33.125 -8.867 1 89.69 122 LYS B O 1
ATOM 2715 N N . GLU B 1 123 ? -9.203 -33.031 -10.188 1 89.75 123 GLU B N 1
ATOM 2716 C CA . GLU B 1 123 ? -8.859 -34.281 -10.867 1 89.75 123 GLU B CA 1
ATOM 2717 C C . GLU B 1 123 ? -7.492 -34.188 -11.547 1 89.75 123 GLU B C 1
ATOM 2719 O O . GLU B 1 123 ? -6.699 -35.125 -11.477 1 89.75 123 GLU B O 1
ATOM 2724 N N . LYS B 1 124 ? -7.266 -33.094 -12.133 1 88.5 124 LYS B N 1
ATOM 2725 C CA . LYS B 1 124 ? -5.992 -32.906 -12.82 1 88.5 124 LYS B CA 1
ATOM 2726 C C . LYS B 1 124 ? -4.844 -32.781 -11.828 1 88.5 124 LYS B C 1
ATOM 2728 O O . LYS B 1 124 ? -3.736 -33.25 -12.086 1 88.5 124 LYS B O 1
ATOM 2733 N N . LEU B 1 125 ? -5.156 -32.219 -10.758 1 91.19 125 LEU B N 1
ATOM 2734 C CA . LEU B 1 125 ? -4.145 -31.984 -9.734 1 91.19 125 LEU B CA 1
ATOM 2735 C C . LEU B 1 125 ? -3.703 -33.312 -9.117 1 91.19 125 LEU B C 1
ATOM 2737 O O . LEU B 1 125 ? -2.518 -33.5 -8.836 1 91.19 125 LEU B O 1
ATOM 2741 N N . ASP B 1 126 ? -4.602 -34.188 -9.008 1 90.81 126 ASP B N 1
ATOM 2742 C CA . ASP B 1 126 ? -4.309 -35.469 -8.367 1 90.81 126 ASP B CA 1
ATOM 2743 C C . ASP B 1 126 ? -3.432 -36.312 -9.266 1 90.81 126 ASP B C 1
ATOM 2745 O O . ASP B 1 126 ? -2.713 -37.188 -8.781 1 90.81 126 ASP B O 1
ATOM 2749 N N . GLU B 1 127 ? -3.428 -36.094 -10.539 1 89.56 127 GLU B N 1
ATOM 2750 C CA . GLU B 1 127 ? -2.695 -36.938 -11.5 1 89.56 127 GLU B CA 1
ATOM 2751 C C . GLU B 1 127 ? -1.275 -36.406 -11.695 1 89.56 127 GLU B C 1
ATOM 2753 O O . GLU B 1 127 ? -0.443 -37.062 -12.312 1 89.56 127 GLU B O 1
ATOM 2758 N N . ASN B 1 128 ? -1.046 -35.25 -11.188 1 90.31 128 ASN B N 1
ATOM 2759 C CA . ASN B 1 128 ? 0.238 -34.594 -11.422 1 90.31 128 ASN B CA 1
ATOM 2760 C C . ASN B 1 128 ? 0.785 -33.969 -10.148 1 90.31 128 ASN B C 1
ATOM 2762 O O . ASN B 1 128 ? 0.406 -32.844 -9.797 1 90.31 128 ASN B O 1
ATOM 2766 N N . LYS B 1 129 ? 1.757 -34.562 -9.562 1 91.38 129 LYS B N 1
ATOM 2767 C CA . LYS B 1 129 ? 2.268 -34.125 -8.258 1 91.38 129 LYS B CA 1
ATOM 2768 C C . LYS B 1 129 ? 2.908 -32.75 -8.344 1 91.38 129 LYS B C 1
ATOM 2770 O O . LYS B 1 129 ? 2.715 -31.922 -7.461 1 91.38 129 LYS B O 1
ATOM 2775 N N . GLU B 1 130 ? 3.639 -32.562 -9.359 1 91.69 130 GLU B N 1
ATOM 2776 C CA . GLU B 1 130 ? 4.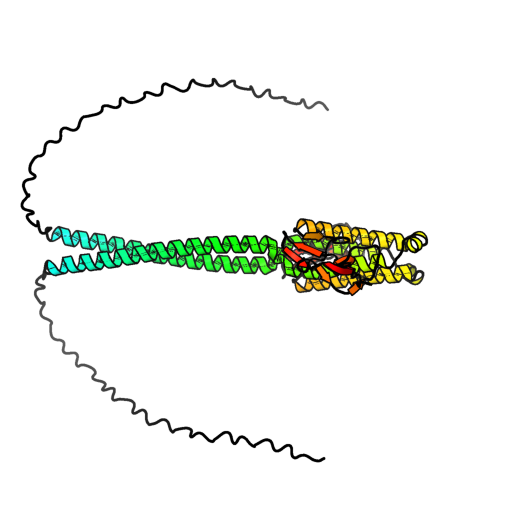316 -31.281 -9.516 1 91.69 130 GLU B CA 1
ATOM 2777 C C . GLU B 1 130 ? 3.314 -30.141 -9.711 1 91.69 130 GLU B C 1
ATOM 2779 O O . GLU B 1 130 ? 3.488 -29.062 -9.156 1 91.69 130 GLU B O 1
ATOM 2784 N N . LEU B 1 131 ? 2.297 -30.438 -10.477 1 93.12 131 LEU B N 1
ATOM 2785 C CA . LEU B 1 131 ? 1.229 -29.469 -10.688 1 93.12 131 LEU B CA 1
ATOM 2786 C C . LEU B 1 131 ? 0.509 -29.172 -9.375 1 93.12 131 LEU B C 1
ATOM 2788 O O . LEU B 1 131 ? 0.213 -28 -9.078 1 93.12 131 LEU B O 1
ATOM 2792 N N . LYS B 1 132 ? 0.325 -30.172 -8.672 1 94.38 132 LYS B N 1
ATOM 2793 C CA . LYS B 1 132 ? -0.339 -30.031 -7.375 1 94.38 132 LYS B CA 1
ATOM 2794 C C . LYS B 1 132 ? 0.507 -29.203 -6.414 1 94.38 132 LYS B C 1
ATOM 2796 O O . LYS B 1 132 ? -0.017 -28.344 -5.699 1 94.38 132 LYS B O 1
ATOM 2801 N N . ASP B 1 133 ? 1.75 -29.453 -6.383 1 93.25 133 ASP B N 1
ATOM 2802 C CA . ASP B 1 133 ? 2.66 -28.719 -5.508 1 93.25 133 ASP B CA 1
ATOM 2803 C C . ASP B 1 133 ? 2.674 -27.234 -5.855 1 93.25 133 ASP B C 1
ATOM 2805 O O . ASP B 1 133 ? 2.598 -26.391 -4.965 1 93.25 133 ASP B O 1
ATOM 2809 N N . LEU B 1 134 ? 2.734 -26.953 -7.102 1 94.25 134 LEU B N 1
ATOM 2810 C CA . LEU B 1 134 ? 2.732 -25.562 -7.523 1 94.25 134 LEU B CA 1
ATOM 2811 C C . LEU B 1 134 ? 1.385 -24.906 -7.234 1 94.25 134 LEU B C 1
ATOM 2813 O O . LEU B 1 134 ? 1.329 -23.766 -6.781 1 94.25 134 LEU B O 1
ATOM 2817 N N . HIS B 1 135 ? 0.35 -25.625 -7.531 1 95.38 135 HIS B N 1
ATOM 2818 C CA . HIS B 1 135 ? -0.995 -25.141 -7.246 1 95.38 135 HIS B CA 1
ATOM 2819 C C . HIS B 1 135 ? -1.15 -24.766 -5.773 1 95.38 135 HIS B C 1
ATOM 2821 O O . HIS B 1 135 ? -1.664 -23.703 -5.445 1 95.38 135 HIS B O 1
ATOM 2827 N N . GLU B 1 136 ? -0.672 -25.578 -4.961 1 94 136 GLU B N 1
ATOM 2828 C CA . GLU B 1 136 ? -0.732 -25.344 -3.523 1 94 136 GLU B CA 1
ATOM 2829 C C . GLU B 1 136 ? 0.13 -24.156 -3.125 1 94 136 GLU B C 1
ATOM 2831 O O . GLU B 1 136 ? -0.25 -23.375 -2.252 1 94 136 GLU B O 1
ATOM 2836 N N . GLY B 1 137 ? 1.257 -24.016 -3.727 1 93.56 137 GLY B N 1
ATOM 2837 C CA . GLY B 1 137 ? 2.098 -22.844 -3.484 1 93.56 137 GLY B CA 1
ATOM 2838 C C . GLY B 1 137 ? 1.422 -21.531 -3.84 1 93.56 137 GLY B C 1
ATOM 2839 O O . GLY B 1 137 ? 1.544 -20.547 -3.107 1 93.56 137 GLY B O 1
ATOM 2840 N N . VAL B 1 138 ? 0.738 -21.594 -4.922 1 95.56 138 VAL B N 1
ATOM 2841 C CA . VAL B 1 138 ? 0.015 -20.406 -5.359 1 95.56 138 VAL B CA 1
ATOM 2842 C C . VAL B 1 138 ? -1.096 -20.078 -4.363 1 95.56 138 VAL B C 1
ATOM 2844 O O . VAL B 1 138 ? -1.275 -18.922 -3.977 1 95.56 138 VAL B O 1
ATOM 2847 N N . LYS B 1 139 ? -1.763 -21.078 -3.861 1 95.5 139 LYS B N 1
ATOM 2848 C CA . LYS B 1 139 ? -2.836 -20.875 -2.891 1 95.5 139 LYS B CA 1
ATOM 2849 C C . LYS B 1 139 ? -2.293 -20.328 -1.572 1 95.5 139 LYS B C 1
ATOM 2851 O O . LYS B 1 139 ? -2.904 -19.453 -0.963 1 95.5 139 LYS B O 1
ATOM 2856 N N . MET B 1 140 ? -1.2 -20.859 -1.225 1 94.75 140 MET B N 1
ATOM 2857 C CA . MET B 1 140 ? -0.562 -20.375 -0.002 1 94.75 140 MET B CA 1
ATOM 2858 C C . MET B 1 140 ? -0.157 -18.922 -0.137 1 94.75 140 MET B C 1
ATOM 2860 O O . MET B 1 140 ? -0.287 -18.141 0.812 1 94.75 140 MET B O 1
ATOM 2864 N N . THR B 1 141 ? 0.33 -18.594 -1.29 1 97 141 THR B N 1
ATOM 2865 C CA . THR B 1 141 ? 0.718 -17.219 -1.537 1 97 141 THR B CA 1
ATOM 2866 C C . THR B 1 141 ? -0.501 -16.297 -1.499 1 97 141 THR B C 1
ATOM 2868 O O . THR B 1 141 ? -0.445 -15.203 -0.932 1 97 141 THR B O 1
ATOM 2871 N N . GLU B 1 142 ? -1.533 -16.719 -2.137 1 96.06 142 GLU B N 1
ATOM 2872 C CA . GLU B 1 142 ? -2.783 -15.969 -2.105 1 96.06 142 GLU B CA 1
ATOM 2873 C C . GLU B 1 142 ? -3.244 -15.719 -0.671 1 96.06 142 GLU B C 1
ATOM 2875 O O . GLU B 1 142 ? -3.607 -14.602 -0.312 1 96.06 142 GLU B O 1
ATOM 2880 N N . GLN B 1 143 ? -3.176 -16.688 0.119 1 96.75 143 GLN B N 1
ATOM 2881 C CA . GLN B 1 143 ? -3.58 -16.578 1.517 1 96.75 143 GLN B CA 1
ATOM 2882 C C . GLN B 1 143 ? -2.674 -15.609 2.275 1 96.75 143 GLN B C 1
ATOM 2884 O O . GLN B 1 143 ? -3.15 -14.797 3.072 1 96.75 143 GLN B O 1
ATOM 2889 N N . LEU B 1 144 ? -1.419 -15.758 2 1 97.12 144 LEU B N 1
ATOM 2890 C CA . LEU B 1 144 ? -0.456 -14.852 2.615 1 97.12 144 LEU B CA 1
ATOM 2891 C C . LEU B 1 144 ? -0.741 -13.406 2.221 1 97.12 144 LEU B C 1
ATOM 2893 O O . LEU B 1 144 ? -0.732 -12.516 3.072 1 97.12 144 LEU B O 1
ATOM 2897 N N . PHE B 1 145 ? -0.992 -13.25 0.998 1 97.56 145 PHE B N 1
ATOM 2898 C CA . PHE B 1 145 ? -1.304 -11.93 0.465 1 97.56 145 PHE B CA 1
ATOM 2899 C C . PHE B 1 145 ? -2.529 -11.344 1.154 1 97.56 145 PHE B C 1
ATOM 2901 O O . PHE B 1 145 ? -2.494 -10.211 1.639 1 97.56 145 PHE B O 1
ATOM 2908 N N . LEU B 1 146 ? -3.521 -12.062 1.229 1 96.88 146 LEU B N 1
ATOM 2909 C CA . LEU B 1 146 ? -4.773 -11.609 1.827 1 96.88 146 LEU B CA 1
ATOM 2910 C C . LEU B 1 146 ? -4.598 -11.344 3.318 1 96.88 146 LEU B C 1
ATOM 2912 O O . LEU B 1 146 ? -5.207 -10.422 3.863 1 96.88 146 LEU B O 1
ATOM 2916 N N . LYS B 1 147 ? -3.805 -12.148 3.904 1 97.69 147 LYS B N 1
ATOM 2917 C CA . LYS B 1 147 ? -3.518 -11.945 5.32 1 97.69 147 LYS B CA 1
ATOM 2918 C C . LYS B 1 147 ? -2.816 -10.609 5.551 1 97.69 147 LYS B C 1
ATOM 2920 O O . LYS B 1 147 ? -3.207 -9.844 6.434 1 97.69 147 LYS B O 1
ATOM 2925 N N . ILE B 1 148 ? -1.845 -10.312 4.754 1 97.38 148 ILE B N 1
ATOM 2926 C CA . ILE B 1 148 ? -1.091 -9.07 4.867 1 97.38 148 ILE B CA 1
ATOM 2927 C C . ILE B 1 148 ? -2.014 -7.883 4.613 1 97.38 148 ILE B C 1
ATOM 2929 O O . ILE B 1 148 ? -1.994 -6.902 5.359 1 97.38 148 ILE B O 1
ATOM 2933 N N . MET B 1 149 ? -2.809 -7.992 3.643 1 96.75 149 MET B N 1
ATOM 2934 C CA . MET B 1 149 ? -3.758 -6.93 3.322 1 96.75 149 MET B CA 1
ATOM 2935 C C . MET B 1 149 ? -4.785 -6.762 4.438 1 96.75 149 MET B C 1
ATOM 2937 O O . MET B 1 149 ? -5.195 -5.641 4.746 1 96.75 149 MET B O 1
ATOM 2941 N N . GLY B 1 150 ? -5.133 -7.898 4.984 1 96.81 150 GLY B N 1
ATOM 2942 C CA . GLY B 1 150 ? -6.07 -7.855 6.098 1 96.81 150 GLY B CA 1
ATOM 2943 C C . GLY B 1 150 ? -5.535 -7.109 7.305 1 96.81 150 GLY B C 1
ATOM 2944 O O . GLY B 1 150 ? -6.281 -6.414 7.992 1 96.81 150 GLY B O 1
ATOM 2945 N N . ASN B 1 151 ? -4.27 -7.234 7.516 1 95.44 151 ASN B N 1
ATOM 2946 C CA . ASN B 1 151 ? -3.619 -6.516 8.602 1 95.44 151 ASN B CA 1
ATOM 2947 C C . ASN B 1 151 ? -3.73 -5.004 8.43 1 95.44 151 ASN B C 1
ATOM 2949 O O . ASN B 1 151 ? -3.686 -4.254 9.406 1 95.44 151 ASN B O 1
ATOM 2953 N N . GLN B 1 152 ? -3.953 -4.562 7.18 1 94.56 152 GLN B N 1
ATOM 2954 C CA . GLN B 1 152 ? -4.082 -3.143 6.867 1 94.56 152 GLN B CA 1
ATOM 2955 C C . GLN B 1 152 ? -5.543 -2.709 6.871 1 94.56 152 GLN B C 1
ATOM 2957 O O . GLN B 1 152 ? -5.852 -1.541 6.617 1 94.56 152 GLN B O 1
ATOM 2962 N N . GLY B 1 153 ? -6.457 -3.672 7.102 1 95.94 153 GLY B N 1
ATOM 2963 C CA . GLY B 1 153 ? -7.863 -3.322 7.227 1 95.94 153 GLY B CA 1
ATOM 2964 C C . GLY B 1 153 ? -8.695 -3.75 6.031 1 95.94 153 GLY B C 1
ATOM 2965 O O . GLY B 1 153 ? -9.875 -3.408 5.934 1 95.94 153 GLY B O 1
ATOM 2966 N N . LEU B 1 154 ? -8.094 -4.453 5.145 1 97.12 154 LEU B N 1
ATOM 2967 C CA . LEU B 1 154 ? -8.836 -4.922 3.984 1 97.12 154 LEU B CA 1
ATOM 2968 C C . LEU B 1 154 ? -9.695 -6.129 4.344 1 97.12 154 LEU B C 1
ATOM 2970 O O . LEU B 1 154 ? -9.219 -7.07 4.98 1 97.12 154 LEU B O 1
ATOM 2974 N N . GLN B 1 155 ? -10.922 -6.051 3.896 1 97 155 GLN B N 1
ATOM 2975 C CA . GLN B 1 155 ? -11.852 -7.145 4.156 1 97 155 GLN B CA 1
ATOM 2976 C C . GLN B 1 155 ? -12.555 -7.578 2.875 1 97 155 GLN B C 1
ATOM 2978 O O . GLN B 1 155 ? -13.094 -6.742 2.143 1 97 155 GLN B O 1
ATOM 2983 N N . ARG B 1 156 ? -12.508 -8.844 2.697 1 96.94 156 ARG B N 1
ATOM 2984 C CA . ARG B 1 156 ? -13.188 -9.438 1.549 1 96.94 156 ARG B CA 1
ATOM 2985 C C . ARG B 1 156 ? -14.617 -9.844 1.908 1 96.94 156 ARG B C 1
ATOM 2987 O O . ARG B 1 156 ? -14.883 -10.227 3.047 1 96.94 156 ARG B O 1
ATOM 2994 N N . PHE B 1 157 ? -15.523 -9.664 0.954 1 96.12 157 PHE B N 1
ATOM 2995 C CA . PHE B 1 157 ? -16.875 -10.172 1.182 1 96.12 157 PHE B CA 1
ATOM 2996 C C . PHE B 1 157 ? -17.391 -10.906 -0.051 1 96.12 157 PHE B C 1
ATOM 2998 O O . PHE B 1 157 ? -17.078 -10.516 -1.182 1 96.12 157 PHE B O 1
ATOM 3005 N N . ASN B 1 158 ? -18.047 -12.039 0.182 1 95 158 ASN B N 1
ATOM 3006 C CA . ASN B 1 158 ? -18.672 -12.867 -0.84 1 95 158 ASN B CA 1
ATOM 3007 C C . ASN B 1 158 ? -20.203 -12.789 -0.763 1 95 158 ASN B C 1
ATOM 3009 O O . ASN B 1 158 ? -20.812 -13.383 0.125 1 95 158 ASN B O 1
ATOM 3013 N N . PRO B 1 159 ? -20.812 -12.203 -1.701 1 96.12 159 PRO B N 1
ATOM 3014 C CA . PRO B 1 159 ? -22.25 -11.945 -1.592 1 96.12 159 PRO B CA 1
ATOM 3015 C C . PRO B 1 159 ? -23.094 -13.039 -2.242 1 96.12 159 PRO B C 1
ATOM 3017 O O . PRO B 1 159 ? -24.266 -12.82 -2.541 1 96.12 159 PRO B O 1
ATOM 3020 N N . ILE B 1 160 ? -22.547 -14.164 -2.482 1 94.5 160 ILE B N 1
ATOM 3021 C CA . ILE B 1 160 ? -23.297 -15.234 -3.131 1 94.5 160 ILE B CA 1
ATOM 3022 C C . ILE B 1 160 ? -24.578 -15.516 -2.344 1 94.5 160 ILE B C 1
ATOM 3024 O O . ILE B 1 160 ? -24.547 -15.664 -1.12 1 94.5 160 ILE B O 1
ATOM 3028 N N . GLY B 1 161 ? -25.656 -15.531 -3.014 1 94 161 GLY B N 1
ATOM 3029 C CA . GLY B 1 161 ? -26.938 -15.859 -2.396 1 94 161 GLY B CA 1
ATOM 3030 C C . GLY B 1 161 ? -27.625 -14.664 -1.779 1 94 161 GLY B C 1
ATOM 3031 O O . GLY B 1 161 ? -28.797 -14.742 -1.393 1 94 161 GLY B O 1
ATOM 3032 N N . GLU B 1 162 ? -27 -13.602 -1.712 1 96.12 162 GLU B N 1
ATOM 3033 C CA . GLU B 1 162 ? -27.578 -12.375 -1.153 1 96.12 162 GLU B CA 1
ATOM 3034 C C . GLU B 1 162 ? -28.359 -11.594 -2.211 1 96.12 162 GLU B C 1
ATOM 3036 O O . GLU B 1 162 ? -28.188 -11.836 -3.41 1 96.12 162 GLU B O 1
ATOM 3041 N N . LYS B 1 163 ? -29.188 -10.695 -1.638 1 96.75 163 LYS B N 1
ATOM 3042 C CA . LYS B 1 163 ? -29.875 -9.789 -2.555 1 96.75 163 LYS B CA 1
ATOM 3043 C C . LYS B 1 163 ? -28.906 -8.805 -3.189 1 96.75 163 LYS B C 1
ATOM 3045 O O . LYS B 1 163 ? -28 -8.281 -2.516 1 96.75 163 LYS B O 1
ATOM 3050 N N . PHE B 1 164 ? -29.141 -8.523 -4.426 1 97.5 164 PHE B N 1
ATOM 3051 C CA . PHE B 1 164 ? -28.281 -7.602 -5.152 1 97.5 164 PHE B CA 1
ATOM 3052 C C . PHE B 1 164 ? -28.328 -6.211 -4.531 1 97.5 164 PHE B C 1
ATOM 3054 O O . PHE B 1 164 ? -29.406 -5.684 -4.258 1 97.5 164 PHE B O 1
ATOM 3061 N N . ASP B 1 165 ? -27.172 -5.711 -4.23 1 97.06 165 ASP B N 1
ATOM 3062 C CA . ASP B 1 165 ? -27.016 -4.371 -3.68 1 97.06 165 ASP B CA 1
ATOM 3063 C C . ASP B 1 165 ? -26.172 -3.494 -4.594 1 97.06 165 ASP B C 1
ATOM 3065 O O . ASP B 1 165 ? -24.953 -3.682 -4.691 1 97.06 165 ASP B O 1
ATOM 3069 N N . PHE B 1 166 ? -26.719 -2.461 -5.184 1 95.31 166 PHE B N 1
ATOM 3070 C CA . PHE B 1 166 ? -26.062 -1.596 -6.16 1 95.31 166 PHE B CA 1
ATOM 3071 C C . PHE B 1 166 ? -24.859 -0.899 -5.543 1 95.31 166 PHE B C 1
ATOM 3073 O O . PHE B 1 166 ? -23.938 -0.487 -6.258 1 95.31 166 PHE B O 1
ATOM 3080 N N . ASN B 1 167 ? -24.859 -0.811 -4.273 1 95.75 167 ASN B N 1
ATOM 3081 C CA . ASN B 1 167 ? -23.766 -0.124 -3.605 1 95.75 167 ASN B CA 1
ATOM 3082 C C . ASN B 1 167 ? -22.531 -1.026 -3.469 1 95.75 167 ASN B C 1
ATOM 3084 O O . ASN B 1 167 ? -21.406 -0.546 -3.475 1 95.75 167 ASN B O 1
ATOM 3088 N N . ASN B 1 168 ? -22.766 -2.279 -3.377 1 97.38 168 ASN B N 1
ATOM 3089 C CA . ASN B 1 168 ? -21.688 -3.193 -3.057 1 97.38 168 ASN B CA 1
ATOM 3090 C C . ASN B 1 168 ? -21.438 -4.191 -4.188 1 97.38 168 ASN B C 1
ATOM 3092 O O . ASN B 1 168 ? -20.438 -4.906 -4.184 1 97.38 168 ASN B O 1
ATOM 3096 N N . HIS B 1 169 ? -22.344 -4.156 -5.129 1 98.25 169 HIS B N 1
ATOM 3097 C CA . HIS B 1 169 ? -22.25 -5.152 -6.188 1 98.25 169 HIS B CA 1
ATOM 3098 C C . HIS B 1 169 ? -22.297 -4.5 -7.566 1 98.25 169 HIS B C 1
ATOM 3100 O O . HIS B 1 169 ? -22.938 -3.469 -7.75 1 98.25 169 HIS B O 1
ATOM 3106 N N . HIS B 1 170 ? -21.562 -5.035 -8.477 1 97.94 170 HIS B N 1
ATOM 3107 C CA . HIS B 1 170 ? -21.609 -4.68 -9.891 1 97.94 170 HIS B CA 1
ATOM 3108 C C . HIS B 1 170 ? -22.062 -5.859 -10.742 1 97.94 170 HIS B C 1
ATOM 3110 O O . HIS B 1 170 ? -21.359 -6.875 -10.828 1 97.94 170 HIS B O 1
ATOM 3116 N N . ALA B 1 171 ? -23.125 -5.676 -11.367 1 97.31 171 ALA B N 1
ATOM 3117 C CA . ALA B 1 171 ? -23.672 -6.758 -12.172 1 97.31 171 ALA B CA 1
ATOM 3118 C C . ALA B 1 171 ? -23 -6.824 -13.539 1 97.31 171 ALA B C 1
ATOM 3120 O O . ALA B 1 171 ? -22.984 -5.836 -14.273 1 97.31 171 ALA B O 1
ATOM 3121 N N . ILE B 1 172 ? -22.516 -7.973 -13.836 1 96.69 172 ILE B N 1
ATOM 3122 C CA . ILE B 1 172 ? -21.797 -8.125 -15.102 1 96.69 172 ILE B CA 1
ATOM 3123 C C . ILE B 1 172 ? -22.656 -8.93 -16.078 1 96.69 172 ILE B C 1
ATOM 3125 O O . ILE B 1 172 ? -22.516 -8.773 -17.297 1 96.69 172 ILE B O 1
ATOM 3129 N N . PHE B 1 173 ? -23.484 -9.906 -15.555 1 95.31 173 PHE B N 1
ATOM 3130 C CA . PHE B 1 173 ? -24.375 -10.688 -16.406 1 95.31 173 PHE B CA 1
ATOM 3131 C C . PHE B 1 173 ? -25.578 -11.188 -15.625 1 95.31 173 PHE B C 1
ATOM 3133 O O . PHE B 1 173 ? -25.656 -11.016 -14.406 1 95.31 173 PHE B O 1
ATOM 3140 N N . GLU B 1 174 ? -26.5 -11.703 -16.453 1 94.94 174 GLU B N 1
ATOM 3141 C CA . GLU B 1 174 ? -27.719 -12.234 -15.836 1 94.94 174 GLU B CA 1
ATOM 3142 C C . GLU B 1 174 ? -27.781 -13.758 -15.945 1 94.94 174 GLU B C 1
ATOM 3144 O O . GLU B 1 174 ? -27.328 -14.328 -16.938 1 94.94 174 GLU B O 1
ATOM 3149 N N . LEU B 1 175 ? -28.25 -14.242 -14.812 1 92.81 175 LEU B N 1
ATOM 3150 C CA . LEU B 1 175 ? -28.5 -15.68 -14.789 1 92.81 175 LEU B CA 1
ATOM 3151 C C . LEU B 1 175 ? -30 -15.977 -14.758 1 92.81 175 LEU B C 1
ATOM 3153 O O . LEU B 1 175 ? -30.797 -15.141 -14.32 1 92.81 175 LEU B O 1
ATOM 3157 N N . ASN B 1 176 ? -30.328 -17.156 -15.367 1 91 176 ASN B N 1
ATOM 3158 C CA . ASN B 1 176 ? -31.719 -17.609 -15.344 1 91 176 ASN B CA 1
ATOM 3159 C C . ASN B 1 176 ? -31.859 -18.953 -14.648 1 91 176 ASN B C 1
ATOM 3161 O O . ASN B 1 176 ? -32.188 -19.953 -15.289 1 91 176 ASN B O 1
ATOM 3165 N N . ASP B 1 177 ? -31.547 -18.938 -13.391 1 88.56 177 ASP B N 1
ATOM 3166 C CA . ASP B 1 177 ? -31.688 -20.141 -12.578 1 88.56 177 ASP B CA 1
ATOM 3167 C C . ASP B 1 177 ? -33 -20.141 -11.797 1 88.56 177 ASP B C 1
ATOM 3169 O O . ASP B 1 177 ? -33.156 -19.375 -10.852 1 88.56 177 ASP B O 1
ATOM 3173 N N . PRO B 1 178 ? -33.906 -21.062 -12.156 1 87.06 178 PRO B N 1
ATOM 3174 C CA . PRO B 1 178 ? -35.219 -21.078 -11.508 1 87.06 178 PRO B CA 1
ATOM 3175 C C . PRO B 1 178 ? -35.156 -21.484 -10.039 1 87.06 178 PRO B C 1
ATOM 3177 O O . PRO B 1 178 ? -36.094 -21.25 -9.281 1 87.06 178 PRO B O 1
ATOM 3180 N N . THR B 1 179 ? -34.031 -22.031 -9.609 1 88.62 179 THR B N 1
ATOM 3181 C CA . THR B 1 179 ? -33.906 -22.531 -8.25 1 88.62 179 THR B CA 1
ATOM 3182 C C . THR B 1 179 ? -33.5 -21.406 -7.301 1 88.62 179 THR B C 1
ATOM 3184 O O . THR B 1 179 ? -33.531 -21.562 -6.082 1 88.62 179 THR B O 1
ATOM 3187 N N . LYS B 1 180 ? -33.156 -20.297 -7.871 1 87.5 180 LYS B N 1
ATOM 3188 C CA . LYS B 1 180 ? -32.688 -19.188 -7.039 1 87.5 180 LYS B CA 1
ATOM 3189 C C . LYS B 1 180 ? -33.688 -18.031 -7.055 1 87.5 180 LYS B C 1
ATOM 3191 O O . LYS B 1 180 ? -34.469 -17.891 -8.008 1 87.5 180 LYS B O 1
ATOM 3196 N N . GLU B 1 181 ? -33.625 -17.281 -5.969 1 90.5 181 GLU B N 1
ATOM 3197 C CA . GLU B 1 181 ? -34.562 -16.172 -5.844 1 90.5 181 GLU B CA 1
ATOM 3198 C C . GLU B 1 181 ? -34.219 -15.07 -6.852 1 90.5 181 GLU B C 1
ATOM 3200 O O . GLU B 1 181 ? -33.062 -14.883 -7.219 1 90.5 181 GLU B O 1
ATOM 3205 N N . ASN B 1 182 ? -35.25 -14.43 -7.23 1 92.44 182 ASN B N 1
ATOM 3206 C CA . ASN B 1 182 ? -35.094 -13.297 -8.148 1 92.44 182 ASN B CA 1
ATOM 3207 C C . ASN B 1 182 ? -34.281 -12.18 -7.523 1 92.44 182 ASN B C 1
ATOM 3209 O O . ASN B 1 182 ? -34.406 -11.867 -6.34 1 92.44 182 ASN B O 1
ATOM 3213 N N . ASN B 1 183 ? -33.406 -11.648 -8.336 1 94.88 183 ASN B N 1
ATOM 3214 C CA . ASN B 1 183 ? -32.594 -10.492 -7.969 1 94.88 183 ASN B CA 1
ATOM 3215 C C . ASN B 1 183 ? -31.594 -10.844 -6.887 1 94.88 183 ASN B C 1
ATOM 3217 O O . ASN B 1 183 ? -31.344 -10.055 -5.973 1 94.88 183 ASN B O 1
ATOM 3221 N N . THR B 1 184 ? -31.125 -12.047 -6.926 1 96.25 184 THR B N 1
ATOM 3222 C CA . THR B 1 184 ? -30.094 -12.484 -5.996 1 96.25 184 THR B CA 1
ATOM 3223 C C . THR B 1 184 ? -28.781 -12.773 -6.73 1 96.25 184 THR B C 1
ATOM 3225 O O . THR B 1 184 ? -28.797 -13.055 -7.93 1 96.25 184 THR B O 1
ATOM 3228 N N . VAL B 1 185 ? -27.766 -12.68 -6 1 97.19 185 VAL B N 1
ATOM 3229 C CA . VAL B 1 185 ? -26.453 -12.953 -6.574 1 97.19 185 VAL B CA 1
ATOM 3230 C C . VAL B 1 185 ? -26.266 -14.461 -6.758 1 97.19 185 VAL B C 1
ATOM 3232 O O . VAL B 1 185 ? -26.203 -15.211 -5.777 1 97.19 185 VAL B O 1
ATOM 3235 N N . GLY B 1 186 ? -26.172 -14.891 -8.031 1 95 186 GLY B N 1
ATOM 3236 C CA . GLY B 1 186 ? -26.047 -16.312 -8.312 1 95 186 GLY B CA 1
ATOM 3237 C C . GLY B 1 186 ? -24.609 -16.766 -8.508 1 95 186 GLY B C 1
ATOM 3238 O O . GLY B 1 186 ? -24.297 -17.938 -8.344 1 95 186 GLY B O 1
ATOM 3239 N N . HIS B 1 187 ? -23.828 -15.812 -8.945 1 95 187 HIS B N 1
ATOM 3240 C CA . HIS B 1 187 ? -22.422 -16.109 -9.219 1 95 187 HIS B CA 1
ATOM 3241 C C . HIS B 1 187 ? -21.531 -14.898 -8.93 1 95 187 HIS B C 1
ATOM 3243 O O . HIS B 1 187 ? -21.906 -13.766 -9.227 1 95 187 HIS B O 1
ATOM 3249 N N . VAL B 1 188 ? -20.438 -15.227 -8.375 1 95.88 188 VAL B N 1
ATOM 3250 C CA . VAL B 1 188 ? -19.484 -14.164 -8.117 1 95.88 188 VAL B CA 1
ATOM 3251 C C . VAL B 1 188 ? -18.25 -14.344 -9.008 1 95.88 188 VAL B C 1
ATOM 3253 O O . VAL B 1 188 ? -17.547 -15.352 -8.898 1 95.88 188 VAL B O 1
ATOM 3256 N N . VAL B 1 189 ? -18 -13.391 -9.883 1 94.44 189 VAL B N 1
ATOM 3257 C CA . VAL B 1 189 ? -16.844 -13.438 -10.781 1 94.44 189 VAL B CA 1
ATOM 3258 C C . VAL B 1 189 ? -15.609 -12.922 -10.055 1 94.44 189 VAL B C 1
ATOM 3260 O O . VAL B 1 189 ? -14.547 -13.555 -10.094 1 94.44 189 VAL B O 1
ATOM 3263 N N . LYS B 1 190 ? -15.742 -11.766 -9.391 1 95.75 190 LYS B N 1
ATOM 3264 C CA . LYS B 1 190 ? -14.695 -11.18 -8.555 1 95.75 190 LYS B CA 1
ATOM 3265 C C . LYS B 1 190 ? -15.25 -10.766 -7.195 1 95.75 190 LYS B C 1
ATOM 3267 O O . LYS B 1 190 ? -16.328 -10.172 -7.113 1 95.75 190 LYS B O 1
ATOM 3272 N N . GLN B 1 191 ? -14.547 -11.062 -6.219 1 96.12 191 GLN B N 1
ATOM 3273 C CA . GLN B 1 191 ? -14.984 -10.734 -4.867 1 96.12 191 GLN B CA 1
ATOM 3274 C C . GLN B 1 191 ? -14.891 -9.234 -4.609 1 96.12 191 GLN B C 1
ATOM 3276 O O . GLN B 1 191 ? -14.148 -8.523 -5.293 1 96.12 191 GLN B O 1
ATOM 3281 N N . GLY B 1 192 ? -15.75 -8.742 -3.664 1 97.62 192 GLY B N 1
ATOM 3282 C CA . GLY B 1 192 ? -15.688 -7.355 -3.23 1 97.62 192 GLY B CA 1
ATOM 3283 C C . GLY B 1 192 ? -14.766 -7.148 -2.043 1 97.62 192 GLY B C 1
ATOM 3284 O O . GLY B 1 192 ? -14.477 -8.086 -1.301 1 97.62 192 GLY B O 1
ATOM 3285 N N . TYR B 1 193 ? -14.344 -5.883 -1.934 1 98.25 193 TYR B N 1
ATOM 3286 C CA . TYR B 1 193 ? -13.406 -5.562 -0.864 1 98.25 193 TYR B CA 1
ATOM 3287 C C . TYR B 1 193 ? -13.734 -4.211 -0.24 1 98.25 193 TYR B C 1
ATOM 3289 O O . TYR B 1 193 ? -14.117 -3.273 -0.941 1 98.25 193 TYR B O 1
ATOM 3297 N N . LYS B 1 194 ? -13.539 -4.191 1.043 1 97.62 194 LYS B N 1
ATOM 3298 C CA . LYS B 1 194 ? -13.648 -2.945 1.796 1 97.62 194 LYS B CA 1
ATOM 3299 C C . LYS B 1 194 ? -12.383 -2.674 2.602 1 97.62 194 LYS B C 1
ATOM 3301 O O . LYS B 1 194 ? -11.742 -3.605 3.096 1 97.62 194 LYS B O 1
ATOM 3306 N N . LEU B 1 195 ? -12.062 -1.396 2.689 1 97 195 LEU B N 1
ATOM 3307 C CA . LEU B 1 195 ? -10.969 -0.941 3.547 1 97 195 LEU B CA 1
ATOM 3308 C C . LEU B 1 195 ? -11.508 -0.127 4.719 1 97 195 LEU B C 1
ATOM 3310 O O . LEU B 1 195 ? -11.984 0.996 4.539 1 97 195 LEU B O 1
ATOM 3314 N N . HIS B 1 196 ? -11.359 -0.611 5.879 1 94.62 196 HIS B N 1
ATOM 3315 C CA . HIS B 1 196 ? -11.938 0.032 7.051 1 94.62 196 HIS B CA 1
ATOM 3316 C C . HIS B 1 196 ? -13.375 0.467 6.789 1 94.62 196 HIS B C 1
ATOM 3318 O O . HIS B 1 196 ? -13.734 1.62 7.035 1 94.62 196 HIS B O 1
ATOM 3324 N N . ASP B 1 197 ? -14.117 -0.305 6.152 1 91.88 197 ASP B N 1
ATOM 3325 C CA . ASP B 1 197 ? -15.555 -0.182 5.941 1 91.88 197 ASP B CA 1
ATOM 3326 C C . ASP B 1 197 ? -15.859 0.656 4.703 1 91.88 197 ASP B C 1
ATOM 3328 O O . ASP B 1 197 ? -17.031 0.883 4.375 1 91.88 197 ASP B O 1
ATOM 3332 N N . ARG B 1 198 ? -14.805 1.104 4.078 1 95.19 198 ARG B N 1
ATOM 3333 C CA . ARG B 1 198 ? -15 1.798 2.809 1 95.19 198 ARG B CA 1
ATOM 3334 C C . ARG B 1 198 ? -14.812 0.845 1.631 1 95.19 198 ARG B C 1
ATOM 3336 O O . ARG B 1 198 ? -13.875 0.049 1.61 1 95.19 198 ARG B O 1
ATOM 3343 N N . LEU B 1 199 ? -15.789 1.031 0.751 1 97.25 199 LEU B N 1
ATOM 3344 C CA . LEU B 1 199 ? -15.75 0.14 -0.403 1 97.25 199 LEU B CA 1
ATOM 3345 C C . LEU B 1 199 ? -14.562 0.459 -1.302 1 97.25 199 LEU B C 1
ATOM 3347 O O . LEU B 1 199 ? -14.367 1.612 -1.69 1 97.25 199 LEU B O 1
ATOM 3351 N N . VAL B 1 200 ? -13.758 -0.487 -1.56 1 97.25 200 VAL B N 1
ATOM 3352 C CA . VAL B 1 200 ? -12.609 -0.336 -2.443 1 97.25 200 VAL B CA 1
ATOM 3353 C C . VAL B 1 200 ? -12.961 -0.839 -3.842 1 97.25 200 VAL B C 1
ATOM 3355 O O . VAL B 1 200 ? -12.625 -0.2 -4.844 1 97.25 200 VAL B O 1
ATOM 3358 N N . ARG B 1 201 ? -13.609 -1.997 -3.904 1 97.44 201 ARG B N 1
ATOM 3359 C CA . ARG B 1 201 ? -14.078 -2.607 -5.145 1 97.44 201 ARG B CA 1
ATOM 3360 C C . ARG B 1 201 ? -15.344 -3.422 -4.91 1 97.44 201 ARG B C 1
ATOM 3362 O O . ARG B 1 201 ? -15.383 -4.281 -4.027 1 97.44 201 ARG B O 1
ATOM 3369 N N . PRO B 1 202 ? -16.344 -3.105 -5.688 1 97.81 202 PRO B N 1
ATOM 3370 C CA . PRO B 1 202 ? -17.547 -3.922 -5.547 1 97.81 202 PRO B CA 1
ATOM 3371 C C . PRO B 1 202 ? -17.359 -5.348 -6.059 1 97.81 202 PRO B C 1
ATOM 3373 O O . PRO B 1 202 ? -16.453 -5.609 -6.855 1 97.81 202 PRO B O 1
ATOM 3376 N N . ALA B 1 203 ? -18.203 -6.223 -5.516 1 98.25 203 ALA B N 1
ATOM 3377 C CA . ALA B 1 203 ? -18.203 -7.578 -6.062 1 98.25 203 ALA B CA 1
ATOM 3378 C C . ALA B 1 203 ? -18.797 -7.605 -7.461 1 98.25 203 ALA B C 1
ATOM 3380 O O . ALA B 1 203 ? -19.828 -6.977 -7.711 1 98.25 203 ALA B O 1
ATOM 3381 N N . MET B 1 204 ? -18.094 -8.195 -8.328 1 97.88 204 MET B N 1
ATOM 3382 C CA . MET B 1 204 ? -18.625 -8.398 -9.672 1 97.88 204 MET B CA 1
ATOM 3383 C C . MET B 1 204 ? -19.438 -9.688 -9.75 1 97.88 204 MET B C 1
ATOM 3385 O O . MET B 1 204 ? -18.875 -10.781 -9.602 1 97.88 204 MET B O 1
ATOM 3389 N N . VAL B 1 205 ? -20.688 -9.484 -10.078 1 97.81 205 VAL B N 1
ATOM 3390 C CA . VAL B 1 205 ? -21.562 -10.625 -9.828 1 97.81 205 VAL B CA 1
ATOM 3391 C C . VAL B 1 205 ? -22.5 -10.836 -11.016 1 97.81 205 VAL B C 1
ATOM 3393 O O . VAL B 1 205 ? -22.672 -9.945 -11.844 1 97.81 205 VAL B O 1
ATOM 3396 N N . GLY B 1 206 ? -22.938 -12.125 -11.117 1 96.88 206 GLY B N 1
ATOM 3397 C CA . GLY B 1 206 ? -24.094 -12.453 -11.922 1 96.88 206 GLY B CA 1
ATOM 3398 C C . GLY B 1 206 ? -25.391 -12.508 -11.117 1 96.88 206 GLY B C 1
ATOM 3399 O O . GLY B 1 206 ? -25.438 -13.148 -10.062 1 96.88 206 GLY B O 1
ATOM 3400 N N . VAL B 1 207 ? -26.391 -11.883 -11.672 1 97 207 VAL B N 1
ATOM 3401 C CA . VAL B 1 207 ? -27.641 -11.75 -10.914 1 97 207 VAL B CA 1
ATOM 3402 C C . VAL B 1 207 ? -28.719 -12.641 -11.523 1 97 207 VAL B C 1
ATOM 3404 O O . VAL B 1 207 ? -28.844 -12.719 -12.742 1 97 207 VAL B O 1
ATOM 3407 N N . ASN B 1 208 ? -29.375 -13.305 -10.641 1 95.94 208 ASN B N 1
ATOM 3408 C CA . ASN B 1 208 ? -30.469 -14.148 -11.086 1 95.94 208 ASN B CA 1
ATOM 3409 C C . ASN B 1 208 ? -31.719 -13.328 -11.406 1 95.94 208 ASN B C 1
ATOM 3411 O O . ASN B 1 208 ? -32.219 -12.602 -10.547 1 95.94 208 ASN B O 1
ATOM 3415 N N . LYS B 1 209 ? -32.125 -13.461 -12.625 1 91.5 209 LYS B N 1
ATOM 3416 C CA . LYS B 1 209 ? -33.375 -12.797 -13.047 1 91.5 209 LYS B CA 1
ATOM 3417 C C . LYS B 1 209 ? -34.406 -13.805 -13.562 1 91.5 209 LYS B C 1
ATOM 3419 O O . LYS B 1 209 ? -34.125 -14.523 -14.531 1 91.5 209 LYS B O 1
ATOM 3424 N N . ILE B 1 210 ? -35.375 -13.945 -12.82 1 83.44 210 ILE B N 1
ATOM 3425 C CA . ILE B 1 210 ? -36.438 -14.844 -13.25 1 83.44 210 ILE B CA 1
ATOM 3426 C C . ILE B 1 210 ? -37.531 -14.039 -13.969 1 83.44 210 ILE B C 1
ATOM 3428 O O . ILE B 1 210 ? -38.031 -13.047 -13.438 1 83.44 210 ILE B O 1
ATOM 3432 N N . LYS B 1 211 ? -37.719 -14.352 -15.312 1 72.12 211 LYS B N 1
ATOM 3433 C CA . LYS B 1 211 ? -38.812 -13.727 -16.062 1 72.12 211 LYS B CA 1
ATOM 3434 C C . LYS B 1 211 ? -40.156 -14.297 -15.641 1 72.12 211 LYS B C 1
ATOM 3436 O O . LYS B 1 211 ? -40.281 -15.5 -15.406 1 72.12 211 LYS B O 1
ATOM 3441 N N . PRO B 1 212 ? -41.031 -13.461 -15.227 1 67 212 PRO B N 1
ATOM 3442 C CA . PRO B 1 212 ? -42.375 -14 -14.969 1 67 212 PRO B CA 1
ATOM 3443 C C . PRO B 1 212 ? -42.906 -14.844 -16.125 1 67 212 PRO B C 1
ATOM 3445 O O . PRO B 1 212 ? -42.625 -14.555 -17.281 1 67 212 PRO B O 1
ATOM 3448 N N . GLN B 1 213 ? -43.156 -16.125 -16.031 1 49.41 213 GLN B N 1
ATOM 3449 C CA . GLN B 1 213 ? -43.938 -16.844 -17.031 1 49.41 213 GLN B CA 1
ATOM 3450 C C . GLN B 1 213 ? -45.188 -16.078 -17.406 1 49.41 213 GLN B C 1
ATOM 3452 O O . GLN B 1 213 ? -45.812 -15.461 -16.547 1 49.41 213 GLN B O 1
#

Solvent-accessible surface area (backbone atoms only — not comparable to full-atom values): 25361 Å² total; per-residue (Å²): 138,82,82,79,86,68,87,79,81,80,73,82,80,79,84,78,83,75,74,83,81,81,83,75,80,82,73,85,72,80,68,82,75,78,84,73,81,71,84,75,74,78,71,80,75,69,79,69,69,74,54,74,70,52,54,54,51,50,41,52,53,44,51,50,51,35,53,51,45,52,51,50,33,54,51,40,49,49,48,30,51,48,52,52,52,50,47,52,51,50,51,54,48,40,73,67,51,62,50,47,68,60,51,48,60,50,47,54,43,54,51,48,53,50,52,57,51,67,72,54,53,69,72,61,33,73,78,29,67,68,44,34,53,48,46,48,48,52,51,51,39,51,51,50,46,50,49,57,44,34,75,70,36,44,41,78,49,79,60,66,72,33,70,68,42,82,88,51,38,39,79,76,48,78,35,78,52,88,91,51,61,66,50,16,23,71,38,70,80,40,71,16,34,25,45,78,84,37,79,62,40,52,17,31,23,25,31,16,50,69,75,82,129,135,79,87,78,82,83,75,79,78,80,81,84,78,77,83,80,85,78,79,85,83,84,86,76,80,79,79,80,74,76,74,78,76,77,81,74,79,72,81,78,73,78,74,78,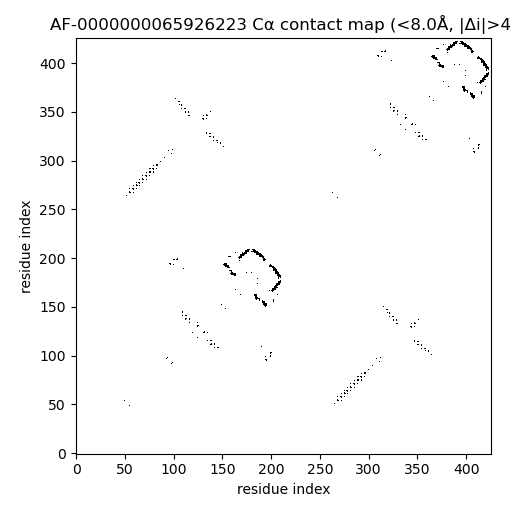76,68,78,70,71,74,54,72,74,52,54,55,52,50,41,53,54,45,51,50,50,37,52,51,47,51,50,49,32,52,49,40,50,49,48,31,51,48,52,51,51,49,46,52,51,50,51,53,49,40,72,67,51,62,51,46,69,59,51,48,60,50,46,54,44,52,50,47,53,51,54,56,51,67,73,56,54,71,71,61,33,73,77,28,67,69,44,33,52,48,46,50,47,52,50,50,40,49,51,51,46,52,50,56,42,35,77,70,38,42,42,78,49,79,62,66,72,32,70,69,41,80,88,53,35,39,77,77,47,79,34,78,52,88,90,50,60,67,51,16,22,72,37,71,81,40,71,15,34,24,45,77,84,38,81,62,38,53,18,31,23,25,33,16,50,70,76,81,127

Sequence (426 aa):
MNSLIRRGLVSIRTSTVIKPSSFGLMRNNRFYSTENNQEAAKPEETENKPAPGSLEETIEKLKEELEETKKQLLYTAADRENVRRFAKEDNEKAKKFGIQSFTKELLEVVDQLEMATNLFPKEKLDENKELKDLHEGVKMTEQLFLKIMGNQGLQRFNPIGEKFDFNNHHAIFELNDPTKENNTVGHVVKQGYKLHDRLVRPAMVGVNKIKPQMNSLIRRGLVSIRTSTVIKPSSFGLMRNNRFYSTENNQEAAKPEETENKPAPGSLEETIEKLKEELEETKKQLLYTAADRENVRRFAKEDNEKAKKFGIQSFTKELLEVVDQLEMATNLFPKEKLDENKELKDLHEGVKMTEQLFLKIMGNQGLQRFNPIGEKFDFNNHHAIFELNDPTKENNTVGHVVKQGYKLHDRLVRPAMVGVNKIKPQ